Protein 6FAK (pdb70)

Foldseek 3Di:
DQLLVVCLVCVLLLQLLLCCLLQVVDDLVLSVVLSVVRNVVSVVCVVPVPPDCNPDQLVQSSLVSQLPDPCRCVVRVNVVLSVDHDPSSLLSSLLSGDQPLVVDDDQDDDDLVVLLVCCVPPVVVSLSVVSSSVSSNLSQQAQLLSVVLSVQLNVQSVVLSPDDVSVVSNVVSCVVSVVSRVVRSLVLLLLLQCCVFPHLLLSLLLQLLVQLQQFVQADLVLSVVLSVLVSQLSVCSLSSSRSSNSVSLVVSLCSCLVPVPRTADFQPVLSVDDPPRSRVSSVPTGRGDHPPPQDLDDCCLQVDPCNLVVCVVPVSVSLSVVSSNNSNNCSLAASLLSSVLSVLSVVQSVPLVPDPHSSVRSNCSVVVSVVVVVVLVVVLVVLLVVCVVQPLLRSLLLQLLLQCQQQVQDDLLLSLVLSNQLSCLNVVQRPDPSSSRSSVNSNLSSLSSVCGNSDRDPRDDQSSCLSRPDSSCSVVSSVPTGGDVVDDDDKDWPVLQADDLVLLDDDDPPNSSSLSSSLSVQCNLPVVDDSVVSVVLSVQLVVQQVVLSVPPRSRVSSVVRHDDDADPPDDTIHD

InterPro domains:
  IPR000264 ALB/AFP/VDB [PR00802] (112-126)
  IPR000264 ALB/AFP/VDB [PR00802] (148-171)
  IPR000264 ALB/AFP/VDB [PR00802] (185-202)
  IPR000264 ALB/AFP/VDB [PR00802] (254-277)
  IPR000264 ALB/AFP/VDB [PR00802] (350-363)
  IPR000264 ALB/AFP/VDB [PR00802] (370-393)
  IPR000264 ALB/AFP/VDB [PR00802] (440-462)
  IPR000264 ALB/AFP/VDB [PTHR11385] (1-597)
  IPR014760 Serum albumin, N-terminal [PF00273] (31-202)
  IPR014760 Serum albumin, N-terminal [PF00273] (222-394)
  IPR014760 Serum albumin, N-terminal [PF00273] (414-590)
  IPR014760 Serum albumin, N-terminal [PS51438] (19-210)
  IPR014760 Serum albumin, N-terminal [PS51438] (211-403)
  IPR014760 Serum albumin, N-terminal [PS51438] (404-599)
  IPR014760 Serum albumin, N-terminal [SM00103] (20-205)
  IPR014760 Serum albumin, N-terminal [SM00103] (212-397)
  IPR014760 Serum albumin, N-terminal [SM00103] (404-593)
  IPR014760 Serum albumin, N-terminal [cd00015] (36-206)
  IPR014760 Serum albumin, N-terminal [cd00015] (221-401)
  IPR014760 Serum albumin, N-terminal [cd00015] (413-597)

Nearest PDB structures (foldseek):
  6fak-assembly1_A  TM=1.002E+00  e=1.099E-76  Homo sapiens
  5okl-assembly1_A  TM=9.869E-01  e=5.743E-67  Homo sapiens
  5okl-assembly2_B  TM=9.808E-01  e=8.339E-66  Homo sapiens
  5z0b-assembly1_C  TM=9.274E-01  e=1.191E-31  Homo sapiens
  3tdl-assembly1_A  TM=8.388E-01  e=9.802E-31  Homo sapiens

Radius of gyration: 26.35 Å; Cα contacts (8 Å, |Δi|>4): 673; chains: 1; bounding box: 66×77×56 Å

CATH classification: 1.10.246.10 (+3 more: 1.10.246.10, 1.10.246.10, 1.10.246.10)

B-factor: mean 45.53, std 22.29, range [20.47, 158.15]

Secondary structure (DSSP, 8-state):
-HHHHHHHHTHHHHHHHHHHHH-TT--HHHHHHHHHHHHHHHHHHHH-TTSGGGGS-HHHHHHHHHHTSTTHHHHTT-HHHHTS-HHHHHHHHHHT--S--TTSPSP-PPPHHHHHHHHHH-HHHHHHHHHHHHHHH-TTS-HHHHHHHHHHHHHHHHHHTTSSSHHHHHHHHHHHHHHHHHHHHHHHHHHHHHHHHH-HHHHTHHHHHHHHHH-TT--HHHHHHHHHHHHHHHHHHHHT-HHHHHHHHHHHHHHHHTT-TTT-SS-TTTTTS-TTHHHHHHHHSPPPPP-TT--S--TTTTT-TTHHHHHHH-HHHHHHHHHHHHHHT-TTS-HHHHHHHHHHHHHHHHHHTTSS-HHHHHTTHHHHHHHHHHHHHHHHHHHHHHHHHHHHHHHHHHHHHHHHHH-TTS-HHHHHHHHHHHHHHHHHHTTSTTHHHHHHHHHHHHHHHHH-SSS---S-HHHHHHHHS-STTHHHHHHT----TT--PPPEEGGGG---GGG-S--SSHHHHHHHHHHHHHHHHTTTS-HHHHHHHHHHHHHHHHHHHTTSSHHHHHHHHSPP-S-TT-SSEE-

GO terms:
  GO:0005576 extracellular region (C, IDA)
  GO:0008431 vitamin E binding (F, IDA)
  GO:0050821 protein stabilization (P, IDA)
  GO:0051180 vitamin transport (P, IDA)
  GO:0071693 protein transport within extracellular region (P, IMP)
  GO:0005515 protein binding (F, IPI)
  GO:0005576 extracellular region (C, TAS)
  GO:0070062 extracellular exosome (C, HDA)
  GO:0072562 blood microparticle (C, HDA)
  GO:0005576 extracellular region (C, HDA)
  GO:0008431 vitamin E binding (F, IPI)

Sequence (575 aa):
NSTQKFIEDNIEYITIIAFAQYVQEATFEEMEKLVKDMVEYKDRCMADKTLPECSKLPNNVLQEKICAMEGLPQKHNFSHCCSKVDAQRRLCFFYNKKSSDVGFLPPFPTLDPEEEKCQAYEESSNNRESLLNHHFLYEVARRNPFVFAPTLLTVAVHFEEVAKSCCEEQNKVNCLQTTRAIPVTQYLKAFSSSSYQKHVCGALLKKFFGGTTKKVVHHFIYIAILSQKFPKIEFKELISLVEDVSSSNYDGCCEGDVVVQCIRDTSKVMNHICSKQDSISSKIKECCEKKIPERGQCIINSNKDDRPKDLSLREGKFTDSENVCQERDADPDTFFAKFTFEYSRRHPDDLSIPELLRIVQQIYKDLLRRNNCCNTENPPGCYRYAEDKFNETTEKSLKMVQQECKHFQQNLGKDGLKYHYLIRLTKIAPQLSTEELVSLGEEKMVTAFTTCCTLSEEFACVDNLADLVFGELCGVNENRTINPAVDHCCKTTNNFAFRRPCFESLKADKTYVPPPFSQDLFTFHADMCQSQNEELQRKTDRFLVNLVKLKHHEELTDEELQSLFTNFANVVDKCCKAESPEVCFNEESPKIGNKGENLLYFQ

Structure (mmCIF, N/CA/C/O backbone):
data_6FAK
#
_entry.id   6FAK
#
_cell.length_a   109.773
_cell.length_b   113.325
_cell.length_c   48.796
_cell.angle_alpha   90.00
_cell.angle_beta   90.00
_cell.angle_gamma   90.00
#
_symmetry.space_group_name_H-M   'P 21 21 2'
#
loop_
_entity.id
_entity.type
_entity.pdbx_description
1 polymer Afamin
2 branched 2-acetamido-2-deoxy-beta-D-glucopyranose-(1-4)-2-acetamido-2-deoxy-beta-D-glucopyranose
3 non-polymer 2-acetamido-2-deoxy-beta-D-glucopyranose
4 non-polymer 'CHLORIDE ION'
5 non-polymer 'SODIUM ION'
6 non-polymer 'ACETATE ION'
7 non-polymer 'HEXAETHYLENE GLYCOL'
8 non-polymer 'TETRAETHYLENE GLYCOL'
9 non-polymer 'TRIETHYLENE GLYCOL'
10 non-polymer DI(HYDROXYETHYL)ETHER
11 non-polymer 1-(2-METHOXY-ETHOXY)-2-{2-[2-(2-METHOXY-ETHOXY]-ETHOXY}-ETHANE
12 non-polymer 1,2-ETHANEDIOL
13 water water
#
loop_
_atom_site.group_PDB
_atom_site.id
_atom_site.type_symbol
_atom_site.label_atom_id
_atom_site.label_alt_id
_atom_site.label_comp_id
_atom_site.label_asym_id
_atom_site.label_entity_id
_atom_site.label_seq_id
_atom_site.pdbx_PDB_ins_code
_atom_site.Cartn_x
_atom_site.Cartn_y
_atom_site.Cartn_z
_atom_site.occupancy
_atom_site.B_iso_or_equiv
_atom_site.auth_seq_id
_atom_site.auth_comp_id
_atom_site.auth_asym_id
_atom_site.auth_atom_id
_atom_site.pdbx_PDB_model_num
ATOM 1 N N . ASN A 1 12 ? -51.560 34.433 -26.381 1.00 74.19 12 ASN A N 1
ATOM 2 C CA . ASN A 1 12 ? -50.228 34.693 -27.019 1.00 71.13 12 ASN A CA 1
ATOM 3 C C . ASN A 1 12 ? -49.479 33.396 -27.448 1.00 64.23 12 ASN A C 1
ATOM 4 O O . ASN A 1 12 ? -50.022 32.285 -27.343 1.00 55.14 12 ASN A O 1
ATOM 9 N N . SER A 1 13 ? -48.267 33.563 -27.988 1.00 62.19 13 SER A N 1
ATOM 10 C CA . SER A 1 13 ? -47.422 32.456 -28.451 1.00 60.78 13 SER A CA 1
ATOM 11 C C . SER A 1 13 ? -47.107 31.434 -27.346 1.00 54.81 13 SER A C 1
ATOM 12 O O . SER A 1 13 ? -47.109 30.221 -27.586 1.00 51.83 13 SER A O 1
ATOM 15 N N . THR A 1 14 ? -46.815 31.939 -26.152 1.00 52.70 14 THR A N 1
ATOM 16 C CA . THR A 1 14 ? -46.566 31.089 -24.978 1.00 49.07 14 THR A CA 1
ATOM 17 C C . THR A 1 14 ? -47.788 30.235 -24.623 1.00 47.09 14 THR A C 1
ATOM 18 O O . THR A 1 14 ? -47.642 29.040 -24.415 1.00 45.75 14 THR A O 1
ATOM 22 N N . GLN A 1 15 ? -48.971 30.854 -24.548 1.00 47.95 15 GLN A N 1
ATOM 23 C CA . GLN A 1 15 ? -50.233 30.138 -24.293 1.00 49.88 15 GLN A CA 1
ATOM 24 C C . GLN A 1 15 ? -50.522 29.116 -25.386 1.00 52.22 15 GLN A C 1
ATOM 25 O O . GLN A 1 15 ? -51.045 28.028 -25.114 1.00 53.87 15 GLN A O 1
ATOM 31 N N . LYS A 1 16 ? -50.150 29.450 -26.616 1.00 52.88 16 LYS A N 1
ATOM 32 C CA . LYS A 1 16 ? -50.302 28.510 -27.709 1.00 54.34 16 LYS A CA 1
ATOM 33 C C . LYS A 1 16 ? -49.347 27.365 -27.548 1.00 47.89 16 LYS A C 1
ATOM 34 O O . LYS A 1 16 ? -49.752 26.237 -27.696 1.00 46.00 16 LYS A O 1
ATOM 40 N N . PHE A 1 17 ? -48.073 27.653 -27.292 1.00 46.39 17 PHE A N 1
ATOM 41 C CA . PHE A 1 17 ? -47.098 26.590 -27.035 1.00 46.09 17 PHE A CA 1
ATOM 42 C C . PHE A 1 17 ? -47.593 25.613 -25.933 1.00 43.90 17 PHE A C 1
ATOM 43 O O . PHE A 1 17 ? -47.497 24.394 -26.095 1.00 43.87 17 PHE A O 1
ATOM 51 N N . ILE A 1 18 ? -48.112 26.152 -24.834 1.00 45.14 18 ILE A N 1
ATOM 52 C CA . ILE A 1 18 ? -48.585 25.330 -23.696 1.00 47.31 18 ILE A CA 1
ATOM 53 C C . ILE A 1 18 ? -49.796 24.478 -24.053 1.00 52.69 18 ILE A C 1
ATOM 54 O O . ILE A 1 18 ? -49.822 23.269 -23.738 1.00 53.55 18 ILE A O 1
ATOM 59 N N . GLU A 1 19 ? -50.788 25.104 -24.690 1.00 54.71 19 GLU A N 1
ATOM 60 C CA . GLU A 1 19 ? -51.989 24.391 -25.179 1.00 56.83 19 GLU A CA 1
ATOM 61 C C . GLU A 1 19 ? -51.604 23.260 -26.126 1.00 57.27 19 GLU A C 1
ATOM 62 O O . GLU A 1 19 ? -52.068 22.133 -25.976 1.00 58.46 19 GLU A O 1
ATOM 68 N N . ASP A 1 20 ? -50.756 23.584 -27.103 1.00 55.75 20 ASP A N 1
ATOM 69 C CA . ASP A 1 20 ? -50.212 22.608 -28.044 1.00 56.35 20 ASP A CA 1
ATOM 70 C C . ASP A 1 20 ? -49.468 21.452 -27.403 1.00 60.13 20 ASP A C 1
ATOM 71 O O . ASP A 1 20 ? -49.636 20.326 -27.850 1.00 59.70 20 ASP A O 1
ATOM 76 N N . ASN A 1 21 ? -48.649 21.726 -26.371 1.00 57.35 21 ASN A N 1
ATOM 77 C CA . ASN A 1 21 ? -47.793 20.698 -25.733 1.00 52.38 21 ASN A CA 1
ATOM 78 C C . ASN A 1 21 ? -48.336 20.148 -24.387 1.00 46.74 21 ASN A C 1
ATOM 79 O O . ASN A 1 21 ? -47.604 19.563 -23.616 1.00 40.96 21 ASN A O 1
ATOM 84 N N . ILE A 1 22 ? -49.632 20.325 -24.152 1.00 47.51 22 ILE A N 1
ATOM 85 C CA . ILE A 1 22 ? -50.291 19.989 -22.896 1.00 48.45 22 ILE A CA 1
ATOM 86 C C . ILE A 1 22 ? -50.104 18.527 -22.446 1.00 45.52 22 ILE A C 1
ATOM 87 O O . ILE A 1 22 ? -50.030 18.247 -21.233 1.00 44.49 22 ILE A O 1
ATOM 92 N N . GLU A 1 23 ? -50.025 17.619 -23.411 1.00 43.69 23 GLU A N 1
ATOM 93 C CA . GLU A 1 23 ? -49.799 16.214 -23.147 1.00 44.45 23 GLU A CA 1
ATOM 94 C C . GLU A 1 23 ? -48.393 16.024 -22.548 1.00 40.40 23 GLU A C 1
ATOM 95 O O . GLU A 1 23 ? -48.246 15.447 -21.470 1.00 41.17 23 GLU A O 1
ATOM 101 N N . TYR A 1 24 ? -47.391 16.571 -23.220 1.00 37.50 24 TYR A N 1
ATOM 102 C CA . TYR A 1 24 ? -46.006 16.486 -22.779 1.00 37.56 24 TYR A CA 1
ATOM 103 C C . TYR A 1 24 ? -45.751 17.146 -21.401 1.00 33.06 24 TYR A C 1
ATOM 104 O O . TYR A 1 24 ? -45.046 16.612 -20.550 1.00 30.58 24 TYR A O 1
ATOM 113 N N . ILE A 1 25 ? -46.305 18.331 -21.246 1.00 31.81 25 ILE A N 1
ATOM 114 C CA . ILE A 1 25 ? -46.272 19.119 -20.017 1.00 32.30 25 ILE A CA 1
ATOM 115 C C . ILE A 1 25 ? -46.869 18.356 -18.836 1.00 30.84 25 ILE A C 1
ATOM 116 O O . ILE A 1 25 ? -46.299 18.361 -17.721 1.00 29.81 25 ILE A O 1
ATOM 121 N N . THR A 1 26 ? -48.014 17.733 -19.058 1.00 30.11 26 THR A N 1
ATOM 122 C CA . THR A 1 26 ? -48.693 17.014 -18.002 1.00 30.43 26 THR A CA 1
ATOM 123 C C . THR A 1 26 ? -47.884 15.782 -17.499 1.00 29.18 26 THR A C 1
ATOM 124 O O . THR A 1 26 ? -47.826 15.501 -16.293 1.00 27.77 26 THR A O 1
ATOM 128 N N . ILE A 1 27 ? -47.327 15.047 -18.453 1.00 28.94 27 ILE A N 1
ATOM 129 C CA . ILE A 1 27 ? -46.462 13.887 -18.186 1.00 29.07 27 ILE A CA 1
ATOM 130 C C . ILE A 1 27 ? -45.268 14.315 -17.350 1.00 27.46 27 ILE A C 1
ATOM 131 O O . ILE A 1 27 ? -44.954 13.675 -16.327 1.00 26.55 27 ILE A O 1
ATOM 136 N N . ILE A 1 28 ? -44.617 15.416 -17.766 1.00 26.83 28 ILE A N 1
ATOM 137 C CA . ILE A 1 28 ? -43.441 15.894 -17.036 1.00 26.05 28 ILE A CA 1
ATOM 138 C C . ILE A 1 28 ? -43.853 16.199 -15.571 1.00 25.37 28 ILE A C 1
ATOM 139 O O . ILE A 1 28 ? -43.238 15.689 -14.647 1.00 24.77 28 ILE A O 1
ATOM 144 N N . ALA A 1 29 ? -44.909 16.985 -15.390 1.00 25.05 29 ALA A N 1
ATOM 145 C CA . ALA A 1 29 ? -45.335 17.369 -14.014 1.00 25.10 29 ALA A CA 1
ATOM 146 C C . ALA A 1 29 ? -45.662 16.129 -13.131 1.00 24.62 29 ALA A C 1
ATOM 147 O O . ALA A 1 29 ? -45.233 16.025 -11.995 1.00 24.18 29 ALA A O 1
ATOM 149 N N . PHE A 1 30 ? -46.487 15.248 -13.684 1.00 24.83 30 PHE A N 1
ATOM 150 C CA . PHE A 1 30 ? -46.976 14.087 -12.977 1.00 25.07 30 PHE A CA 1
ATOM 151 C C . PHE A 1 30 ? -45.831 13.153 -12.623 1.00 24.30 30 PHE A C 1
ATOM 152 O O . PHE A 1 30 ? -45.694 12.784 -11.456 1.00 24.01 30 PHE A O 1
ATOM 160 N N . ALA A 1 31 ? -44.957 12.915 -13.599 1.00 23.84 31 ALA A N 1
ATOM 161 C CA . ALA A 1 31 ? -43.801 12.015 -13.425 1.00 23.56 31 ALA A CA 1
ATOM 162 C C . ALA A 1 31 ? -42.813 12.532 -12.419 1.00 23.04 31 ALA A C 1
ATOM 163 O O . ALA A 1 31 ? -42.220 11.743 -11.669 1.00 22.92 31 ALA A O 1
ATOM 165 N N . GLN A 1 32 ? -42.619 13.859 -12.374 1.00 22.60 32 GLN A N 1
ATOM 166 C CA . GLN A 1 32 ? -41.698 14.444 -11.376 1.00 22.34 32 GLN A CA 1
ATOM 167 C C . GLN A 1 32 ? -42.283 14.430 -9.954 1.00 22.25 32 GLN A C 1
ATOM 168 O O . GLN A 1 32 ? -41.562 14.139 -9.015 1.00 22.29 32 GLN A O 1
ATOM 174 N N . TYR A 1 33 ? -43.560 14.805 -9.808 1.00 22.33 33 TYR A N 1
ATOM 175 C CA . TYR A 1 33 ? -44.210 14.795 -8.524 1.00 22.39 33 TYR A CA 1
ATOM 176 C C . TYR A 1 33 ? -44.444 13.399 -7.937 1.00 22.55 33 TYR A C 1
ATOM 177 O O . TYR A 1 33 ? -44.349 13.202 -6.720 1.00 22.60 33 TYR A O 1
ATOM 186 N N . VAL A 1 34 ? -44.776 12.440 -8.796 1.00 22.71 34 VAL A N 1
ATOM 187 C CA . VAL A 1 34 ? -45.198 11.089 -8.366 1.00 22.97 34 VAL A CA 1
ATOM 188 C C . VAL A 1 34 ? -44.379 10.120 -9.205 1.00 23.37 34 VAL A C 1
ATOM 189 O O . VAL A 1 34 ? -44.808 9.613 -10.269 1.00 23.48 34 VAL A O 1
ATOM 193 N N . GLN A 1 35 ? -43.150 9.953 -8.767 1.00 23.54 35 GLN A N 1
ATOM 194 C CA . GLN A 1 35 ? -42.153 9.261 -9.555 1.00 24.02 35 GLN A CA 1
ATOM 195 C C . GLN A 1 35 ? -42.413 7.747 -9.633 1.00 24.89 35 GLN A C 1
ATOM 196 O O . GLN A 1 35 ? -41.817 7.082 -10.461 1.00 24.93 35 GLN A O 1
ATOM 202 N N . GLU A 1 36 ? -43.263 7.239 -8.743 1.00 26.11 36 GLU A N 1
ATOM 203 C CA . GLU A 1 36 ? -43.716 5.825 -8.750 1.00 27.81 36 GLU A CA 1
ATOM 204 C C . GLU A 1 36 ? -44.882 5.577 -9.692 1.00 28.35 36 GLU A C 1
ATOM 205 O O . GLU A 1 36 ? -45.188 4.405 -9.986 1.00 29.07 36 GLU A O 1
ATOM 211 N N . ALA A 1 37 ? -45.558 6.629 -10.161 1.00 28.36 37 ALA A N 1
ATOM 212 C CA . ALA A 1 37 ? -46.702 6.451 -11.059 1.00 28.85 37 ALA A CA 1
ATOM 213 C C . ALA A 1 37 ? -46.320 5.761 -12.379 1.00 29.63 37 ALA A C 1
ATOM 214 O O . ALA A 1 37 ? -45.214 5.987 -12.933 1.00 29.27 37 ALA A O 1
ATOM 216 N N . THR A 1 38 ? -47.232 4.890 -12.845 1.00 29.86 38 THR A N 1
ATOM 217 C CA . THR A 1 38 ? -47.046 4.087 -14.029 1.00 30.58 38 THR A CA 1
ATOM 218 C C . THR A 1 38 ? -47.426 4.923 -15.240 1.00 31.45 38 THR A C 1
ATOM 219 O O . THR A 1 38 ? -48.084 5.956 -15.127 1.00 31.37 38 THR A O 1
ATOM 223 N N . PHE A 1 39 ? -47.032 4.460 -16.409 1.00 33.61 39 PHE A N 1
ATOM 224 C CA . PHE A 1 39 ? -47.393 5.132 -17.670 1.00 36.84 39 PHE A CA 1
ATOM 225 C C . PHE A 1 39 ? -48.891 5.144 -17.977 1.00 37.02 39 PHE A C 1
ATOM 226 O O . PHE A 1 39 ? -49.405 6.123 -18.520 1.00 36.66 39 PHE A O 1
ATOM 234 N N . GLU A 1 40 ? -49.587 4.080 -17.611 1.00 40.23 40 GLU A N 1
ATOM 235 C CA . GLU A 1 40 ? -51.048 4.051 -17.731 1.00 42.61 40 GLU A CA 1
ATOM 236 C C . GLU A 1 40 ? -51.697 5.152 -16.913 1.00 40.21 40 GLU A C 1
ATOM 237 O O . GLU A 1 40 ? -52.671 5.790 -17.356 1.00 38.03 40 GLU A O 1
ATOM 243 N N . GLU A 1 41 ? -51.172 5.367 -15.702 1.00 37.72 41 GLU A N 1
ATOM 244 C CA . GLU A 1 41 ? -51.662 6.446 -14.846 1.00 36.33 41 GLU A CA 1
ATOM 245 C C . GLU A 1 41 ? -51.445 7.822 -15.501 1.00 35.82 41 GLU A C 1
ATOM 246 O O . GLU A 1 41 ? -52.331 8.670 -15.451 1.00 36.48 41 GLU A O 1
ATOM 252 N N . MET A 1 42 ? -50.316 8.024 -16.174 1.00 36.17 42 MET A N 1
ATOM 253 C CA . MET A 1 42 ? -50.035 9.279 -16.871 1.00 36.90 42 MET A CA 1
ATOM 254 C C . MET A 1 42 ? -51.147 9.648 -17.873 1.00 39.21 42 MET A C 1
ATOM 255 O O . MET A 1 42 ? -51.630 10.776 -17.883 1.00 40.75 42 MET A O 1
ATOM 260 N N . GLU A 1 43 ? -51.544 8.665 -18.681 1.00 42.18 43 GLU A N 1
ATOM 261 C CA . GLU A 1 43 ? -52.565 8.796 -19.721 1.00 45.44 43 GLU A CA 1
ATOM 262 C C . GLU A 1 43 ? -53.903 9.305 -19.183 1.00 45.78 43 GLU A C 1
ATOM 263 O O . GLU A 1 43 ? -54.533 10.176 -19.793 1.00 46.11 43 GLU A O 1
ATOM 269 N N . LYS A 1 44 ? -54.306 8.816 -18.011 1.00 46.07 44 LYS A N 1
ATOM 270 C CA . LYS A 1 44 ? -55.528 9.271 -17.386 1.00 45.49 44 LYS A CA 1
ATOM 271 C C . LYS A 1 44 ? -55.465 10.737 -16.966 1.00 45.57 44 LYS A C 1
ATOM 272 O O . LYS A 1 44 ? -56.444 11.466 -17.155 1.00 46.87 44 LYS A O 1
ATOM 278 N N . LEU A 1 45 ? -54.329 11.191 -16.405 1.00 39.58 45 LEU A N 1
ATOM 279 C CA . LEU A 1 45 ? -54.170 12.637 -16.128 1.00 36.47 45 LEU A CA 1
ATOM 280 C C . LEU A 1 45 ? -54.162 13.472 -17.426 1.00 36.50 45 LEU A C 1
ATOM 281 O O . LEU A 1 45 ? -54.746 14.571 -17.469 1.00 35.46 45 LEU A O 1
ATOM 286 N N . VAL A 1 46 ? -53.482 12.980 -18.459 1.00 36.95 46 VAL A N 1
ATOM 287 C CA . VAL A 1 46 ? -53.466 13.692 -19.755 1.00 40.80 46 VAL A CA 1
ATOM 288 C C . VAL A 1 46 ? -54.907 14.039 -20.180 1.00 42.32 46 VAL A C 1
ATOM 289 O O . VAL A 1 46 ? -55.206 15.211 -20.456 1.00 43.28 46 VAL A O 1
ATOM 293 N N . LYS A 1 47 ? -55.801 13.048 -20.141 1.00 46.46 47 LYS A N 1
ATOM 294 C CA . LYS A 1 47 ? -57.210 13.249 -20.559 1.00 49.64 47 LYS A CA 1
ATOM 295 C C . LYS A 1 47 ? -57.876 14.335 -19.705 1.00 48.82 47 LYS A C 1
ATOM 296 O O . LYS A 1 47 ? -58.514 15.235 -20.247 1.00 48.07 47 LYS A O 1
ATOM 302 N N . ASP A 1 48 ? -57.666 14.291 -18.386 1.00 48.47 48 ASP A N 1
ATOM 303 C CA . ASP A 1 48 ? -58.181 15.342 -17.485 1.00 50.42 48 ASP A CA 1
ATOM 304 C C . ASP A 1 48 ? -57.705 16.758 -17.786 1.00 49.87 48 ASP A C 1
ATOM 305 O O . ASP A 1 48 ? -58.496 17.697 -17.698 1.00 51.91 48 ASP A O 1
ATOM 310 N N . MET A 1 49 ? -56.427 16.928 -18.106 1.00 45.00 49 MET A N 1
ATOM 311 C CA . MET A 1 49 ? -55.893 18.267 -18.405 1.00 43.70 49 MET A CA 1
ATOM 312 C C . MET A 1 49 ? -56.267 18.787 -19.815 1.00 46.60 49 MET A C 1
ATOM 313 O O . MET A 1 49 ? -56.504 19.991 -19.986 1.00 46.15 49 MET A O 1
ATOM 318 N N . VAL A 1 50 ? -56.308 17.905 -20.816 1.00 46.15 50 VAL A N 1
ATOM 319 C CA . VAL A 1 50 ? -56.856 18.253 -22.112 1.00 48.91 50 VAL A CA 1
ATOM 320 C C . VAL A 1 50 ? -58.289 18.784 -21.910 1.00 51.68 50 VAL A C 1
ATOM 321 O O . VAL A 1 50 ? -58.612 19.890 -22.354 1.00 52.13 50 VAL A O 1
ATOM 325 N N . GLU A 1 51 ? -59.119 18.029 -21.192 1.00 54.05 51 GLU A N 1
ATOM 326 C CA . GLU A 1 51 ? -60.501 18.460 -20.938 1.00 60.33 51 GLU A CA 1
ATOM 327 C C . GLU A 1 51 ? -60.558 19.834 -20.244 1.00 59.47 51 GLU A C 1
ATOM 328 O O . GLU A 1 51 ? -61.306 20.702 -20.684 1.00 56.88 51 GLU A O 1
ATOM 334 N N . TYR A 1 52 ? -59.721 20.054 -19.226 1.00 53.67 52 TYR A N 1
ATOM 335 C CA . TYR A 1 52 ? -59.685 21.354 -18.507 1.00 53.31 52 TYR A CA 1
ATOM 336 C C . TYR A 1 52 ? -59.305 22.504 -19.442 1.00 56.69 52 TYR A C 1
ATOM 337 O O . TYR A 1 52 ? -59.907 23.593 -19.378 1.00 54.86 52 TYR A O 1
ATOM 346 N N . LYS A 1 53 ? -58.301 22.242 -20.281 1.00 56.52 53 LYS A N 1
ATOM 347 C CA . LYS A 1 53 ? -57.869 23.153 -21.344 1.00 59.83 53 LYS A CA 1
ATOM 348 C C . LYS A 1 53 ? -59.022 23.508 -22.301 1.00 61.63 53 LYS A C 1
ATOM 349 O O . LYS A 1 53 ? -59.234 24.692 -22.568 1.00 61.00 53 LYS A O 1
ATOM 355 N N . ASP A 1 54 ? -59.775 22.500 -22.771 1.00 60.47 54 ASP A N 1
ATOM 356 C CA . ASP A 1 54 ? -60.950 22.729 -23.664 1.00 62.81 54 ASP A CA 1
ATOM 357 C C . ASP A 1 54 ? -62.043 23.548 -22.970 1.00 62.28 54 ASP A C 1
ATOM 358 O O . ASP A 1 54 ? -62.637 24.424 -23.598 1.00 59.90 54 ASP A O 1
ATOM 363 N N . ARG A 1 55 ? -62.303 23.234 -21.694 1.00 63.19 55 ARG A N 1
ATOM 364 C CA . ARG A 1 55 ? -63.333 23.910 -20.884 1.00 68.77 55 ARG A CA 1
ATOM 365 C C . ARG A 1 55 ? -63.022 25.387 -20.665 1.00 69.28 55 ARG A C 1
ATOM 366 O O . ARG A 1 55 ? -63.907 26.247 -20.798 1.00 68.12 55 ARG A O 1
ATOM 374 N N . CYS A 1 56 ? -61.775 25.679 -20.338 1.00 64.43 56 CYS A N 1
ATOM 375 C CA . CYS A 1 56 ? -61.358 27.067 -20.166 1.00 74.75 56 CYS A CA 1
ATOM 376 C C . CYS A 1 56 ? -61.405 27.876 -21.467 1.00 79.36 56 CYS A C 1
ATOM 377 O O . CYS A 1 56 ? -61.675 29.086 -21.430 1.00 73.33 56 CYS A O 1
ATOM 380 N N . MET A 1 57 ? -61.165 27.207 -22.599 1.00 80.62 57 MET A N 1
ATOM 381 C CA . MET A 1 57 ? -61.389 27.806 -23.927 1.00 83.09 57 MET A CA 1
ATOM 382 C C . MET A 1 57 ? -62.873 28.093 -24.216 1.00 78.42 57 MET A C 1
ATOM 383 O O . MET A 1 57 ? -63.196 29.122 -24.799 1.00 79.53 57 MET A O 1
ATOM 388 N N . ALA A 1 58 ? -63.763 27.195 -23.806 1.00 75.12 58 ALA A N 1
ATOM 389 C CA . ALA A 1 58 ? -65.203 27.435 -23.934 1.00 76.98 58 ALA A CA 1
ATOM 390 C C . ALA A 1 58 ? -65.699 28.551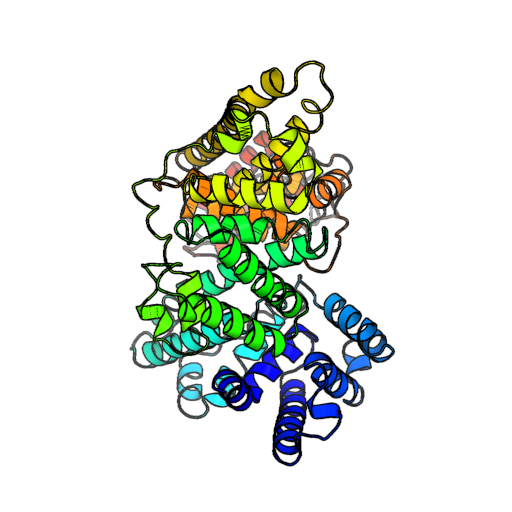 -23.002 1.00 78.49 58 ALA A C 1
ATOM 391 O O . ALA A 1 58 ? -66.672 29.230 -23.321 1.00 71.47 58 ALA A O 1
ATOM 393 N N . ASP A 1 59 ? -65.034 28.733 -21.858 1.00 84.70 59 ASP A N 1
ATOM 394 C CA . ASP A 1 59 ? -65.490 29.672 -20.821 1.00 93.19 59 ASP A CA 1
ATOM 395 C C . ASP A 1 59 ? -64.310 30.206 -19.986 1.00 95.89 59 ASP A C 1
ATOM 396 O O . ASP A 1 59 ? -63.987 29.647 -18.937 1.00 92.84 59 ASP A O 1
ATOM 401 N N . LYS A 1 60 ? -63.688 31.290 -20.465 1.00 99.07 60 LYS A N 1
ATOM 402 C CA . LYS A 1 60 ? -62.511 31.918 -19.816 1.00 95.49 60 LYS A CA 1
ATOM 403 C C . LYS A 1 60 ? -62.760 32.423 -18.389 1.00 98.64 60 LYS A C 1
ATOM 404 O O . LYS A 1 60 ? -61.855 32.393 -17.550 1.00 92.30 60 LYS A O 1
ATOM 410 N N . THR A 1 61 ? -63.984 32.887 -18.129 1.00 103.66 61 THR A N 1
ATOM 411 C CA . THR A 1 61 ? -64.334 33.530 -16.858 1.00 101.48 61 THR A CA 1
ATOM 412 C C . THR A 1 61 ? -64.728 32.546 -15.754 1.00 95.79 61 THR A C 1
ATOM 413 O O . THR A 1 61 ? -64.931 32.967 -14.619 1.00 94.06 61 THR A O 1
ATOM 417 N N . LEU A 1 62 ? -64.841 31.255 -16.085 1.00 94.64 62 LEU A N 1
ATOM 418 C CA . LEU A 1 62 ? -65.101 30.195 -15.092 1.00 97.60 62 LEU A CA 1
ATOM 419 C C . LEU A 1 62 ? -64.000 30.227 -14.005 1.00 98.98 62 LEU A C 1
ATOM 420 O O . LEU A 1 62 ? -62.855 30.589 -14.311 1.00 93.77 62 LEU A O 1
ATOM 425 N N . PRO A 1 63 ? -64.339 29.867 -12.738 1.00 108.19 63 PRO A N 1
ATOM 426 C CA . PRO A 1 63 ? -63.408 30.120 -11.614 1.00 102.30 63 PRO A CA 1
ATOM 427 C C . PRO A 1 63 ? -62.032 29.469 -11.770 1.00 89.17 63 PRO A C 1
ATOM 428 O O . PRO A 1 63 ? -60.999 30.152 -11.726 1.00 80.81 63 PRO A O 1
ATOM 432 N N . GLU A 1 64 ? -62.035 28.161 -11.999 1.00 85.43 64 GLU A N 1
ATOM 433 C CA . GLU A 1 64 ? -60.795 27.391 -12.099 1.00 85.35 64 GLU A CA 1
ATOM 434 C C . GLU A 1 64 ? -59.859 27.808 -13.244 1.00 78.31 64 GLU A C 1
ATOM 435 O O . GLU A 1 64 ? -58.687 27.412 -13.241 1.00 69.08 64 GLU A O 1
ATOM 441 N N . CYS A 1 65 ? -60.356 28.606 -14.199 1.00 71.08 65 CYS A N 1
ATOM 442 C CA . CYS A 1 65 ? -59.533 29.040 -15.336 1.00 69.36 65 CYS A CA 1
ATOM 443 C C . CYS A 1 65 ? -58.548 30.150 -15.024 1.00 67.73 65 CYS A C 1
ATOM 444 O O . CYS A 1 65 ? -57.708 30.448 -15.866 1.00 74.19 65 CYS A O 1
ATOM 447 N N . SER A 1 66 ? -58.643 30.761 -13.840 1.00 67.34 66 SER A N 1
ATOM 448 C CA . SER A 1 66 ? -57.631 31.722 -13.363 1.00 67.90 66 SER A CA 1
ATOM 449 C C . SER A 1 66 ? -56.863 31.235 -12.106 1.00 66.7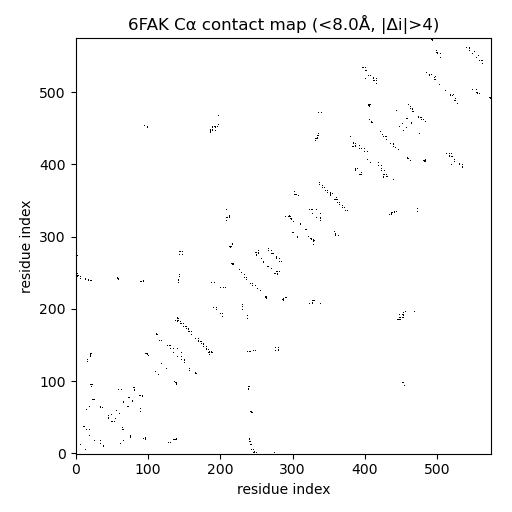4 66 SER A C 1
ATOM 450 O O . SER A 1 66 ? -56.055 31.994 -11.552 1.00 63.61 66 SER A O 1
ATOM 453 N N . LYS A 1 67 ? -57.081 29.979 -11.687 1.00 64.94 67 LYS A N 1
ATOM 454 C CA . LYS A 1 67 ? -56.324 29.357 -10.575 1.00 61.87 67 LYS A CA 1
ATOM 455 C C . LYS A 1 67 ? -54.840 29.174 -10.928 1.00 61.23 67 LYS A C 1
ATOM 456 O O . LYS A 1 67 ? -54.470 29.190 -12.098 1.00 58.18 67 LYS A O 1
ATOM 462 N N . LEU A 1 68 ? -53.999 29.011 -9.906 1.00 54.57 68 LEU A N 1
ATOM 463 C CA . LEU A 1 68 ? -52.595 28.661 -10.115 1.00 52.74 68 LEU A CA 1
ATOM 464 C C . LEU A 1 68 ? -52.547 27.301 -10.868 1.00 54.01 68 LEU A C 1
ATOM 465 O O . LEU A 1 68 ? -53.396 26.414 -10.619 1.00 49.04 68 LEU A O 1
ATOM 470 N N . PRO A 1 69 ? -51.623 27.159 -11.851 1.00 53.30 69 PRO A N 1
ATOM 471 C CA . PRO A 1 69 ? -51.643 25.929 -12.682 1.00 49.83 69 PRO A CA 1
ATOM 472 C C . PRO A 1 69 ? -51.424 24.667 -11.869 1.00 39.96 69 PRO A C 1
ATOM 473 O O . PRO A 1 69 ? -52.089 23.678 -12.060 1.00 39.70 69 PRO A O 1
ATOM 477 N N . ASN A 1 70 ? -50.494 24.748 -10.946 1.00 39.12 70 ASN A N 1
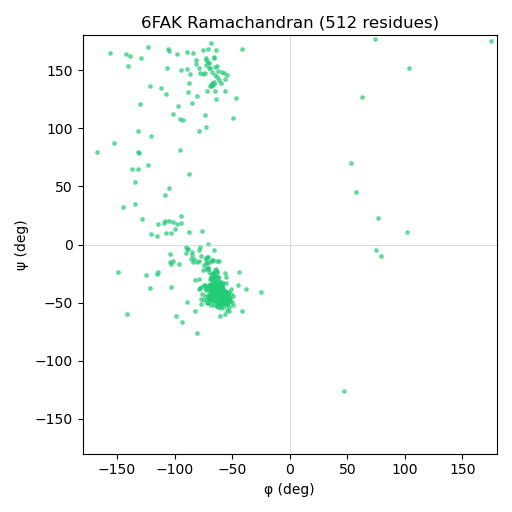ATOM 478 C CA . ASN A 1 70 ? -50.186 23.650 -10.057 1.00 38.23 70 ASN A CA 1
ATOM 479 C C . ASN A 1 70 ? -51.374 23.229 -9.202 1.00 36.91 70 ASN A C 1
ATOM 480 O O . ASN A 1 70 ? -51.579 22.041 -8.989 1.00 33.58 70 ASN A O 1
ATOM 485 N N . ASN A 1 71 ? -52.139 24.209 -8.719 1.00 35.74 71 ASN A N 1
ATOM 486 C CA . ASN A 1 71 ? -53.341 23.899 -7.941 1.00 37.75 71 ASN A CA 1
ATOM 487 C C . ASN A 1 71 ? -54.341 23.093 -8.763 1.00 36.05 71 ASN A C 1
ATOM 488 O O . ASN A 1 71 ? -54.951 22.157 -8.226 1.00 35.54 71 ASN A O 1
ATOM 493 N N . VAL A 1 72 ? -54.428 23.364 -10.060 1.00 35.26 72 VAL A N 1
ATOM 494 C CA . VAL A 1 72 ? -55.294 22.575 -10.956 1.00 36.04 72 VAL A CA 1
ATOM 495 C C . VAL A 1 72 ? -54.776 21.153 -11.142 1.00 35.20 72 VAL A C 1
ATOM 496 O O . VAL A 1 72 ? -55.508 20.204 -10.935 1.00 34.78 72 VAL A O 1
ATOM 500 N N . LEU A 1 73 ? -53.502 21.024 -11.517 1.00 33.66 73 LEU A N 1
ATOM 501 C CA . LEU A 1 73 ? -52.850 19.716 -11.730 1.00 33.54 73 LEU A CA 1
ATOM 502 C C . LEU A 1 73 ? -52.907 18.840 -10.507 1.00 31.52 73 LEU A C 1
ATOM 503 O O . LEU A 1 73 ? -53.233 17.652 -10.598 1.00 32.08 73 LEU A O 1
ATOM 508 N N . GLN A 1 74 ? -52.592 19.418 -9.349 1.00 31.01 74 GLN A N 1
ATOM 509 C CA . GLN A 1 74 ? -52.546 18.667 -8.095 1.00 29.96 74 GLN A CA 1
ATOM 510 C C . GLN A 1 74 ? -53.951 18.250 -7.652 1.00 31.35 74 GLN A C 1
ATOM 511 O O . GLN A 1 74 ? -54.138 17.155 -7.108 1.00 30.55 74 GLN A O 1
ATOM 517 N N . GLU A 1 75 ? -54.951 19.102 -7.916 1.00 32.32 75 GLU A N 1
ATOM 518 C CA . GLU A 1 75 ? -56.339 18.700 -7.689 1.00 34.46 75 GLU A CA 1
ATOM 519 C C . GLU A 1 75 ? -56.698 17.464 -8.507 1.00 34.29 75 GLU A C 1
ATOM 520 O O . GLU A 1 75 ? -57.266 16.502 -7.969 1.00 33.77 75 GLU A O 1
ATOM 526 N N . LYS A 1 76 ? -56.338 17.465 -9.803 1.00 34.42 76 LYS A N 1
ATOM 527 C CA . LYS A 1 76 ? -56.661 16.329 -10.670 1.00 34.98 76 LYS A CA 1
ATOM 528 C C . LYS A 1 76 ? -55.929 15.052 -10.298 1.00 33.36 76 LYS A C 1
ATOM 529 O O . LYS A 1 76 ? -56.463 13.967 -10.438 1.00 33.99 76 LYS A O 1
ATOM 535 N N . ILE A 1 77 ? -54.674 15.163 -9.902 1.00 31.39 77 ILE A N 1
ATOM 536 C CA . ILE A 1 77 ? -53.924 14.000 -9.413 1.00 30.96 77 ILE A CA 1
ATOM 537 C C . ILE A 1 77 ? -54.574 13.432 -8.137 1.00 31.34 77 ILE A C 1
ATOM 538 O O . ILE A 1 77 ? -54.770 12.220 -8.022 1.00 32.89 77 ILE A O 1
ATOM 543 N N . CYS A 1 78 ? -54.907 14.308 -7.205 1.00 30.70 78 CYS A N 1
ATOM 544 C CA . CYS A 1 78 ? -55.498 13.917 -5.906 1.00 32.61 78 CYS A CA 1
ATOM 545 C C . CYS A 1 78 ? -56.923 13.308 -6.063 1.00 34.50 78 CYS A C 1
ATOM 546 O O . CYS A 1 78 ? -57.348 12.522 -5.234 1.00 34.22 78 CYS A O 1
ATOM 549 N N . ALA A 1 79 ? -57.606 13.668 -7.160 1.00 34.99 79 ALA A N 1
ATOM 550 C CA . ALA A 1 79 ? -58.932 13.144 -7.496 1.00 38.18 79 ALA A CA 1
ATOM 551 C C . ALA A 1 79 ? -58.976 11.739 -8.124 1.00 38.54 79 ALA A C 1
ATOM 552 O O . ALA A 1 79 ? -60.056 11.195 -8.332 1.00 40.75 79 ALA A O 1
ATOM 554 N N . MET A 1 80 ? -57.830 11.149 -8.401 1.00 39.92 80 MET A N 1
ATOM 555 C CA . MET A 1 80 ? -57.750 9.831 -9.036 1.00 42.82 80 MET A CA 1
ATOM 556 C C . MET A 1 80 ? -57.863 8.720 -8.011 1.00 41.35 80 MET A C 1
ATOM 557 O O . MET A 1 80 ? -57.056 8.632 -7.086 1.00 37.76 80 MET A O 1
ATOM 562 N N . GLU A 1 81 ? -58.857 7.849 -8.192 1.00 43.99 81 GLU A N 1
ATOM 563 C CA . GLU A 1 81 ? -59.296 6.962 -7.109 1.00 45.75 81 GLU A CA 1
ATOM 564 C C . GLU A 1 81 ? -58.214 6.009 -6.705 1.00 42.22 81 GLU A C 1
ATOM 565 O O . GLU A 1 81 ? -57.604 5.351 -7.548 1.00 45.83 81 GLU A O 1
ATOM 571 N N . GLY A 1 82 ? -57.895 6.018 -5.412 1.00 43.54 82 GLY A N 1
ATOM 572 C CA . GLY A 1 82 ? -56.867 5.126 -4.856 1.00 41.66 82 GLY A CA 1
ATOM 573 C C . GLY A 1 82 ? -55.407 5.469 -5.130 1.00 39.81 82 GLY A C 1
ATOM 574 O O . GLY A 1 82 ? -54.509 4.828 -4.563 1.00 37.01 82 GLY A O 1
ATOM 575 N N . LEU A 1 83 ? -55.164 6.499 -5.945 1.00 38.07 83 LEU A N 1
ATOM 576 C CA . LEU A 1 83 ? -53.796 6.859 -6.363 1.00 36.99 83 LEU A CA 1
ATOM 577 C C . LEU A 1 83 ? -52.956 7.465 -5.233 1.00 34.25 83 LEU A C 1
ATOM 578 O O . LEU A 1 83 ? -51.802 7.050 -5.052 1.00 33.32 83 LEU A O 1
ATOM 583 N N . PRO A 1 84 ? -53.510 8.419 -4.445 1.00 33.13 84 PRO A N 1
ATOM 584 C CA . PRO A 1 84 ? -52.695 8.969 -3.331 1.00 33.51 84 PRO A CA 1
ATOM 585 C C . PRO A 1 84 ? -52.270 7.887 -2.339 1.00 33.87 84 PRO A C 1
ATOM 586 O O . PRO A 1 84 ? -51.114 7.834 -1.901 1.00 32.81 84 PRO A O 1
ATOM 590 N N . GLN A 1 85 ? -53.186 6.985 -2.039 1.00 34.09 85 GLN A N 1
ATOM 591 C CA . GLN A 1 85 ? -52.917 5.868 -1.133 1.00 35.06 85 GLN A CA 1
ATOM 592 C C . GLN A 1 85 ? -51.945 4.855 -1.779 1.00 34.50 85 GLN A C 1
ATOM 593 O O . GLN A 1 85 ? -51.035 4.367 -1.121 1.00 35.16 85 GLN A O 1
ATOM 599 N N . LYS A 1 86 ? -52.113 4.579 -3.067 1.00 33.35 86 LYS A N 1
ATOM 600 C CA . LYS A 1 86 ? -51.237 3.647 -3.750 1.00 36.33 86 LYS A CA 1
ATOM 601 C C . LYS A 1 86 ? -49.749 4.107 -3.737 1.00 37.49 86 LYS A C 1
ATOM 602 O O . LYS A 1 86 ? -48.844 3.286 -3.501 1.00 36.27 86 LYS A O 1
ATOM 608 N N . HIS A 1 87 ? -49.511 5.413 -3.957 1.00 34.76 87 HIS A N 1
ATOM 609 C CA . HIS A 1 87 ? -48.145 5.945 -4.055 1.00 33.35 87 HIS A CA 1
ATOM 610 C C . HIS A 1 87 ? -47.745 6.784 -2.862 1.00 34.17 87 HIS A C 1
ATOM 611 O O . HIS A 1 87 ? -46.795 7.571 -2.927 1.00 33.54 87 HIS A O 1
ATOM 618 N N . ASN A 1 88 ? -48.448 6.588 -1.750 1.00 35.92 88 ASN A N 1
ATOM 619 C CA . ASN A 1 88 ? -48.053 7.162 -0.465 1.00 38.75 88 ASN A CA 1
ATOM 620 C C . ASN A 1 88 ? -47.942 8.698 -0.532 1.00 36.41 88 ASN A C 1
ATOM 621 O O . ASN A 1 88 ? -46.961 9.298 -0.079 1.00 34.58 88 ASN A O 1
ATOM 626 N N . PHE A 1 89 ? -48.928 9.346 -1.139 1.00 33.25 89 PHE A N 1
ATOM 627 C CA . PHE A 1 89 ? -48.957 10.834 -1.059 1.00 32.23 89 PHE A CA 1
ATOM 628 C C . PHE A 1 89 ? -50.312 11.359 -0.575 1.00 32.75 89 PHE A C 1
ATOM 629 O O . PHE A 1 89 ? -50.624 12.569 -0.731 1.00 31.92 89 PHE A O 1
ATOM 637 N N . SER A 1 90 ? -51.081 10.496 0.112 1.00 33.26 90 SER A N 1
ATOM 638 C CA . SER A 1 90 ? -52.386 10.899 0.660 1.00 34.55 90 SER A CA 1
ATOM 639 C C . SER A 1 90 ? -52.278 12.069 1.620 1.00 34.41 90 SER A C 1
ATOM 640 O O . SER A 1 90 ? -53.195 12.885 1.710 1.00 33.40 90 SER A O 1
ATOM 643 N N . HIS A 1 91 ? -51.181 12.121 2.382 1.00 35.12 91 HIS A N 1
ATOM 644 C CA . HIS A 1 91 ? -50.928 13.241 3.279 1.00 37.32 91 HIS A CA 1
ATOM 645 C C . HIS A 1 91 ? -50.866 14.611 2.528 1.00 36.50 91 HIS A C 1
ATOM 646 O O . HIS A 1 91 ? -51.295 15.646 3.061 1.00 37.06 91 HIS A O 1
ATOM 653 N N . CYS A 1 92 ? -50.378 14.618 1.287 1.00 34.29 92 CYS A N 1
ATOM 654 C CA . CYS A 1 92 ? -50.452 15.847 0.447 1.00 33.73 92 CYS A CA 1
ATOM 655 C C . CYS A 1 92 ? -51.879 16.228 0.031 1.00 33.12 92 CYS A C 1
ATOM 656 O O . CYS A 1 92 ? -52.243 17.401 -0.005 1.00 32.25 92 CYS A O 1
ATOM 659 N N . CYS A 1 93 ? -52.691 15.242 -0.280 1.00 33.49 93 CYS A N 1
ATOM 660 C CA . CYS A 1 93 ? -54.039 15.497 -0.710 1.00 34.63 93 CYS A CA 1
ATOM 661 C C . CYS A 1 93 ? -54.978 15.894 0.431 1.00 35.44 93 CYS A C 1
ATOM 662 O O . CYS A 1 93 ? -56.004 16.509 0.168 1.00 34.85 93 CYS A O 1
ATOM 665 N N . SER A 1 94 ? -54.620 15.541 1.668 1.00 36.05 94 SER A N 1
ATOM 666 C CA . SER A 1 94 ? -55.326 15.978 2.885 1.00 39.76 94 SER A CA 1
ATOM 667 C C . SER A 1 94 ? -55.101 17.462 3.227 1.00 38.77 94 SER A C 1
ATOM 668 O O . SER A 1 94 ? -55.758 17.967 4.121 1.00 38.48 94 SER A O 1
ATOM 671 N N . LYS A 1 95 ? -54.152 18.121 2.541 1.00 36.41 95 LYS A N 1
ATOM 672 C CA . LYS A 1 95 ? -53.932 19.568 2.621 1.00 37.45 95 LYS A CA 1
ATOM 673 C C . LYS A 1 95 ? -54.469 20.183 1.358 1.00 34.98 95 LYS A C 1
ATOM 674 O O . LYS A 1 95 ? -54.737 19.492 0.390 1.00 33.56 95 LYS A O 1
ATOM 680 N N . VAL A 1 96 ? -54.604 21.498 1.364 1.00 34.90 96 VAL A N 1
ATOM 681 C CA . VAL A 1 96 ? -55.067 22.235 0.201 1.00 34.45 96 VAL A CA 1
ATOM 682 C C . VAL A 1 96 ? -54.120 23.400 -0.118 1.00 33.42 96 VAL A C 1
ATOM 683 O O . VAL A 1 96 ? -53.313 23.809 0.735 1.00 31.94 96 VAL A O 1
ATOM 687 N N . ASP A 1 97 ? -54.211 23.879 -1.363 1.00 34.81 97 ASP A N 1
ATOM 688 C CA . ASP A 1 97 ? -53.539 25.082 -1.849 1.00 37.31 97 ASP A CA 1
ATOM 689 C C . ASP A 1 97 ? -52.059 25.117 -1.436 1.00 36.57 97 ASP A C 1
ATOM 690 O O . ASP A 1 97 ? -51.349 24.128 -1.719 1.00 33.31 97 ASP A O 1
ATOM 695 N N . ALA A 1 98 ? -51.587 26.195 -0.786 1.00 35.25 98 ALA A N 1
ATOM 696 C CA . ALA A 1 98 ? -50.143 26.368 -0.509 1.00 35.34 98 ALA A CA 1
ATOM 697 C C . ALA A 1 98 ? -49.509 25.197 0.264 1.00 34.41 98 ALA A C 1
ATOM 698 O O . ALA A 1 98 ? -48.407 24.766 -0.059 1.00 32.35 98 ALA A O 1
ATOM 700 N N . GLN A 1 99 ? -50.199 24.701 1.289 1.00 32.95 99 GLN A N 1
ATOM 701 C CA . GLN A 1 99 ? -49.723 23.558 2.083 1.00 33.67 99 GLN A CA 1
ATOM 702 C C . GLN A 1 99 ? -49.633 22.272 1.220 1.00 31.67 99 GLN A C 1
ATOM 703 O O . GLN A 1 99 ? -48.662 21.513 1.331 1.00 30.73 99 GLN A O 1
ATOM 709 N N . ARG A 1 100 ? -50.586 22.113 0.299 1.00 30.78 100 ARG A N 1
ATOM 710 C CA . ARG A 1 100 ? -50.574 20.984 -0.613 1.00 29.76 100 ARG A CA 1
ATOM 711 C C . ARG A 1 100 ? -49.406 21.124 -1.604 1.00 28.38 100 ARG A C 1
ATOM 712 O O . ARG A 1 100 ? -48.743 20.140 -1.888 1.00 27.21 100 ARG A O 1
ATOM 720 N N . ARG A 1 101 ? -49.206 22.317 -2.144 1.00 28.25 101 ARG A N 1
ATOM 721 C CA . ARG A 1 101 ? -48.068 22.598 -3.047 1.00 28.71 101 ARG A CA 1
ATOM 722 C C . ARG A 1 101 ? -46.700 22.292 -2.420 1.00 28.10 101 ARG A C 1
ATOM 723 O O . ARG A 1 101 ? -45.814 21.713 -3.062 1.00 26.97 101 ARG A O 1
ATOM 731 N N . LEU A 1 102 ? -46.581 22.624 -1.149 1.00 27.88 102 LEU A N 1
ATOM 732 C CA . LEU A 1 102 ? -45.376 22.413 -0.405 1.00 29.47 102 LEU A CA 1
ATOM 733 C C . LEU A 1 102 ? -45.151 20.911 -0.164 1.00 28.43 102 LEU A C 1
ATOM 734 O O . LEU A 1 102 ? -44.065 20.402 -0.414 1.00 27.28 102 LEU A O 1
ATOM 739 N N . CYS A 1 103 ? -46.207 20.225 0.270 1.00 28.35 103 CYS A N 1
ATOM 740 C CA . CYS A 1 103 ? -46.154 18.795 0.457 1.00 29.22 103 CYS A CA 1
ATOM 741 C C . CYS A 1 103 ? -45.748 18.077 -0.832 1.00 28.18 103 CYS A C 1
ATOM 742 O O . CYS A 1 103 ? -44.918 17.182 -0.770 1.00 29.63 103 CYS A O 1
ATOM 745 N N . PHE A 1 104 ? -46.309 18.472 -1.967 1.00 26.79 104 PHE A N 1
ATOM 746 C CA . PHE A 1 104 ? -45.977 17.874 -3.275 1.00 26.46 104 PHE A CA 1
ATOM 747 C C . PHE A 1 104 ? -44.480 18.062 -3.648 1.00 25.20 104 PHE A C 1
ATOM 748 O O . PHE A 1 104 ? -43.816 17.133 -4.128 1.00 24.27 104 PHE A O 1
ATOM 756 N N . PHE A 1 105 ? -43.986 19.268 -3.389 1.00 24.63 105 PHE A N 1
ATOM 757 C CA . PHE A 1 105 ? -42.587 19.574 -3.525 1.00 24.64 105 PHE A CA 1
ATOM 758 C C . PHE A 1 105 ? -41.682 18.696 -2.655 1.00 25.02 105 PHE A C 1
ATOM 759 O O . PHE A 1 105 ? -40.671 18.191 -3.146 1.00 24.53 105 PHE A O 1
ATOM 767 N N . TYR A 1 106 ? -42.026 18.554 -1.365 1.00 25.78 106 TYR A N 1
ATOM 768 C CA . TYR A 1 106 ? -41.321 17.659 -0.479 1.00 27.30 106 TYR A CA 1
ATOM 769 C C . TYR A 1 106 ? -41.417 16.172 -0.846 1.00 27.52 106 TYR A C 1
ATOM 770 O O . TYR A 1 106 ? -40.562 15.414 -0.397 1.00 28.06 106 TYR A O 1
ATOM 779 N N . ASN A 1 107 ? -42.422 15.780 -1.617 1.00 26.79 107 ASN A N 1
ATOM 780 C CA . ASN A 1 107 ? -42.605 14.411 -2.071 1.00 27.41 107 ASN A CA 1
ATOM 781 C C . ASN A 1 107 ? -41.584 13.951 -3.118 1.00 26.74 107 ASN A C 1
ATOM 782 O O . ASN A 1 107 ? -41.410 12.744 -3.320 1.00 26.85 107 ASN A O 1
ATOM 787 N N . LYS A 1 108 ? -40.919 14.887 -3.817 1.00 26.07 108 LYS A N 1
ATOM 788 C CA . LYS A 1 108 ? -39.921 14.503 -4.834 1.00 25.71 108 LYS A CA 1
ATOM 789 C C . LYS A 1 108 ? -38.754 13.825 -4.169 1.00 26.12 108 LYS A C 1
ATOM 790 O O . LYS A 1 108 ? -38.328 14.257 -3.089 1.00 25.93 108 LYS A O 1
ATOM 796 N N . LYS A 1 109 ? -38.239 12.773 -4.802 1.00 26.76 109 LYS A N 1
ATOM 797 C CA . LYS A 1 109 ? -37.040 12.062 -4.319 1.00 28.28 109 LYS A CA 1
ATOM 798 C C . LYS A 1 109 ? -35.874 12.265 -5.261 1.00 28.62 109 LYS A C 1
ATOM 799 O O . LYS A 1 109 ? -35.966 11.897 -6.458 1.00 27.19 109 LYS A O 1
ATOM 805 N N A SER A 1 110 ? -34.787 12.831 -4.727 0.54 29.82 110 SER A N 1
ATOM 806 N N B SER A 1 110 ? -34.766 12.812 -4.749 0.46 29.74 110 SER A N 1
ATOM 807 C CA A SER A 1 110 ? -33.505 12.924 -5.445 0.54 31.20 110 SER A CA 1
ATOM 808 C CA B SER A 1 110 ? -33.523 12.904 -5.539 0.46 30.97 110 SER A CA 1
ATOM 809 C C A SER A 1 110 ? -32.919 11.563 -5.771 0.54 31.62 110 SER A C 1
ATOM 810 C C B SER A 1 110 ? -32.902 11.543 -5.790 0.46 31.48 110 SER A C 1
ATOM 811 O O A SER A 1 110 ? -32.402 11.374 -6.860 0.54 33.23 110 SER A O 1
ATOM 812 O O B SER A 1 110 ? -32.334 11.328 -6.851 0.46 32.92 110 SER A O 1
ATOM 817 N N . ASP A 1 111 ? -33.054 10.606 -4.851 1.00 31.06 111 ASP A N 1
ATOM 818 C CA . ASP A 1 111 ? -32.432 9.264 -5.006 1.00 32.02 111 ASP A CA 1
ATOM 819 C C . ASP A 1 111 ? -33.426 8.425 -5.817 1.00 30.47 111 ASP A C 1
ATOM 820 O O . ASP A 1 111 ? -34.440 8.005 -5.294 1.00 30.76 111 ASP A O 1
ATOM 825 N N . VAL A 1 112 ? -33.186 8.292 -7.111 1.00 30.87 112 VAL A N 1
ATOM 826 C CA . VAL A 1 112 ? -34.111 7.567 -7.991 1.00 30.85 112 VAL A CA 1
ATOM 827 C C . VAL A 1 112 ? -33.694 6.089 -8.163 1.00 31.41 112 VAL A C 1
ATOM 828 O O . VAL A 1 112 ? -34.099 5.462 -9.101 1.00 31.31 112 VAL A O 1
ATOM 832 N N . GLY A 1 113 ? -32.963 5.537 -7.190 1.00 32.28 113 GLY A N 1
ATOM 833 C CA . GLY A 1 113 ? -32.461 4.153 -7.234 1.00 32.68 113 GLY A CA 1
ATOM 834 C C . GLY A 1 113 ? -33.567 3.153 -7.013 1.00 33.12 113 GLY A C 1
ATOM 835 O O . GLY A 1 113 ? -33.371 1.968 -7.298 1.00 33.61 113 GLY A O 1
ATOM 836 N N . PHE A 1 114 ? -34.718 3.599 -6.498 1.00 31.73 114 PHE A N 1
ATOM 837 C CA . PHE A 1 114 ? -35.935 2.764 -6.469 1.00 32.23 114 PHE A CA 1
ATOM 838 C C . PHE A 1 114 ? -36.549 2.424 -7.859 1.00 32.74 114 PHE A C 1
ATOM 839 O O . PHE A 1 114 ? -37.463 1.569 -7.935 1.00 34.91 114 PHE A O 1
ATOM 847 N N . LEU A 1 115 ? -36.110 3.106 -8.919 1.00 31.37 115 LEU A N 1
ATOM 848 C CA . LEU A 1 115 ? -36.566 2.836 -10.280 1.00 31.59 115 LEU A CA 1
ATOM 849 C C . LEU A 1 115 ? -35.690 1.791 -10.956 1.00 33.82 115 LEU A C 1
ATOM 850 O O . LEU A 1 115 ? -34.490 1.728 -10.675 1.00 34.45 115 LEU A O 1
ATOM 855 N N . PRO A 1 116 ? -36.253 1.009 -11.902 1.00 35.70 116 PRO A N 1
ATOM 856 C CA . PRO A 1 116 ? -35.431 0.076 -12.660 1.00 36.44 116 PRO A CA 1
ATOM 857 C C . PRO A 1 116 ? -34.394 0.781 -13.525 1.00 38.16 116 PRO A C 1
ATOM 858 O O . PRO A 1 116 ? -34.466 2.004 -13.724 1.00 36.80 116 PRO A O 1
ATOM 862 N N . PRO A 1 117 ? -33.437 0.014 -14.051 1.00 43.15 117 PRO A N 1
ATOM 863 C CA . PRO A 1 117 ? -32.526 0.599 -15.028 1.00 44.91 117 PRO A CA 1
ATOM 864 C C . PRO A 1 117 ? -33.353 1.183 -16.195 1.00 42.71 117 PRO A C 1
ATOM 865 O O . PRO A 1 117 ? -34.386 0.642 -16.553 1.00 41.59 117 PRO A O 1
ATOM 869 N N . PHE A 1 118 ? -32.934 2.312 -16.722 1.00 42.15 118 PHE A N 1
ATOM 870 C CA . PHE A 1 118 ? -33.675 2.957 -17.818 1.00 43.60 118 PHE A CA 1
ATOM 871 C C . PHE A 1 118 ? -34.061 1.954 -18.916 1.00 44.84 118 PHE A C 1
ATOM 872 O O . PHE A 1 118 ? -33.175 1.280 -19.443 1.00 47.92 118 PHE A O 1
ATOM 880 N N . PRO A 1 119 ? -35.363 1.857 -19.288 1.00 44.99 119 PRO A N 1
ATOM 881 C CA . PRO A 1 119 ? -35.701 0.811 -20.285 1.00 49.75 119 PRO A CA 1
ATOM 882 C C . PRO A 1 119 ? -35.214 1.144 -21.712 1.00 56.49 119 PRO A C 1
ATOM 883 O O . PRO A 1 119 ? -35.837 1.947 -22.412 1.00 61.89 119 PRO A O 1
ATOM 887 N N . THR A 1 120 ? -34.100 0.546 -22.116 1.00 60.17 120 THR A N 1
ATOM 888 C CA . THR A 1 120 ? -33.573 0.740 -23.484 1.00 67.56 120 THR A CA 1
ATOM 889 C C . THR A 1 120 ? -34.310 -0.161 -24.488 1.00 59.89 120 THR A C 1
ATOM 890 O O . THR A 1 120 ? -34.402 -1.357 -24.276 1.00 66.55 120 THR A O 1
ATOM 894 N N . LEU A 1 121 ? -34.821 0.424 -25.570 1.00 56.04 121 LEU A N 1
ATOM 895 C CA . LEU A 1 121 ? -35.427 -0.338 -26.650 1.00 57.09 121 LEU A CA 1
ATOM 896 C C . LEU A 1 121 ? -34.355 -0.931 -27.540 1.00 55.55 121 LEU A C 1
ATOM 897 O O . LEU A 1 121 ? -33.260 -0.380 -27.695 1.00 51.89 121 LEU A O 1
ATOM 902 N N . ASP A 1 122 ? -34.693 -2.051 -28.155 1.00 53.42 122 ASP A N 1
ATOM 903 C CA . ASP A 1 122 ? -33.916 -2.562 -29.267 1.00 53.93 122 ASP A CA 1
ATOM 904 C C . ASP A 1 122 ? -33.838 -1.476 -30.364 1.00 49.21 122 ASP A C 1
ATOM 905 O O . ASP A 1 122 ? -34.859 -0.904 -30.754 1.00 46.79 122 ASP A O 1
ATOM 910 N N . PRO A 1 123 ? -32.635 -1.207 -30.887 1.00 51.85 123 PRO A N 1
ATOM 911 C CA . PRO A 1 123 ? -32.479 -0.148 -31.902 1.00 51.14 123 PRO A CA 1
ATOM 912 C C . PRO A 1 123 ? -33.413 -0.258 -33.089 1.00 49.60 123 PRO A C 1
ATOM 913 O O . PRO A 1 123 ? -33.936 0.759 -33.532 1.00 47.03 123 PRO A O 1
ATOM 917 N N A GLU A 1 124 ? -33.631 -1.477 -33.595 0.52 50.01 124 GLU A N 1
ATOM 918 N N B GLU A 1 124 ? -33.634 -1.472 -33.596 0.48 50.59 124 GLU A N 1
ATOM 919 C CA A GLU A 1 124 ? -34.532 -1.667 -34.733 0.52 50.46 124 GLU A CA 1
ATOM 920 C CA B GLU A 1 124 ? -34.519 -1.650 -34.740 0.48 51.47 124 GLU A CA 1
ATOM 921 C C A GLU A 1 124 ? -35.997 -1.400 -34.360 0.52 52.85 124 GLU A C 1
ATOM 922 C C B GLU A 1 124 ? -35.999 -1.423 -34.375 0.48 53.54 124 GLU A C 1
ATOM 923 O O A GLU A 1 124 ? -36.709 -0.705 -35.090 0.52 54.03 124 GLU A O 1
ATOM 924 O O B GLU A 1 124 ? -36.723 -0.768 -35.127 0.48 55.00 124 GLU A O 1
ATOM 935 N N . GLU A 1 125 ? -36.440 -1.914 -33.217 1.00 54.32 125 GLU A N 1
ATOM 936 C CA . GLU A 1 125 ? -37.809 -1.589 -32.719 1.00 57.71 125 GLU A CA 1
ATOM 937 C C . GLU A 1 125 ? -37.974 -0.104 -32.337 1.00 54.04 125 GLU A C 1
ATOM 938 O O . GLU A 1 125 ? -39.012 0.503 -32.602 1.00 55.93 125 GLU A O 1
ATOM 944 N N . LYS A 1 126 ? -36.948 0.491 -31.739 1.00 49.61 126 LYS A N 1
ATOM 945 C CA . LYS A 1 126 ? -36.963 1.929 -31.476 1.00 51.80 126 LYS A CA 1
ATOM 946 C C . LYS A 1 126 ? -37.218 2.703 -32.762 1.00 50.69 126 LYS A C 1
ATOM 947 O O . LYS A 1 126 ? -38.025 3.648 -32.793 1.00 48.40 126 LYS A O 1
ATOM 953 N N . CYS A 1 127 ? -36.534 2.291 -33.834 1.00 51.53 127 CYS A N 1
ATOM 954 C CA . CYS A 1 127 ? -36.668 2.987 -35.114 1.00 48.98 127 CYS A CA 1
ATOM 955 C C . CYS A 1 127 ? -38.029 2.738 -35.731 1.00 50.09 127 CYS A C 1
ATOM 956 O O . CYS A 1 127 ? -38.672 3.680 -36.209 1.00 49.36 127 CYS A O 1
ATOM 959 N N . GLN A 1 128 ? -38.477 1.481 -35.685 1.00 56.02 128 GLN A N 1
ATOM 960 C CA . GLN A 1 128 ? -39.834 1.114 -36.114 1.00 58.73 128 GLN A CA 1
ATOM 961 C C . GLN A 1 128 ? -40.870 1.924 -35.349 1.00 60.62 128 GLN A C 1
ATOM 962 O O . GLN A 1 128 ? -41.806 2.465 -35.952 1.00 60.11 128 GLN A O 1
ATOM 968 N N . ALA A 1 129 ? -40.698 2.009 -34.021 1.00 61.90 129 ALA A N 1
ATOM 969 C CA . ALA A 1 129 ? -41.620 2.772 -33.150 1.00 58.71 129 ALA A CA 1
ATOM 970 C C . ALA A 1 129 ? -41.623 4.231 -33.539 1.00 59.12 129 ALA A C 1
ATOM 971 O O . ALA A 1 129 ? -42.675 4.862 -33.580 1.00 62.48 129 ALA A O 1
ATOM 973 N N . TYR A 1 130 ? -40.440 4.763 -33.826 1.00 56.18 130 TYR A N 1
ATOM 974 C CA . TYR A 1 130 ? -40.327 6.137 -34.275 1.00 57.64 130 TYR A CA 1
ATOM 975 C C . TYR A 1 130 ? -41.140 6.407 -35.564 1.00 61.98 130 TYR A C 1
ATOM 976 O O . TYR A 1 130 ? -41.740 7.478 -35.701 1.00 63.02 130 TYR A O 1
ATOM 985 N N A GLU A 1 131 ? -41.164 5.425 -36.470 0.49 64.30 131 GLU A N 1
ATOM 986 N N B GLU A 1 131 ? -41.155 5.451 -36.490 0.51 65.83 131 GLU A N 1
ATOM 987 C CA A GLU A 1 131 ? -41.937 5.503 -37.714 0.49 66.89 131 GLU A CA 1
ATOM 988 C CA B GLU A 1 131 ? -41.913 5.597 -37.739 0.51 69.73 131 GLU A CA 1
ATOM 989 C C A GLU A 1 131 ? -43.455 5.412 -37.520 0.49 64.59 131 GLU A C 1
ATOM 990 C C B GLU A 1 131 ? -43.400 5.234 -37.594 0.51 70.30 131 GLU A C 1
ATOM 991 O O A GLU A 1 131 ? -44.181 6.307 -37.951 0.49 66.50 131 GLU A O 1
ATOM 992 O O B GLU A 1 131 ? -44.252 5.885 -38.205 0.51 72.77 131 GLU A O 1
ATOM 1003 N N A SER A 1 132 ? -43.944 4.341 -36.897 0.49 62.60 132 SER A N 1
ATOM 1004 N N B SER A 1 132 ? -43.713 4.208 -36.800 0.51 69.94 132 SER A N 1
ATOM 1005 C CA A SER A 1 132 ? -45.398 4.119 -36.853 0.49 62.72 132 SER A CA 1
ATOM 1006 C CA B SER A 1 132 ? -45.112 3.798 -36.597 0.51 74.26 132 SER A CA 1
ATOM 1007 C C A SER A 1 132 ? -46.060 4.385 -35.487 0.49 61.94 132 SER A C 1
ATOM 1008 C C B SER A 1 132 ? -45.862 4.721 -35.620 0.51 74.09 132 SER A C 1
ATOM 1009 O O A SER A 1 132 ? -47.135 3.856 -35.204 0.49 59.53 132 SER A O 1
ATOM 1010 O O B SER A 1 132 ? -46.850 5.347 -36.011 0.51 72.57 132 SER A O 1
ATOM 1015 N N A ASN A 1 133 ? -45.430 5.215 -34.651 0.49 63.32 133 ASN A N 1
ATOM 1016 N N B ASN A 1 133 ? -45.383 4.818 -34.373 0.51 73.70 133 ASN A N 1
ATOM 1017 C CA A ASN A 1 133 ? -46.047 5.658 -33.388 0.49 59.81 133 ASN A CA 1
ATOM 1018 C CA B ASN A 1 133 ? -46.055 5.613 -33.313 0.51 66.77 133 ASN A CA 1
ATOM 1019 C C A ASN A 1 133 ? -45.107 6.572 -32.601 0.49 60.49 133 ASN A C 1
ATOM 1020 C C B ASN A 1 133 ? -45.089 6.569 -32.580 0.51 64.09 133 ASN A C 1
ATOM 1021 O O A ASN A 1 133 ? -44.591 6.213 -31.534 0.49 56.44 133 ASN A O 1
ATOM 1022 O O B ASN A 1 133 ? -44.529 6.235 -31.527 0.51 59.38 133 ASN A O 1
ATOM 1031 N N . ARG A 1 134 ? -44.908 7.758 -33.164 1.00 59.08 134 ARG A N 1
ATOM 1032 C CA . ARG A 1 134 ? -43.943 8.733 -32.695 1.00 59.39 134 ARG A CA 1
ATOM 1033 C C . ARG A 1 134 ? -44.372 9.456 -31.405 1.00 64.67 134 ARG A C 1
ATOM 1034 O O . ARG A 1 134 ? -43.522 9.820 -30.587 1.00 58.31 134 ARG A O 1
ATOM 1042 N N . GLU A 1 135 ? -45.674 9.704 -31.268 1.00 64.17 135 GLU A N 1
ATOM 1043 C CA . GLU A 1 135 ? -46.239 10.375 -30.108 1.00 59.52 135 GLU A CA 1
ATOM 1044 C C . GLU A 1 135 ? -46.067 9.440 -28.901 1.00 57.33 135 GLU A C 1
ATOM 1045 O O . GLU A 1 135 ? -45.609 9.871 -27.835 1.00 57.75 135 GLU A O 1
ATOM 1051 N N . SER A 1 136 ? -46.393 8.163 -29.072 1.00 52.00 136 SER A N 1
ATOM 1052 C CA . SER A 1 136 ? -46.169 7.174 -28.008 1.00 52.69 136 SER A CA 1
ATOM 1053 C C . SER A 1 136 ? -44.719 7.036 -27.542 1.00 53.78 136 SER A C 1
ATOM 1054 O O . SER A 1 136 ? -44.477 6.830 -26.346 1.00 53.98 136 SER A O 1
ATOM 1057 N N . LEU A 1 137 ? -43.768 7.135 -28.472 1.00 54.11 137 LEU A N 1
ATOM 1058 C CA . LEU A 1 137 ? -42.360 6.954 -28.149 1.00 50.03 137 LEU A CA 1
ATOM 1059 C C . LEU A 1 137 ? -41.862 8.129 -27.354 1.00 47.41 137 LEU A C 1
ATOM 1060 O O . LEU A 1 137 ? -41.173 7.955 -26.369 1.00 47.57 137 LEU A O 1
ATOM 1065 N N . LEU A 1 138 ? -42.166 9.324 -27.816 1.00 45.53 138 LEU A N 1
ATOM 1066 C CA . LEU A 1 138 ? -41.750 10.525 -27.142 1.00 46.26 138 LEU A CA 1
ATOM 1067 C C . LEU A 1 138 ? -42.460 10.650 -25.784 1.00 41.66 138 LEU A C 1
ATOM 1068 O O . LEU A 1 138 ? -41.843 11.102 -24.830 1.00 37.52 138 LEU A O 1
ATOM 1073 N N . ASN A 1 139 ? -43.741 10.273 -25.707 1.00 38.60 139 ASN A N 1
ATOM 1074 C CA . ASN A 1 139 ? -44.467 10.268 -24.440 1.00 38.32 139 ASN A CA 1
ATOM 1075 C C . ASN A 1 139 ? -43.781 9.368 -23.411 1.00 36.05 139 ASN A C 1
ATOM 1076 O O . ASN A 1 139 ? -43.551 9.802 -22.299 1.00 33.57 139 ASN A O 1
ATOM 1081 N N A HIS A 1 140 ? -43.431 8.153 -23.819 0.47 35.13 140 HIS A N 1
ATOM 1082 N N B HIS A 1 140 ? -43.428 8.144 -23.801 0.53 35.37 140 HIS A N 1
ATOM 1083 C CA A HIS A 1 140 ? -42.738 7.194 -22.960 0.47 35.02 140 HIS A CA 1
ATOM 1084 C CA B HIS A 1 140 ? -42.768 7.203 -22.884 0.53 35.56 140 HIS A CA 1
ATOM 1085 C C A HIS A 1 140 ? -41.353 7.658 -22.532 0.47 35.06 140 HIS A C 1
ATOM 1086 C C B HIS A 1 140 ? -41.342 7.648 -22.520 0.53 35.40 140 HIS A C 1
ATOM 1087 O O A HIS A 1 140 ? -40.985 7.589 -21.348 0.47 33.18 140 HIS A O 1
ATOM 1088 O O B HIS A 1 140 ? -40.938 7.571 -21.346 0.53 33.20 140 HIS A O 1
ATOM 1101 N N . PHE A 1 141 ? -40.590 8.154 -23.498 1.00 34.90 141 PHE A N 1
ATOM 1102 C CA . PHE A 1 141 ? -39.249 8.762 -23.229 1.00 36.30 141 PHE A CA 1
ATOM 1103 C C . PHE A 1 141 ? -39.281 9.871 -22.147 1.00 34.78 141 PHE A C 1
ATOM 1104 O O . PHE A 1 141 ? -38.502 9.847 -21.197 1.00 34.27 141 PHE A O 1
ATOM 1112 N N . LEU A 1 142 ? -40.196 10.819 -22.330 1.00 31.83 142 LEU A N 1
ATOM 1113 C CA . LEU A 1 142 ? -40.381 11.929 -21.474 1.00 32.23 142 LEU A CA 1
ATOM 1114 C C . LEU A 1 142 ? -40.820 11.516 -20.048 1.00 29.51 142 LEU A C 1
ATOM 1115 O O . LEU A 1 142 ? -40.304 12.048 -19.071 1.00 29.01 142 LEU A O 1
ATOM 1120 N N . TYR A 1 143 ? -41.783 10.597 -19.953 1.00 27.89 143 TYR A N 1
ATOM 1121 C CA . TYR A 1 143 ? -42.089 9.912 -18.695 1.00 27.30 143 TYR A CA 1
ATOM 1122 C C . TYR A 1 143 ? -40.849 9.354 -18.000 1.00 26.87 143 TYR A C 1
ATOM 1123 O O . TYR A 1 143 ? -40.651 9.584 -16.800 1.00 25.93 143 TYR A O 1
ATOM 1132 N N . GLU A 1 144 ? -40.037 8.588 -18.732 1.00 27.18 144 GLU A N 1
ATOM 1133 C CA . GLU A 1 144 ? -38.934 7.860 -18.134 1.00 27.49 144 GLU A CA 1
ATOM 1134 C C . GLU A 1 144 ? -37.829 8.824 -17.711 1.00 26.51 144 GLU A C 1
ATOM 1135 O O . GLU A 1 144 ? -37.233 8.666 -16.606 1.00 26.30 144 GLU A O 1
ATOM 1141 N N . VAL A 1 145 ? -37.616 9.870 -18.507 1.00 25.53 145 VAL A N 1
ATOM 1142 C CA . VAL A 1 145 ? -36.633 10.900 -18.166 1.00 25.07 145 VAL A CA 1
ATOM 1143 C C . VAL A 1 145 ? -37.062 11.749 -16.963 1.00 24.25 145 VAL A C 1
ATOM 1144 O O . VAL A 1 145 ? -36.288 11.953 -16.023 1.00 24.07 145 VAL A O 1
ATOM 1148 N N . ALA A 1 146 ? -38.312 12.210 -16.951 1.00 23.90 146 ALA A N 1
ATOM 1149 C CA . ALA A 1 146 ? -38.783 13.122 -15.913 1.00 23.51 146 ALA A CA 1
ATOM 1150 C C . ALA A 1 146 ? -38.840 12.492 -14.512 1.00 23.43 146 ALA A C 1
ATOM 1151 O O . ALA A 1 146 ? -38.427 13.100 -13.544 1.00 23.17 146 ALA A O 1
ATOM 1153 N N . ARG A 1 147 ? -39.288 11.242 -14.419 1.00 23.54 147 ARG A N 1
ATOM 1154 C CA . ARG A 1 147 ? -39.322 10.557 -13.118 1.00 23.66 147 ARG A CA 1
ATOM 1155 C C . ARG A 1 147 ? -37.938 10.323 -12.556 1.00 23.69 147 ARG A C 1
ATOM 1156 O O . ARG A 1 147 ? -37.781 10.289 -11.331 1.00 23.51 147 ARG A O 1
ATOM 1164 N N . ARG A 1 148 ? -36.938 10.238 -13.438 1.00 23.93 148 ARG A N 1
ATOM 1165 C CA . ARG A 1 148 ? -35.540 10.087 -13.005 1.00 24.31 148 ARG A CA 1
ATOM 1166 C C . ARG A 1 148 ? -34.810 11.414 -12.805 1.00 23.97 148 ARG A C 1
ATOM 1167 O O . ARG A 1 148 ? -33.705 11.407 -12.292 1.00 24.11 148 ARG A O 1
ATOM 1175 N N . ASN A 1 149 ? -35.440 12.522 -13.175 1.00 23.63 149 ASN A N 1
ATOM 1176 C CA . ASN A 1 149 ? -34.845 13.871 -13.108 1.00 23.63 149 ASN A CA 1
ATOM 1177 C C . ASN A 1 149 ? -35.919 14.820 -12.552 1.00 23.43 149 ASN A C 1
ATOM 1178 O O . ASN A 1 149 ? -36.400 15.714 -13.260 1.00 23.35 149 ASN A O 1
ATOM 1183 N N . PRO A 1 150 ? -36.320 14.617 -11.292 1.00 23.11 150 PRO A N 1
ATOM 1184 C CA . PRO A 1 150 ? -37.529 15.273 -10.807 1.00 22.97 150 PRO A CA 1
ATOM 1185 C C . PRO A 1 150 ? -37.422 16.775 -10.623 1.00 23.01 150 PRO A C 1
ATOM 1186 O O . PRO A 1 150 ? -38.461 17.395 -10.458 1.00 22.60 150 PRO A O 1
ATOM 1190 N N . PHE A 1 151 ? -36.188 17.317 -10.607 1.00 23.31 151 PHE A N 1
ATOM 1191 C CA . PHE A 1 151 ? -35.997 18.748 -10.380 1.00 23.84 151 PHE A CA 1
ATOM 1192 C C . PHE A 1 151 ? -35.664 19.512 -11.643 1.00 24.15 151 PHE A C 1
ATOM 1193 O O . PHE A 1 151 ? -35.602 20.729 -11.578 1.00 24.54 151 PHE A O 1
ATOM 1201 N N . VAL A 1 152 ? -35.419 18.832 -12.765 1.00 23.97 152 VAL A N 1
ATOM 1202 C CA . VAL A 1 152 ? -35.024 19.525 -14.001 1.00 24.04 152 VAL A CA 1
ATOM 1203 C C . VAL A 1 152 ? -36.203 20.332 -14.519 1.00 23.62 152 VAL A C 1
ATOM 1204 O O . VAL A 1 152 ? -37.339 19.863 -14.529 1.00 23.29 152 VAL A O 1
ATOM 1208 N N . PHE A 1 153 ? -35.912 21.542 -14.959 1.00 23.59 153 PHE A N 1
ATOM 1209 C CA . PHE A 1 153 ? -36.993 22.478 -15.328 1.00 23.77 153 PHE A CA 1
ATOM 1210 C C . PHE A 1 153 ? -37.590 22.066 -16.686 1.00 24.07 153 PHE A C 1
ATOM 1211 O O . PHE A 1 153 ? -36.855 21.554 -17.556 1.00 23.97 153 PHE A O 1
ATOM 1219 N N . ALA A 1 154 ? -38.901 22.303 -16.852 1.00 24.49 154 ALA A N 1
ATOM 1220 C CA . ALA A 1 154 ? -39.630 21.874 -18.067 1.00 25.12 154 ALA A CA 1
ATOM 1221 C C . ALA A 1 154 ? -39.047 22.330 -19.400 1.00 25.58 154 ALA A C 1
ATOM 1222 O O . ALA A 1 154 ? -38.965 21.506 -20.323 1.00 25.41 154 ALA A O 1
ATOM 1224 N N . PRO A 1 155 ? -38.660 23.611 -19.520 1.00 26.42 155 PRO A N 1
ATOM 1225 C CA . PRO A 1 155 ? -38.080 24.049 -20.785 1.00 27.03 155 PRO A CA 1
ATOM 1226 C C . PRO A 1 155 ? -36.820 23.246 -21.141 1.00 27.53 155 PRO A C 1
ATOM 1227 O O . PRO A 1 155 ? -36.591 22.915 -22.310 1.00 27.95 155 PRO A O 1
ATOM 1231 N N . THR A 1 156 ? -36.032 22.868 -20.134 1.00 27.51 156 THR A N 1
ATOM 1232 C CA . THR A 1 156 ? -34.855 22.039 -20.333 1.00 27.84 156 THR A CA 1
ATOM 1233 C C . THR A 1 156 ? -35.205 20.617 -20.845 1.00 28.42 156 THR A C 1
ATOM 1234 O O . THR A 1 156 ? -34.632 20.129 -21.847 1.00 28.32 156 THR A O 1
ATOM 1238 N N . LEU A 1 157 ? -36.157 19.988 -20.173 1.00 28.70 157 LEU A N 1
ATOM 1239 C CA . LEU A 1 157 ? -36.597 18.646 -20.501 1.00 29.77 157 LEU A CA 1
ATOM 1240 C C . LEU A 1 157 ? -37.213 18.576 -21.891 1.00 29.36 157 LEU A C 1
ATOM 1241 O O . LEU A 1 157 ? -36.966 17.595 -22.646 1.00 28.31 157 LEU A O 1
ATOM 1246 N N . LEU A 1 158 ? -38.032 19.562 -22.218 1.00 28.95 158 LEU A N 1
ATOM 1247 C CA . LEU A 1 158 ? -38.613 19.659 -23.588 1.00 28.99 158 LEU A CA 1
ATOM 1248 C C . LEU A 1 158 ? -37.535 19.852 -24.684 1.00 29.56 158 LEU A C 1
ATOM 1249 O O . LEU A 1 158 ? -37.622 19.276 -25.768 1.00 30.58 158 LEU A O 1
ATOM 1254 N N . THR A 1 159 ? -36.531 20.669 -24.421 1.00 29.15 159 THR A N 1
ATOM 1255 C CA . THR A 1 159 ? -35.396 20.784 -25.305 1.00 29.94 159 THR A CA 1
ATOM 1256 C C . THR A 1 159 ? -34.635 19.461 -25.449 1.00 30.26 159 THR A C 1
ATOM 1257 O O . THR A 1 159 ? -34.209 19.065 -26.577 1.00 30.10 159 THR A O 1
ATOM 1261 N N . VAL A 1 160 ? -34.422 18.801 -24.321 1.00 29.65 160 VAL A N 1
ATOM 1262 C CA . VAL A 1 160 ? -33.793 17.494 -24.323 1.00 30.95 160 VAL A CA 1
ATOM 1263 C C . VAL A 1 160 ? -34.618 16.503 -25.184 1.00 31.95 160 VAL A C 1
ATOM 1264 O O . VAL A 1 160 ? -34.040 15.801 -25.995 1.00 31.08 160 VAL A O 1
ATOM 1268 N N . ALA A 1 161 ? -35.948 16.482 -25.051 1.00 32.07 161 ALA A N 1
ATOM 1269 C CA . ALA A 1 161 ? -36.808 15.578 -25.841 1.00 34.92 161 ALA A CA 1
ATOM 1270 C C . ALA A 1 161 ? -36.690 15.870 -27.317 1.00 35.72 161 ALA A C 1
ATOM 1271 O O . ALA A 1 161 ? -36.611 14.921 -28.111 1.00 38.76 161 ALA A O 1
ATOM 1273 N N . VAL A 1 162 ? -36.638 17.150 -27.665 1.00 34.57 162 VAL A N 1
ATOM 1274 C CA . VAL A 1 162 ? -36.467 17.581 -29.070 1.00 37.81 162 VAL A CA 1
ATOM 1275 C C . VAL A 1 162 ? -35.142 17.048 -29.663 1.00 36.89 162 VAL A C 1
ATOM 1276 O O . VAL A 1 162 ? -35.130 16.480 -30.747 1.00 36.67 162 VAL A O 1
ATOM 1280 N N . HIS A 1 163 ? -34.043 17.266 -28.954 1.00 35.79 163 HIS A N 1
ATOM 1281 C CA . HIS A 1 163 ? -32.744 16.791 -29.388 1.00 36.77 163 HIS A CA 1
ATOM 1282 C C . HIS A 1 163 ? -32.648 15.267 -29.435 1.00 35.75 163 HIS A C 1
ATOM 1283 O O . HIS A 1 163 ? -32.054 14.711 -30.385 1.00 33.32 163 HIS A O 1
ATOM 1290 N N . PHE A 1 164 ? -33.301 14.603 -28.481 1.00 34.00 164 PHE A N 1
ATOM 1291 C CA . PHE A 1 164 ? -33.338 13.167 -28.489 1.00 38.31 164 PHE A CA 1
ATOM 1292 C C . PHE A 1 164 ? -34.086 12.665 -29.728 1.00 37.54 164 PHE A C 1
ATOM 1293 O O . PHE A 1 164 ? -33.630 11.736 -30.377 1.00 36.87 164 PHE A O 1
ATOM 1301 N N . GLU A 1 165 ? -35.179 13.320 -30.087 1.00 36.87 165 GLU A N 1
ATOM 1302 C CA . GLU A 1 165 ? -35.879 13.021 -31.315 1.00 41.13 165 GLU A CA 1
ATOM 1303 C C . GLU A 1 165 ? -35.037 13.209 -32.613 1.00 38.42 165 GLU A C 1
ATOM 1304 O O . GLU A 1 165 ? -35.120 12.387 -33.548 1.00 39.40 165 GLU A O 1
ATOM 1310 N N . GLU A 1 166 ? -34.274 14.285 -32.690 1.00 36.05 166 GLU A N 1
ATOM 1311 C CA . GLU A 1 166 ? -33.343 14.488 -33.797 1.00 38.74 166 GLU A CA 1
ATOM 1312 C C . GLU A 1 166 ? -32.260 13.367 -33.852 1.00 36.43 166 GLU A C 1
ATOM 1313 O O . GLU A 1 166 ? -31.804 13.004 -34.938 1.00 39.54 166 GLU A O 1
ATOM 1319 N N . VAL A 1 167 ? -31.844 12.844 -32.708 1.00 32.40 167 VAL A N 1
ATOM 1320 C CA . VAL A 1 167 ? -30.903 11.734 -32.653 1.00 32.33 167 VAL A CA 1
ATOM 1321 C C . VAL A 1 167 ? -31.547 10.487 -33.245 1.00 33.84 167 VAL A C 1
ATOM 1322 O O . VAL A 1 167 ? -30.926 9.826 -34.041 1.00 32.52 167 VAL A O 1
ATOM 1326 N N . ALA A 1 168 ? -32.787 10.192 -32.851 1.00 34.26 168 ALA A N 1
ATOM 1327 C CA . ALA A 1 168 ? -33.502 9.010 -33.291 1.00 35.56 168 ALA A CA 1
ATOM 1328 C C . ALA A 1 168 ? -33.762 9.099 -34.793 1.00 39.07 168 ALA A C 1
ATOM 1329 O O . ALA A 1 168 ? -33.516 8.152 -35.527 1.00 39.05 168 ALA A O 1
ATOM 1331 N N . LYS A 1 169 ? -34.225 10.250 -35.252 1.00 40.68 169 LYS A N 1
ATOM 1332 C CA . LYS A 1 169 ? -34.478 10.445 -36.663 1.00 42.27 169 LYS A CA 1
ATOM 1333 C C . LYS A 1 169 ? -33.224 10.256 -37.517 1.00 42.15 169 LYS A C 1
ATOM 1334 O O . LYS A 1 169 ? -33.272 9.557 -38.554 1.00 43.49 169 LYS A O 1
ATOM 1340 N N . SER A 1 170 ? -32.122 10.882 -37.121 1.00 36.89 170 SER A N 1
ATOM 1341 C CA . SER A 1 170 ? -30.879 10.802 -37.894 1.00 36.10 170 SER A CA 1
ATOM 1342 C C . SER A 1 170 ? -30.237 9.383 -37.884 1.00 35.81 170 SER A C 1
ATOM 1343 O O . SER A 1 170 ? -29.838 8.859 -38.928 1.00 37.03 170 SER A O 1
ATOM 1346 N N . CYS A 1 171 ? -30.149 8.799 -36.695 1.00 33.94 171 CYS A N 1
ATOM 1347 C CA . CYS A 1 171 ? -29.558 7.467 -36.513 1.00 34.39 171 CYS A CA 1
ATOM 1348 C C . CYS A 1 171 ? -30.379 6.307 -37.113 1.00 34.65 171 CYS A C 1
ATOM 1349 O O . CYS A 1 171 ? -29.802 5.284 -37.504 1.00 33.49 171 CYS A O 1
ATOM 1352 N N . CYS A 1 172 ? -31.696 6.458 -37.179 1.00 35.20 172 CYS A N 1
ATOM 1353 C CA . CYS A 1 172 ? -32.571 5.464 -37.853 1.00 37.98 172 CYS A CA 1
ATOM 1354 C C . CYS A 1 172 ? -32.391 5.383 -39.374 1.00 38.78 172 CYS A C 1
ATOM 1355 O O . CYS A 1 172 ? -32.849 4.429 -39.994 1.00 38.83 172 CYS A O 1
ATOM 1358 N N . GLU A 1 173 ? -31.706 6.364 -39.959 1.00 38.75 173 GLU A N 1
ATOM 1359 C CA . GLU A 1 173 ? -31.308 6.340 -41.375 1.00 39.01 173 GLU A CA 1
ATOM 1360 C C . GLU A 1 173 ? -29.904 5.696 -41.635 1.00 36.92 173 GLU A C 1
ATOM 1361 O O . GLU A 1 173 ? -29.460 5.625 -42.792 1.00 37.52 173 GLU A O 1
ATOM 1367 N N . GLU A 1 174 ? -29.192 5.288 -40.586 1.00 34.90 174 GLU A N 1
ATOM 1368 C CA . GLU A 1 174 ? -27.830 4.774 -40.742 1.00 35.09 174 GLU A CA 1
ATOM 1369 C C . GLU A 1 174 ? -27.838 3.254 -40.770 1.00 35.93 174 GLU A C 1
ATOM 1370 O O . GLU A 1 174 ? -28.797 2.647 -40.304 1.00 34.71 174 GLU A O 1
ATOM 1376 N N . GLN A 1 175 ? -26.724 2.688 -41.228 1.00 36.69 175 GLN A N 1
ATOM 1377 C CA . GLN A 1 175 ? -26.516 1.228 -41.257 1.00 42.26 175 GLN A CA 1
ATOM 1378 C C . GLN A 1 175 ? -26.183 0.671 -39.876 1.00 43.24 175 GLN A C 1
ATOM 1379 O O . GLN A 1 175 ? -26.790 -0.285 -39.419 1.00 49.07 175 GLN A O 1
ATOM 1385 N N . ASN A 1 176 ? -25.211 1.258 -39.192 1.00 40.88 176 ASN A N 1
ATOM 1386 C CA . ASN A 1 176 ? -24.873 0.767 -37.860 1.00 37.58 176 ASN A CA 1
ATOM 1387 C C . ASN A 1 176 ? -25.656 1.639 -36.842 1.00 37.17 176 ASN A C 1
ATOM 1388 O O . ASN A 1 176 ? -25.092 2.574 -36.225 1.00 37.09 176 ASN A O 1
ATOM 1393 N N . LYS A 1 177 ? -26.941 1.299 -36.652 1.00 34.70 177 LYS A N 1
ATOM 1394 C CA . LYS A 1 177 ? -27.840 2.106 -35.810 1.00 35.92 177 LYS A CA 1
ATOM 1395 C C . LYS A 1 177 ? -27.391 2.234 -34.348 1.00 34.83 177 LYS A C 1
ATOM 1396 O O . LYS A 1 177 ? -27.505 3.328 -33.761 1.00 33.35 177 LYS A O 1
ATOM 1402 N N . VAL A 1 178 ? -26.898 1.134 -33.773 1.00 33.35 178 VAL A N 1
ATOM 1403 C CA . VAL A 1 178 ? -26.517 1.095 -32.361 1.00 34.52 178 VAL A CA 1
ATOM 1404 C C . VAL A 1 178 ? -25.387 2.050 -32.098 1.00 34.19 178 VAL A C 1
ATOM 1405 O O . VAL A 1 178 ? -25.440 2.763 -31.098 1.00 34.26 178 VAL A O 1
ATOM 1409 N N . ASN A 1 179 ? -24.377 2.095 -32.975 1.00 32.95 179 ASN A N 1
ATOM 1410 C CA . ASN A 1 179 ? -23.204 2.916 -32.710 1.00 32.66 179 ASN A CA 1
ATOM 1411 C C . ASN A 1 179 ? -23.588 4.377 -32.792 1.00 32.84 179 ASN A C 1
ATOM 1412 O O . ASN A 1 179 ? -23.184 5.183 -31.937 1.00 31.73 179 ASN A O 1
ATOM 1417 N N . CYS A 1 180 ? -24.338 4.712 -33.845 1.00 33.31 180 CYS A N 1
ATOM 1418 C CA . CYS A 1 180 ? -24.870 6.097 -34.015 1.00 33.89 180 CYS A CA 1
ATOM 1419 C C . CYS A 1 180 ? -25.671 6.573 -32.767 1.00 32.23 180 CYS A C 1
ATOM 1420 O O . CYS A 1 180 ? -25.402 7.617 -32.215 1.00 30.91 180 CYS A O 1
ATOM 1423 N N . LEU A 1 181 ? -26.693 5.804 -32.382 1.00 32.05 181 LEU A N 1
ATOM 1424 C CA . LEU A 1 181 ? -27.520 6.140 -31.217 1.00 31.52 181 LEU A CA 1
ATOM 1425 C C . LEU A 1 181 ? -26.674 6.391 -29.973 1.00 31.97 181 LEU A C 1
ATOM 1426 O O . LEU A 1 181 ? -26.876 7.406 -29.290 1.00 31.58 181 LEU A O 1
ATOM 1431 N N . GLN A 1 182 ? -25.705 5.527 -29.700 1.00 32.45 182 GLN A N 1
ATOM 1432 C CA . GLN A 1 182 ? -24.913 5.647 -28.490 1.00 34.15 182 GLN A CA 1
ATOM 1433 C C . GLN A 1 182 ? -24.020 6.888 -28.508 1.00 31.90 182 GLN A C 1
ATOM 1434 O O . GLN A 1 182 ? -23.904 7.580 -27.532 1.00 32.14 182 GLN A O 1
ATOM 1440 N N A THR A 1 183 ? -23.404 7.148 -29.657 0.52 31.48 183 THR A N 1
ATOM 1441 N N B THR A 1 183 ? -23.399 7.188 -29.632 0.48 31.71 183 THR A N 1
ATOM 1442 C CA A THR A 1 183 ? -22.508 8.293 -29.878 0.52 30.80 183 THR A CA 1
ATOM 1443 C CA B THR A 1 183 ? -22.487 8.322 -29.697 0.48 31.09 183 THR A CA 1
ATOM 1444 C C A THR A 1 183 ? -23.249 9.628 -29.793 0.52 30.15 183 THR A C 1
ATOM 1445 C C B THR A 1 183 ? -23.221 9.672 -29.806 0.48 30.32 183 THR A C 1
ATOM 1446 O O A THR A 1 183 ? -22.839 10.533 -29.073 0.52 29.70 183 THR A O 1
ATOM 1447 O O B THR A 1 183 ? -22.772 10.648 -29.215 0.48 29.83 183 THR A O 1
ATOM 1454 N N . ARG A 1 184 ? -24.323 9.733 -30.560 1.00 30.08 184 ARG A N 1
ATOM 1455 C CA . ARG A 1 184 ? -25.040 11.020 -30.767 1.00 29.89 184 ARG A CA 1
ATOM 1456 C C . ARG A 1 184 ? -25.854 11.428 -29.533 1.00 29.60 184 ARG A C 1
ATOM 1457 O O . ARG A 1 184 ? -26.112 12.603 -29.342 1.00 30.06 184 ARG A O 1
ATOM 1465 N N . ALA A 1 185 ? -26.251 10.453 -28.738 1.00 29.15 185 ALA A N 1
ATOM 1466 C CA . ALA A 1 185 ? -26.917 10.685 -27.430 1.00 30.26 185 ALA A CA 1
ATOM 1467 C C . ALA A 1 185 ? -25.991 11.348 -26.385 1.00 31.70 185 ALA A C 1
ATOM 1468 O O . ALA A 1 185 ? -26.480 12.083 -25.505 1.00 31.27 185 ALA A O 1
ATOM 1470 N N . ILE A 1 186 ? -24.670 11.140 -26.487 1.00 32.77 186 ILE A N 1
ATOM 1471 C CA . ILE A 1 186 ? -23.751 11.651 -25.469 1.00 32.95 186 ILE A CA 1
ATOM 1472 C C . ILE A 1 186 ? -23.899 13.153 -25.180 1.00 32.11 186 ILE A C 1
ATOM 1473 O O . ILE A 1 186 ? -24.047 13.531 -23.998 1.00 30.42 186 ILE A O 1
ATOM 1478 N N . PRO A 1 187 ? -23.837 14.015 -26.222 1.00 31.17 187 PRO A N 1
ATOM 1479 C CA . PRO A 1 187 ? -23.949 15.427 -25.867 1.00 31.04 187 PRO A CA 1
ATOM 1480 C C . PRO A 1 187 ? -25.329 15.845 -25.414 1.00 30.63 187 PRO A C 1
ATOM 1481 O O . PRO A 1 187 ? -25.424 16.865 -24.779 1.00 30.09 187 PRO A O 1
ATOM 1485 N N . VAL A 1 188 ? -26.367 15.092 -25.762 1.00 30.43 188 VAL A N 1
ATOM 1486 C CA . VAL A 1 188 ? -27.710 15.404 -25.282 1.00 30.73 188 VAL A CA 1
ATOM 1487 C C . VAL A 1 188 ? -27.742 15.107 -23.770 1.00 30.37 188 VAL A C 1
ATOM 1488 O O . VAL A 1 188 ? -28.268 15.907 -22.987 1.00 29.19 188 VAL A O 1
ATOM 1492 N N . THR A 1 189 ? -27.205 13.961 -23.387 1.00 30.06 189 THR A N 1
ATOM 1493 C CA . THR A 1 189 ? -27.073 13.568 -21.969 1.00 31.05 189 THR A CA 1
ATOM 1494 C C . THR A 1 189 ? -26.236 14.534 -21.140 1.00 30.76 189 THR A C 1
ATOM 1495 O O . THR A 1 189 ? -26.617 14.864 -19.982 1.00 28.66 189 THR A O 1
ATOM 1499 N N . GLN A 1 190 ? -25.129 15.003 -21.711 1.00 30.20 190 GLN A N 1
ATOM 1500 C CA . GLN A 1 190 ? -24.297 15.979 -21.030 1.00 31.84 190 GLN A CA 1
ATOM 1501 C C . GLN A 1 190 ? -25.031 17.302 -20.779 1.00 30.35 190 GLN A C 1
ATOM 1502 O O . GLN A 1 190 ? -24.835 17.945 -19.745 1.00 29.81 190 GLN A O 1
ATOM 1508 N N . TYR A 1 191 ? -25.820 17.731 -21.753 1.00 30.09 191 TYR A N 1
ATOM 1509 C CA . TYR A 1 191 ? -26.612 18.938 -21.635 1.00 30.53 191 TYR A CA 1
ATOM 1510 C C . TYR A 1 191 ? -27.600 18.801 -20.452 1.00 28.80 191 TYR A C 1
ATOM 1511 O O . TYR A 1 191 ? -27.673 19.640 -19.530 1.00 27.18 191 TYR A O 1
ATOM 1520 N N . LEU A 1 192 ? -28.319 17.687 -20.477 1.00 27.96 192 LEU A N 1
ATOM 1521 C CA . LEU A 1 192 ? -29.296 17.389 -19.455 1.00 27.93 192 LEU A CA 1
ATOM 1522 C C . LEU A 1 192 ? -28.598 17.388 -18.064 1.00 28.08 192 LEU A C 1
ATOM 1523 O O . LEU A 1 192 ? -29.058 18.058 -17.153 1.00 27.03 192 LEU A O 1
ATOM 1528 N N . LYS A 1 193 ? -27.494 16.673 -17.930 1.00 28.71 193 LYS A N 1
ATOM 1529 C CA . LYS A 1 193 ? -26.815 16.568 -16.643 1.00 30.85 193 LYS A CA 1
ATOM 1530 C C . LYS A 1 193 ? -26.201 17.883 -16.186 1.00 29.97 193 LYS A C 1
ATOM 1531 O O . LYS A 1 193 ? -26.307 18.199 -14.989 1.00 28.28 193 LYS A O 1
ATOM 1537 N N . ALA A 1 194 ? -25.651 18.671 -17.105 1.00 28.44 194 ALA A N 1
ATOM 1538 C CA . ALA A 1 194 ? -25.159 20.007 -16.755 1.00 29.08 194 ALA A CA 1
ATOM 1539 C C . ALA A 1 194 ? -26.261 20.961 -16.236 1.00 29.42 194 ALA A C 1
ATOM 1540 O O . ALA A 1 194 ? -26.100 21.576 -15.183 1.00 29.36 194 ALA A O 1
ATOM 1542 N N . PHE A 1 195 ? -27.344 21.124 -16.997 1.00 29.11 195 PHE A N 1
ATOM 1543 C CA . PHE A 1 195 ? -28.476 21.929 -16.544 1.00 29.96 195 PHE A CA 1
ATOM 1544 C C . PHE A 1 195 ? -29.163 21.456 -15.261 1.00 30.25 195 PHE A C 1
ATOM 1545 O O . PHE A 1 195 ? -29.483 22.266 -14.378 1.00 28.72 195 PHE A O 1
ATOM 1553 N N . SER A 1 196 ? -29.338 20.150 -15.147 1.00 29.78 196 SER A N 1
ATOM 1554 C CA . SER A 1 196 ? -29.805 19.513 -13.930 1.00 29.41 196 SER A CA 1
ATOM 1555 C C . SER A 1 196 ? -28.995 19.911 -12.676 1.00 28.31 196 SER A C 1
ATOM 1556 O O . SER A 1 196 ? -29.585 20.309 -11.647 1.00 27.91 196 SER A O 1
ATOM 1559 N N A SER A 1 197 ? -27.669 19.797 -12.741 0.32 27.74 197 SER A N 1
ATOM 1560 N N B SER A 1 197 ? -27.672 19.785 -12.765 0.42 27.70 197 SER A N 1
ATOM 1561 N N C SER A 1 197 ? -27.678 19.793 -12.767 0.26 27.75 197 SER A N 1
ATOM 1562 C CA A SER A 1 197 ? -26.824 20.165 -11.603 0.32 27.98 197 SER A CA 1
ATOM 1563 C CA B SER A 1 197 ? -26.785 20.140 -11.666 0.42 28.14 197 SER A CA 1
ATOM 1564 C CA C SER A 1 197 ? -26.811 20.134 -11.659 0.26 27.84 197 SER A CA 1
ATOM 1565 C C A SER A 1 197 ? -26.970 21.640 -11.236 0.32 27.50 197 SER A C 1
ATOM 1566 C C B SER A 1 197 ? -26.941 21.621 -11.255 0.42 27.51 197 SER A C 1
ATOM 1567 C C C SER A 1 197 ? -26.936 21.617 -11.257 0.26 27.49 197 SER A C 1
ATOM 1568 O O A SER A 1 197 ? -27.031 21.987 -10.049 0.32 27.35 197 SER A O 1
ATOM 1569 O O B SER A 1 197 ? -27.002 21.944 -10.059 0.42 27.25 197 SER A O 1
ATOM 1570 O O C SER A 1 197 ? -26.964 21.942 -10.063 0.26 27.44 197 SER A O 1
ATOM 1577 N N . TYR A 1 198 ? -27.044 22.489 -12.258 1.00 27.23 198 TYR A N 1
ATOM 1578 C CA . TYR A 1 198 ? -27.121 23.896 -12.050 1.00 28.03 198 TYR A CA 1
ATOM 1579 C C . TYR A 1 198 ? -28.450 24.296 -11.381 1.00 26.38 198 TYR A C 1
ATOM 1580 O O . TYR A 1 198 ? -28.425 25.060 -10.427 1.00 25.76 198 TYR A O 1
ATOM 1589 N N . GLN A 1 199 ? -29.548 23.766 -11.901 1.00 25.21 199 GLN A N 1
ATOM 1590 C CA . GLN A 1 199 ? -30.904 23.975 -11.370 1.00 24.98 199 GLN A CA 1
ATOM 1591 C C . GLN A 1 199 ? -31.080 23.437 -9.916 1.00 24.85 199 GLN A C 1
ATOM 1592 O O . GLN A 1 199 ? -31.625 24.139 -9.071 1.00 24.72 199 GLN A O 1
ATOM 1598 N N . LYS A 1 200 ? -30.527 22.270 -9.619 1.00 25.00 200 LYS A N 1
ATOM 1599 C CA . LYS A 1 200 ? -30.523 21.733 -8.265 1.00 26.17 200 LYS A CA 1
ATOM 1600 C C . LYS A 1 200 ? -29.717 22.619 -7.311 1.00 25.44 200 LYS A C 1
ATOM 1601 O O . LYS A 1 200 ? -30.092 22.773 -6.184 1.00 24.66 200 LYS A O 1
ATOM 1607 N N . HIS A 1 201 ? -28.598 23.155 -7.792 1.00 25.37 201 HIS A N 1
ATOM 1608 C CA . HIS A 1 201 ? -27.778 24.047 -7.017 1.00 26.41 201 HIS A CA 1
ATOM 1609 C C . HIS A 1 201 ? -28.564 25.343 -6.634 1.00 25.27 201 HIS A C 1
ATOM 1610 O O . HIS A 1 201 ? -28.599 25.720 -5.493 1.00 24.86 201 HIS A O 1
ATOM 1617 N N . VAL A 1 202 ? -29.162 26.000 -7.608 1.00 24.56 202 VAL A N 1
ATOM 1618 C CA . VAL A 1 202 ? -29.901 27.212 -7.328 1.00 24.71 202 VAL A CA 1
ATOM 1619 C C . VAL A 1 202 ? -31.154 26.920 -6.459 1.00 24.57 202 VAL A C 1
ATOM 1620 O O . VAL A 1 202 ? -31.439 27.648 -5.478 1.00 24.57 202 VAL A O 1
ATOM 1624 N N . CYS A 1 203 ? -31.908 25.882 -6.792 1.00 24.30 203 CYS A N 1
ATOM 1625 C CA . CYS A 1 203 ? -33.104 25.546 -5.998 1.00 24.76 203 CYS A CA 1
ATOM 1626 C C . CYS A 1 203 ? -32.772 25.178 -4.544 1.00 25.14 203 CYS A C 1
ATOM 1627 O O . CYS A 1 203 ? -33.475 25.596 -3.644 1.00 25.22 203 CYS A O 1
ATOM 1630 N N . GLY A 1 204 ? -31.708 24.397 -4.360 1.00 25.22 204 GLY A N 1
ATOM 1631 C CA . GLY A 1 204 ? -31.227 24.029 -3.031 1.00 25.75 204 GLY A CA 1
ATOM 1632 C C . GLY A 1 204 ? -30.884 25.254 -2.235 1.00 25.70 204 GLY A C 1
ATOM 1633 O O . GLY A 1 204 ? -31.239 25.368 -1.083 1.00 26.88 204 GLY A O 1
ATOM 1634 N N . ALA A 1 205 ? -30.204 26.186 -2.856 1.00 25.83 205 ALA A N 1
ATOM 1635 C CA . ALA A 1 205 ? -29.821 27.445 -2.195 1.00 26.14 205 ALA A CA 1
ATOM 1636 C C . ALA A 1 205 ? -31.006 28.312 -1.822 1.00 26.73 205 ALA A C 1
ATOM 1637 O O . ALA A 1 205 ? -31.054 28.931 -0.725 1.00 26.22 205 ALA A O 1
ATOM 1639 N N . LEU A 1 206 ? -31.992 28.329 -2.706 1.00 27.11 206 LEU A N 1
ATOM 1640 C CA . LEU A 1 206 ? -33.202 29.050 -2.453 1.00 29.21 206 LEU A CA 1
ATOM 1641 C C . LEU A 1 206 ? -33.915 28.536 -1.202 1.00 29.36 206 LEU A C 1
ATOM 1642 O O . LEU A 1 206 ? -34.318 29.311 -0.399 1.00 28.16 206 LEU A O 1
ATOM 1647 N N . LEU A 1 207 ? -34.035 27.223 -1.069 1.00 29.49 207 LEU A N 1
ATOM 1648 C CA . LEU A 1 207 ? -34.703 26.604 0.063 1.00 31.33 207 LEU A CA 1
ATOM 1649 C C . LEU A 1 207 ? -33.949 26.801 1.401 1.00 29.73 207 LEU A C 1
ATOM 1650 O O . LEU A 1 207 ? -34.580 27.005 2.392 1.00 31.32 207 LEU A O 1
ATOM 1655 N N A LYS A 1 208 ? -32.631 26.730 1.391 0.58 28.97 208 LYS A N 1
ATOM 1656 N N B LYS A 1 208 ? -32.612 26.819 1.345 0.42 28.61 208 LYS A N 1
ATOM 1657 C CA A LYS A 1 208 ? -31.854 26.870 2.598 0.58 29.54 208 LYS A CA 1
ATOM 1658 C CA B LYS A 1 208 ? -31.704 26.883 2.496 0.42 28.49 208 LYS A CA 1
ATOM 1659 C C A LYS A 1 208 ? -31.773 28.305 3.104 0.58 29.63 208 LYS A C 1
ATOM 1660 C C B LYS A 1 208 ? -31.144 28.257 2.891 0.42 28.32 208 LYS A C 1
ATOM 1661 O O A LYS A 1 208 ? -31.805 28.535 4.324 0.58 28.92 208 LYS A O 1
ATOM 1662 O O B LYS A 1 208 ? -30.803 28.477 4.067 0.42 27.76 208 LYS A O 1
ATOM 1673 N N A PHE A 1 209 ? -31.674 29.254 2.165 0.58 28.97 209 PHE A N 1
ATOM 1674 N N B PHE A 1 209 ? -30.978 29.149 1.919 0.42 27.77 209 PHE A N 1
ATOM 1675 C CA A PHE A 1 209 ? -31.333 30.639 2.470 0.58 29.13 209 PHE A CA 1
ATOM 1676 C CA B PHE A 1 209 ? -30.347 30.425 2.191 0.42 27.72 209 PHE A CA 1
ATOM 1677 C C A PHE A 1 209 ? -32.341 31.705 2.013 0.58 28.90 209 PHE A C 1
ATOM 1678 C C B PHE A 1 209 ? -31.284 31.596 1.920 0.42 27.71 209 PHE A C 1
ATOM 1679 O O A PHE A 1 209 ? -32.232 32.827 2.445 0.58 28.27 209 PHE A O 1
ATOM 1680 O O B PHE A 1 209 ? -31.063 32.663 2.441 0.42 27.64 209 PHE A O 1
ATOM 1695 N N A GLY A 1 210 ? -33.328 31.359 1.189 0.58 28.51 210 GLY A N 1
ATOM 1696 N N B GLY A 1 210 ? -32.331 31.402 1.118 0.42 27.52 210 GLY A N 1
ATOM 1697 C CA A GLY A 1 210 ? -34.352 32.307 0.775 0.58 28.78 210 GLY A CA 1
ATOM 1698 C CA B GLY A 1 210 ? -33.374 32.425 0.983 0.42 27.82 210 GLY A CA 1
ATOM 1699 C C A GLY A 1 210 ? -33.930 33.153 -0.424 0.58 28.81 210 GLY A C 1
ATOM 1700 C C B GLY A 1 210 ? -33.289 33.236 -0.308 0.42 27.99 210 GLY A C 1
ATOM 1701 O O A GLY A 1 210 ? -32.743 33.235 -0.756 0.58 27.69 210 GLY A O 1
ATOM 1702 O O B GLY A 1 210 ? -32.230 33.324 -0.926 0.42 27.55 210 GLY A O 1
ATOM 1703 N N A THR A 1 211 ? -34.914 33.759 -1.083 0.58 30.45 211 THR A N 1
ATOM 1704 N N B THR A 1 211 ? -34.414 33.809 -0.722 0.42 29.17 211 THR A N 1
ATOM 1705 C CA A THR A 1 211 ? -34.664 34.558 -2.305 0.58 33.50 211 THR A CA 1
ATOM 1706 C CA B THR A 1 211 ? -34.487 34.591 -1.969 0.42 31.19 211 THR A CA 1
ATOM 1707 C C A THR A 1 211 ? -33.706 35.755 -2.076 0.58 34.45 211 THR A C 1
ATOM 1708 C C B THR A 1 211 ? -33.533 35.777 -2.024 0.42 32.71 211 THR A C 1
ATOM 1709 O O A THR A 1 211 ? -33.026 36.184 -3.000 0.58 35.05 211 THR A O 1
ATOM 1710 O O B THR A 1 211 ? -32.944 36.048 -3.066 0.42 32.90 211 THR A O 1
ATOM 1717 N N A LYS A 1 212 ? -33.650 36.275 -0.856 0.58 37.91 212 LYS A N 1
ATOM 1718 N N B LYS A 1 212 ? -33.430 36.537 -0.945 0.42 36.33 212 LYS A N 1
ATOM 1719 C CA A LYS A 1 212 ? -32.875 37.490 -0.552 0.58 44.74 212 LYS A CA 1
ATOM 1720 C CA B LYS A 1 212 ? -32.529 37.682 -0.985 0.42 41.99 212 LYS A CA 1
ATOM 1721 C C A LYS A 1 212 ? -31.348 37.384 -0.648 0.58 43.39 212 LYS A C 1
ATOM 1722 C C B LYS A 1 212 ? -31.238 37.075 -1.300 0.42 44.57 212 LYS A C 1
ATOM 1723 O O A LYS A 1 212 ? -30.680 38.391 -0.814 0.58 40.45 212 LYS A O 1
ATOM 1724 O O B LYS A 1 212 ? -30.641 37.302 -2.385 0.42 41.55 212 LYS A O 1
ATOM 1735 N N . VAL A 1 213 ? -30.825 36.183 -0.396 1.00 47.39 213 VAL A N 1
ATOM 1736 C CA . VAL A 1 213 ? -29.444 35.824 -0.429 1.00 42.54 213 VAL A CA 1
ATOM 1737 C C . VAL A 1 213 ? -29.214 35.329 -1.834 1.00 38.25 213 VAL A C 1
ATOM 1738 O O . VAL A 1 213 ? -28.201 35.630 -2.473 1.00 42.39 213 VAL A O 1
ATOM 1742 N N . VAL A 1 214 ? -30.168 34.561 -2.330 1.00 34.60 214 VAL A N 1
ATOM 1743 C CA . VAL A 1 214 ? -29.975 33.893 -3.581 1.00 33.69 214 VAL A CA 1
ATOM 1744 C C . VAL A 1 214 ? -30.027 34.761 -4.796 1.00 32.55 214 VAL A C 1
ATOM 1745 O O . VAL A 1 214 ? -29.279 34.467 -5.692 1.00 38.84 214 VAL A O 1
ATOM 1749 N N A HIS A 1 215 ? -30.802 35.860 -4.837 0.58 31.47 215 HIS A N 1
ATOM 1750 N N B HIS A 1 215 ? -30.876 35.831 -4.793 0.42 31.16 215 HIS A N 1
ATOM 1751 C CA A HIS A 1 215 ? -30.854 36.707 -6.054 0.58 28.92 215 HIS A CA 1
ATOM 1752 C CA B HIS A 1 215 ? -30.962 36.972 -5.792 0.42 28.87 215 HIS A CA 1
ATOM 1753 C C A HIS A 1 215 ? -29.556 37.526 -6.326 0.58 27.59 215 HIS A C 1
ATOM 1754 C C B HIS A 1 215 ? -29.604 37.527 -6.279 0.42 27.65 215 HIS A C 1
ATOM 1755 O O A HIS A 1 215 ? -29.374 38.114 -7.417 0.58 26.97 215 HIS A O 1
ATOM 1756 O O B HIS A 1 215 ? -29.448 37.983 -7.429 0.42 27.25 215 HIS A O 1
ATOM 1769 N N . PHE A 1 216 ? -28.637 37.522 -5.370 1.00 26.73 216 PHE A N 1
ATOM 1770 C CA . PHE A 1 216 ? -27.260 37.932 -5.657 1.00 26.66 216 PHE A CA 1
ATOM 1771 C C . PHE A 1 216 ? -26.551 37.067 -6.716 1.00 26.07 216 PHE A C 1
ATOM 1772 O O . PHE A 1 216 ? -25.761 37.580 -7.534 1.00 24.83 216 PHE A O 1
ATOM 1780 N N . ILE A 1 217 ? -26.922 35.791 -6.748 1.00 25.62 217 ILE A N 1
ATOM 1781 C CA . ILE A 1 217 ? -26.464 34.895 -7.790 1.00 26.43 217 ILE A CA 1
ATOM 1782 C C . ILE A 1 217 ? -26.860 35.415 -9.169 1.00 26.28 217 ILE A C 1
ATOM 1783 O O . ILE A 1 217 ? -26.050 35.389 -10.057 1.00 25.85 217 ILE A O 1
ATOM 1788 N N . TYR A 1 218 ? -28.108 35.859 -9.337 1.00 26.81 218 TYR A N 1
ATOM 1789 C CA . TYR A 1 218 ? -28.606 36.285 -10.633 1.00 27.94 218 TYR A CA 1
ATOM 1790 C C . TYR A 1 218 ? -28.004 37.635 -11.008 1.00 27.03 218 TYR A C 1
ATOM 1791 O O . TYR A 1 218 ? -27.752 37.926 -12.191 1.00 26.83 218 TYR A O 1
ATOM 1800 N N . ILE A 1 219 ? -27.790 38.500 -10.022 1.00 25.83 219 ILE A N 1
ATOM 1801 C CA . ILE A 1 219 ? -27.130 39.781 -10.313 1.00 25.74 219 ILE A CA 1
ATOM 1802 C C . ILE A 1 219 ? -25.750 39.485 -10.842 1.00 25.65 219 ILE A C 1
ATOM 1803 O O . ILE A 1 219 ? -25.316 40.066 -11.864 1.00 25.76 219 ILE A O 1
ATOM 1808 N N . ALA A 1 220 ? -25.039 38.581 -10.164 1.00 25.23 220 ALA A N 1
ATOM 1809 C CA . ALA A 1 220 ? -23.659 38.305 -10.580 1.00 25.46 220 ALA A CA 1
ATOM 1810 C C . ALA A 1 220 ? -23.602 37.699 -11.980 1.00 25.99 220 ALA A C 1
ATOM 1811 O O . ALA A 1 220 ? -22.834 38.161 -12.765 1.00 26.42 220 ALA A O 1
ATOM 1813 N N . ILE A 1 221 ? -24.447 36.695 -12.286 1.00 26.60 221 ILE A N 1
ATOM 1814 C CA . ILE A 1 221 ? -24.435 36.010 -13.587 1.00 27.25 221 ILE A CA 1
ATOM 1815 C C . ILE A 1 221 ? -24.876 36.940 -14.719 1.00 28.34 221 ILE A C 1
ATOM 1816 O O . ILE A 1 221 ? -24.242 36.982 -15.797 1.00 27.48 221 ILE A O 1
ATOM 1821 N N . LEU A 1 222 ? -26.003 37.631 -14.515 1.00 29.17 222 LEU A N 1
ATOM 1822 C CA . LEU A 1 222 ? -26.506 38.557 -15.560 1.00 29.83 222 LEU A CA 1
ATOM 1823 C C . LEU A 1 222 ? -25.559 39.753 -15.860 1.00 29.28 222 LEU A C 1
ATOM 1824 O O . LEU A 1 222 ? -25.444 40.239 -17.016 1.00 28.48 222 LEU A O 1
ATOM 1829 N N . SER A 1 223 ? -24.916 40.263 -14.812 1.00 28.92 223 SER A N 1
ATOM 1830 C CA . SER A 1 223 ? -23.962 41.372 -14.970 1.00 28.85 223 SER A CA 1
ATOM 1831 C C . SER A 1 223 ? -22.698 40.931 -15.722 1.00 29.75 223 SER A C 1
ATOM 1832 O O . SER A 1 223 ? -22.158 41.678 -16.527 1.00 29.74 223 SER A O 1
ATOM 1835 N N . GLN A 1 224 ? -22.235 39.706 -15.480 1.00 31.65 224 GLN A N 1
ATOM 1836 C CA . GLN A 1 224 ? -21.134 39.126 -16.277 1.00 33.14 224 GLN A CA 1
ATOM 1837 C C . GLN A 1 224 ? -21.508 38.897 -17.723 1.00 36.12 224 GLN A C 1
ATOM 1838 O O . GLN A 1 224 ? -20.714 39.171 -18.618 1.00 40.15 224 GLN A O 1
ATOM 1844 N N . LYS A 1 225 ? -22.698 38.356 -17.938 1.00 37.38 225 LYS A N 1
ATOM 1845 C CA . LYS A 1 225 ? -23.164 38.019 -19.272 1.00 39.48 225 LYS A CA 1
ATOM 1846 C C . LYS A 1 225 ? -23.530 39.239 -20.114 1.00 39.78 225 LYS A C 1
ATOM 1847 O O . LYS A 1 225 ? -23.278 39.250 -21.326 1.00 42.30 225 LYS A O 1
ATOM 1853 N N . PHE A 1 226 ? -24.130 40.251 -19.486 1.00 37.38 226 PHE A N 1
ATOM 1854 C CA . PHE A 1 226 ? -24.597 41.458 -20.187 1.00 36.26 226 PHE A CA 1
ATOM 1855 C C . PHE A 1 226 ? -23.946 42.675 -19.558 1.00 34.34 226 PHE A C 1
ATOM 1856 O O . PHE A 1 226 ? -24.615 43.496 -18.947 1.00 34.20 226 PHE A O 1
ATOM 1864 N N . PRO A 1 227 ? -22.635 42.823 -19.727 1.00 34.15 227 PRO A N 1
ATOM 1865 C CA . PRO A 1 227 ? -21.950 43.869 -18.989 1.00 34.91 227 PRO A CA 1
ATOM 1866 C C . PRO A 1 227 ? -22.266 45.289 -19.463 1.00 36.92 227 PRO A C 1
ATOM 1867 O O . PRO A 1 227 ? -21.921 46.224 -18.759 1.00 36.85 227 PRO A O 1
ATOM 1871 N N . LYS A 1 228 ? -22.935 45.452 -20.599 1.00 37.36 228 LYS A N 1
ATOM 1872 C CA . LYS A 1 228 ? -23.356 46.795 -21.025 1.00 41.27 228 LYS A CA 1
ATOM 1873 C C . LYS A 1 228 ? -24.748 47.210 -20.501 1.00 40.21 228 LYS A C 1
ATOM 1874 O O . LYS A 1 228 ? -25.161 48.331 -20.723 1.00 39.47 228 LYS A O 1
ATOM 1880 N N . ILE A 1 229 ? -25.465 46.330 -19.796 1.00 37.87 229 ILE A N 1
ATOM 1881 C CA . ILE A 1 229 ? -26.805 46.639 -19.280 1.00 37.41 229 ILE A CA 1
ATOM 1882 C C . ILE A 1 229 ? -26.787 47.753 -18.236 1.00 37.00 229 ILE A C 1
ATOM 1883 O O . ILE A 1 229 ? -25.833 47.843 -17.469 1.00 40.88 229 ILE A O 1
ATOM 1888 N N . GLU A 1 230 ? -27.829 48.592 -18.181 1.00 35.49 230 GLU A N 1
ATOM 1889 C CA . GLU A 1 230 ? -28.002 49.601 -17.080 1.00 35.64 230 GLU A CA 1
ATOM 1890 C C . GLU A 1 230 ? -28.514 48.971 -15.814 1.00 33.02 230 GLU A C 1
ATOM 1891 O O . GLU A 1 230 ? -29.339 48.042 -15.869 1.00 32.24 230 GLU A O 1
ATOM 1897 N N . PHE A 1 231 ? -28.103 49.528 -14.671 1.00 31.03 231 PHE A N 1
ATOM 1898 C CA . PHE A 1 231 ? -28.449 48.962 -13.369 1.00 29.53 231 PHE A CA 1
ATOM 1899 C C . PHE A 1 231 ? -29.967 48.756 -13.194 1.00 29.01 231 PHE A C 1
ATOM 1900 O O . PHE A 1 231 ? -30.412 47.685 -12.814 1.00 27.66 231 PHE A O 1
ATOM 1908 N N . LYS A 1 232 ? -30.757 49.779 -13.477 1.00 29.43 232 LYS A N 1
ATOM 1909 C CA . LYS A 1 232 ? -32.191 49.680 -13.313 1.00 29.89 232 LYS A CA 1
ATOM 1910 C C . LYS A 1 232 ? -32.807 48.557 -14.150 1.00 30.31 232 LYS A C 1
ATOM 1911 O O . LYS A 1 232 ? -33.684 47.836 -13.670 1.00 29.73 232 LYS A O 1
ATOM 1917 N N . GLU A 1 233 ? -32.371 48.418 -15.407 1.00 30.89 233 GLU A N 1
ATOM 1918 C CA . GLU A 1 233 ? -32.845 47.360 -16.293 1.00 32.26 233 GLU A CA 1
ATOM 1919 C C . GLU A 1 233 ? -32.404 45.958 -15.770 1.00 30.16 233 GLU A C 1
ATOM 1920 O O . GLU A 1 233 ? -33.194 45.047 -15.803 1.00 29.33 233 GLU A O 1
ATOM 1926 N N . LEU A 1 234 ? -31.165 45.840 -15.309 1.00 29.25 234 LEU A N 1
ATOM 1927 C CA . LEU A 1 234 ? -30.666 44.624 -14.641 1.00 29.53 234 LEU A CA 1
ATOM 1928 C C . LEU A 1 234 ? -31.526 44.226 -13.424 1.00 28.54 234 LEU A C 1
ATOM 1929 O O . LEU A 1 234 ? -31.942 43.051 -13.271 1.00 27.21 234 LEU A O 1
ATOM 1934 N N . ILE A 1 235 ? -31.825 45.187 -12.560 1.00 28.45 235 ILE A N 1
ATOM 1935 C CA . ILE A 1 235 ? -32.671 44.893 -11.397 1.00 29.22 235 ILE A CA 1
ATOM 1936 C C . ILE A 1 235 ? -34.040 44.421 -11.842 1.00 30.27 235 ILE A C 1
ATOM 1937 O O . ILE A 1 235 ? -34.542 43.438 -11.331 1.00 30.30 235 ILE A O 1
ATOM 1942 N N . SER A 1 236 ? -34.589 45.041 -12.861 1.00 30.34 236 SER A N 1
ATOM 1943 C CA . SER A 1 236 ? -35.860 44.618 -13.405 1.00 30.97 236 SER A CA 1
ATOM 1944 C C . SER A 1 236 ? -35.833 43.167 -13.946 1.00 30.89 236 SER A C 1
ATOM 1945 O O . SER A 1 236 ? -36.759 42.366 -13.684 1.00 30.56 236 SER A O 1
ATOM 1948 N N . LEU A 1 237 ? -34.744 42.829 -14.629 1.00 30.00 237 LEU A N 1
ATOM 1949 C CA . LEU A 1 237 ? -34.547 41.496 -15.186 1.00 30.57 237 LEU A CA 1
ATOM 1950 C C . LEU A 1 237 ? -34.363 40.467 -14.064 1.00 29.55 237 LEU A C 1
ATOM 1951 O O . LEU A 1 237 ? -34.911 39.371 -14.134 1.00 28.81 237 LEU A O 1
ATOM 1956 N N . VAL A 1 238 ? -33.592 40.836 -13.050 1.00 28.96 238 VAL A N 1
ATOM 1957 C CA . VAL A 1 238 ? -33.374 40.006 -11.890 1.00 29.13 238 VAL A CA 1
ATOM 1958 C C . VAL A 1 238 ? -34.690 39.650 -11.197 1.00 29.56 238 VAL A C 1
ATOM 1959 O O . VAL A 1 238 ? -34.840 38.496 -10.760 1.00 28.63 238 VAL A O 1
ATOM 1963 N N . GLU A 1 239 ? -35.621 40.602 -11.098 1.00 30.29 239 GLU A N 1
ATOM 1964 C CA . GLU A 1 239 ? -36.969 40.318 -10.575 1.00 31.95 239 GLU A CA 1
ATOM 1965 C C . GLU A 1 239 ? -37.720 39.244 -11.366 1.00 31.23 239 GLU A C 1
ATOM 1966 O O . GLU A 1 239 ? -38.304 38.330 -10.753 1.00 30.01 239 GLU A O 1
ATOM 1972 N N . ASP A 1 240 ? -37.656 39.323 -12.696 1.00 30.56 240 ASP A N 1
ATOM 1973 C CA . ASP A 1 240 ? -38.236 38.310 -13.559 1.00 30.78 240 ASP A CA 1
ATOM 1974 C C . ASP A 1 240 ? -37.552 36.938 -13.395 1.00 29.12 240 ASP A C 1
ATOM 1975 O O . ASP A 1 240 ? -38.248 35.898 -13.297 1.00 28.56 240 ASP A O 1
ATOM 1980 N N . VAL A 1 241 ? -36.217 36.930 -13.338 1.00 27.45 241 VAL A N 1
ATOM 1981 C CA . VAL A 1 241 ? -35.489 35.707 -13.133 1.00 27.04 241 VAL A CA 1
ATOM 1982 C C . VAL A 1 241 ? -35.808 35.055 -11.780 1.00 27.18 241 VAL A C 1
ATOM 1983 O O . VAL A 1 241 ? -36.003 33.825 -11.739 1.00 26.78 241 VAL A O 1
ATOM 1987 N N A SER A 1 242 ? -35.848 35.846 -10.704 0.66 26.68 242 SER A N 1
ATOM 1988 N N B SER A 1 242 ? -35.854 35.849 -10.698 0.34 27.27 242 SER A N 1
ATOM 1989 C CA A SER A 1 242 ? -36.142 35.314 -9.386 0.66 26.91 242 SER A CA 1
ATOM 1990 C CA B SER A 1 242 ? -36.175 35.339 -9.356 0.34 27.73 242 SER A CA 1
ATOM 1991 C C A SER A 1 242 ? -37.547 34.658 -9.325 0.66 27.49 242 SER A C 1
ATOM 1992 C C B SER A 1 242 ? -37.549 34.658 -9.321 0.34 28.02 242 SER A C 1
ATOM 1993 O O A SER A 1 242 ? -37.687 33.545 -8.814 0.66 26.76 242 SER A O 1
ATOM 1994 O O B SER A 1 242 ? -37.679 33.547 -8.803 0.34 27.53 242 SER A O 1
ATOM 1999 N N . SER A 1 243 ? -38.560 35.331 -9.870 1.00 28.48 243 SER A N 1
ATOM 2000 C CA . SER A 1 243 ? -39.901 34.731 -10.036 1.00 30.14 243 SER A CA 1
ATOM 2001 C C . SER A 1 243 ? -39.862 33.446 -10.842 1.00 29.97 243 SER A C 1
ATOM 2002 O O . SER A 1 243 ? -40.495 32.472 -10.465 1.00 30.86 243 SER A O 1
ATOM 2005 N N . ASN A 1 244 ? -39.095 33.435 -11.928 1.00 30.34 244 ASN A N 1
ATOM 2006 C CA . ASN A 1 244 ? -38.896 32.272 -12.752 1.00 30.89 244 ASN A CA 1
ATOM 2007 C C . ASN A 1 244 ? -38.340 31.091 -11.946 1.00 31.02 244 ASN A C 1
ATOM 2008 O O . ASN A 1 244 ? -38.887 29.976 -12.023 1.00 31.03 244 ASN A O 1
ATOM 2013 N N . TYR A 1 245 ? -37.273 31.307 -11.178 1.00 30.00 245 TYR A N 1
ATOM 2014 C CA . TYR A 1 245 ? -36.790 30.262 -10.254 1.00 30.12 245 TYR A CA 1
ATOM 2015 C C . TYR A 1 245 ? -37.809 29.863 -9.172 1.00 29.43 245 TYR A C 1
ATOM 2016 O O . TYR A 1 245 ? -37.902 28.705 -8.878 1.00 28.43 245 TYR A O 1
ATOM 2025 N N . ASP A 1 246 ? -38.574 30.801 -8.616 1.00 29.63 246 ASP A N 1
ATOM 2026 C CA . ASP A 1 246 ? -39.567 30.445 -7.616 1.00 31.35 246 ASP A CA 1
ATOM 2027 C C . ASP A 1 246 ? -40.524 29.328 -8.148 1.00 30.40 246 ASP A C 1
ATOM 2028 O O . ASP A 1 246 ? -40.777 28.335 -7.439 1.00 30.84 246 ASP A O 1
ATOM 2033 N N . GLY A 1 247 ? -41.048 29.498 -9.358 1.00 29.20 247 GLY A N 1
ATOM 2034 C CA . GLY A 1 247 ? -42.022 28.543 -9.920 1.00 28.84 247 GLY A CA 1
ATOM 2035 C C . GLY A 1 247 ? -41.328 27.269 -10.387 1.00 27.99 247 GLY A C 1
ATOM 2036 O O . GLY A 1 247 ? -41.843 26.164 -10.216 1.00 27.77 247 GLY A O 1
ATOM 2037 N N . CYS A 1 248 ? -40.179 27.434 -11.035 1.00 26.86 248 CYS A N 1
ATOM 2038 C CA . CYS A 1 248 ? -39.481 26.315 -11.604 1.00 26.34 248 CYS A CA 1
ATOM 2039 C C . CYS A 1 248 ? -38.984 25.409 -10.460 1.00 25.34 248 CYS A C 1
ATOM 2040 O O . CYS A 1 248 ? -39.090 24.182 -10.576 1.00 24.75 248 CYS A O 1
ATOM 2043 N N . CYS A 1 249 ? -38.473 26.006 -9.373 1.00 24.86 249 CYS A N 1
ATOM 2044 C CA . CYS A 1 249 ? -37.993 25.232 -8.212 1.00 24.77 249 CYS A CA 1
ATOM 2045 C C . CYS A 1 249 ? -39.123 24.475 -7.505 1.00 24.94 249 CYS A C 1
ATOM 2046 O O . CYS A 1 249 ? -38.910 23.352 -7.007 1.00 24.46 249 CYS A O 1
ATOM 2049 N N . GLU A 1 250 ? -40.309 25.086 -7.466 1.00 25.22 250 GLU A N 1
ATOM 2050 C CA . GLU A 1 250 ? -41.487 24.429 -6.970 1.00 25.85 250 GLU A CA 1
ATOM 2051 C C . GLU A 1 250 ? -41.853 23.167 -7.738 1.00 25.25 250 GLU A C 1
ATOM 2052 O O . GLU A 1 250 ? -42.330 22.197 -7.156 1.00 24.97 250 GLU A O 1
ATOM 2058 N N . GLY A 1 251 ? -41.648 23.192 -9.047 1.00 25.07 251 GLY A N 1
ATOM 2059 C CA . GLY A 1 251 ? -42.091 22.155 -9.919 1.00 25.18 251 GLY A CA 1
ATOM 2060 C C . GLY A 1 251 ? -43.359 22.485 -10.700 1.00 25.65 251 GLY A C 1
ATOM 2061 O O . GLY A 1 251 ? -43.909 21.616 -11.313 1.00 25.55 251 GLY A O 1
ATOM 2062 N N . ASP A 1 252 ? -43.793 23.743 -10.680 1.00 26.19 252 ASP A N 1
ATOM 2063 C CA . ASP A 1 252 ? -44.981 24.158 -11.368 1.00 27.19 252 ASP A CA 1
ATOM 2064 C C . ASP A 1 252 ? -44.605 24.322 -12.869 1.00 27.16 252 ASP A C 1
ATOM 2065 O O . ASP A 1 252 ? -44.120 25.384 -13.293 1.00 27.18 252 ASP A O 1
ATOM 2070 N N A VAL A 1 253 ? -44.842 23.282 -13.649 0.51 27.07 253 VAL A N 1
ATOM 2071 N N B VAL A 1 253 ? -44.848 23.284 -13.652 0.49 27.01 253 VAL A N 1
ATOM 2072 C CA A VAL A 1 253 ? -44.337 23.225 -15.047 0.51 27.45 253 VAL A CA 1
ATOM 2073 C CA B VAL A 1 253 ? -44.351 23.213 -15.043 0.49 27.35 253 VAL A CA 1
ATOM 2074 C C A VAL A 1 253 ? -44.901 24.328 -15.951 0.51 27.91 253 VAL A C 1
ATOM 2075 C C B VAL A 1 253 ? -44.905 24.307 -15.959 0.49 27.85 253 VAL A C 1
ATOM 2076 O O A VAL A 1 253 ? -44.152 24.963 -16.688 0.51 27.76 253 VAL A O 1
ATOM 2077 O O B VAL A 1 253 ? -44.153 24.913 -16.716 0.49 27.72 253 VAL A O 1
ATOM 2084 N N . VAL A 1 254 ? -46.207 24.577 -15.849 1.00 28.56 254 VAL A N 1
ATOM 2085 C CA . VAL A 1 254 ? -46.863 25.668 -16.597 1.00 29.66 254 VAL A CA 1
ATOM 2086 C C . VAL A 1 254 ? -46.318 27.064 -16.243 1.00 29.88 254 VAL A C 1
ATOM 2087 O O . VAL A 1 254 ? -45.935 27.830 -17.125 1.00 30.14 254 VAL A O 1
ATOM 2091 N N . GLN A 1 255 ? -46.268 27.377 -14.956 1.00 29.30 255 GLN A N 1
ATOM 2092 C CA . GLN A 1 255 ? -45.728 28.655 -14.517 1.00 30.22 255 GLN A CA 1
ATOM 2093 C C . GLN A 1 255 ? -44.252 28.823 -14.906 1.00 29.01 255 GLN A C 1
ATOM 2094 O O . GLN A 1 255 ? -43.792 29.928 -15.227 1.00 28.37 255 GLN A O 1
ATOM 2100 N N . CYS A 1 256 ? -43.507 27.735 -14.820 1.00 28.03 256 CYS A N 1
ATOM 2101 C CA . CYS A 1 256 ? -42.112 27.725 -15.217 1.00 28.30 256 CYS A CA 1
ATOM 2102 C C . CYS A 1 256 ? -41.947 28.139 -16.677 1.00 28.36 256 CYS A C 1
ATOM 2103 O O . CYS A 1 256 ? -41.122 29.016 -16.987 1.00 27.66 256 CYS A O 1
ATOM 2106 N N . ILE A 1 257 ? -42.712 27.488 -17.559 1.00 28.89 257 ILE A N 1
ATOM 2107 C CA . ILE A 1 257 ? -42.681 27.797 -18.999 1.00 30.35 257 ILE A CA 1
ATOM 2108 C C . ILE A 1 257 ? -43.053 29.263 -19.241 1.00 30.19 257 ILE A C 1
ATOM 2109 O O . ILE A 1 257 ? -42.307 29.958 -19.916 1.00 29.63 257 ILE A O 1
ATOM 2114 N N . ARG A 1 258 ? -44.158 29.708 -18.645 1.00 31.26 258 ARG A N 1
ATOM 2115 C CA . ARG A 1 258 ? -44.607 31.115 -18.721 1.00 33.51 258 ARG A CA 1
ATOM 2116 C C . ARG A 1 258 ? -43.579 32.107 -18.229 1.00 33.66 258 ARG A C 1
ATOM 2117 O O . ARG A 1 258 ? -43.348 33.107 -18.877 1.00 33.09 258 ARG A O 1
ATOM 2125 N N . ASP A 1 259 ? -43.012 31.875 -17.055 1.00 32.52 259 ASP A N 1
ATOM 2126 C CA . ASP A 1 259 ? -41.991 32.787 -16.517 1.00 33.15 259 ASP A CA 1
ATOM 2127 C C . ASP A 1 259 ? -40.695 32.744 -17.310 1.00 31.61 259 ASP A C 1
ATOM 2128 O O . ASP A 1 259 ? -40.042 33.774 -17.423 1.00 30.68 259 ASP A O 1
ATOM 2133 N N . THR A 1 260 ? -40.285 31.574 -17.817 1.00 31.20 260 THR A N 1
ATOM 2134 C CA . THR A 1 260 ? -39.108 31.492 -18.668 1.00 31.48 260 THR A CA 1
ATOM 2135 C C . THR A 1 260 ? -39.335 32.336 -19.956 1.00 33.22 260 THR A C 1
ATOM 2136 O O . THR A 1 260 ? -38.498 33.147 -20.320 1.00 32.32 260 THR A O 1
ATOM 2140 N N . SER A 1 261 ? -40.498 32.181 -20.577 1.00 35.30 261 SER A N 1
ATOM 2141 C CA . SER A 1 261 ? -40.837 32.966 -21.754 1.00 39.57 261 SER A CA 1
ATOM 2142 C C . SER A 1 261 ? -40.835 34.487 -21.457 1.00 38.74 261 SER A C 1
ATOM 2143 O O . SER A 1 261 ? -40.306 35.289 -22.231 1.00 39.47 261 SER A O 1
ATOM 2146 N N . LYS A 1 262 ? -41.365 34.879 -20.316 1.00 39.64 262 LYS A N 1
ATOM 2147 C CA . LYS A 1 262 ? -41.279 36.284 -19.888 1.00 40.29 262 LYS A CA 1
ATOM 2148 C C . LYS A 1 262 ? -39.822 36.800 -19.801 1.00 38.58 262 LYS A C 1
ATOM 2149 O O . LYS A 1 262 ? -39.525 37.894 -20.270 1.00 38.78 262 LYS A O 1
ATOM 2155 N N . VAL A 1 263 ? -38.926 36.039 -19.173 1.00 34.50 263 VAL A N 1
ATOM 2156 C CA . VAL A 1 263 ? -37.536 36.429 -19.055 1.00 34.85 263 VAL A CA 1
ATOM 2157 C C . VAL A 1 263 ? -36.902 36.629 -20.478 1.00 38.05 263 VAL A C 1
ATOM 2158 O O . VAL A 1 263 ? -36.270 37.678 -20.754 1.00 35.11 263 VAL A O 1
ATOM 2162 N N . MET A 1 264 ? -37.147 35.684 -21.383 1.00 37.85 264 MET A N 1
ATOM 2163 C CA . MET A 1 264 ? -36.546 35.729 -22.721 1.00 39.75 264 MET A CA 1
ATOM 2164 C C . MET A 1 264 ? -37.093 36.900 -23.531 1.00 40.02 264 MET A C 1
ATOM 2165 O O . MET A 1 264 ? -36.320 37.638 -24.179 1.00 39.86 264 MET A O 1
ATOM 2170 N N . ASN A 1 265 ? -38.396 37.112 -23.421 1.00 39.50 265 ASN A N 1
ATOM 2171 C CA . ASN A 1 265 ? -39.038 38.287 -23.991 1.00 43.39 265 ASN A CA 1
ATOM 2172 C C . ASN A 1 265 ? -38.514 39.601 -23.408 1.00 46.90 265 ASN A C 1
ATOM 2173 O O . ASN A 1 265 ? -38.265 40.536 -24.173 1.00 48.07 265 ASN A O 1
ATOM 2178 N N . HIS A 1 266 ? -38.362 39.688 -22.087 1.00 43.47 266 HIS A N 1
ATOM 2179 C CA . HIS A 1 266 ? -37.697 40.856 -21.440 1.00 43.21 266 HIS A CA 1
ATOM 2180 C C . HIS A 1 266 ? -36.280 41.113 -22.028 1.00 44.03 266 HIS A C 1
ATOM 2181 O O . HIS A 1 266 ? -35.966 42.214 -22.464 1.00 49.10 266 HIS A O 1
ATOM 2188 N N . ILE A 1 267 ? -35.455 40.092 -22.067 1.00 41.17 267 ILE A N 1
ATOM 2189 C CA . ILE A 1 267 ? -34.130 40.169 -22.662 1.00 42.86 267 ILE A CA 1
ATOM 2190 C C . ILE A 1 267 ? -34.224 40.633 -24.138 1.00 52.95 267 ILE A C 1
ATOM 2191 O O . ILE A 1 267 ? -33.696 41.690 -24.488 1.00 54.34 267 ILE A O 1
ATOM 2196 N N . CYS A 1 268 ? -34.931 39.867 -24.963 1.00 54.49 268 CYS A N 1
ATOM 2197 C CA . CYS A 1 268 ? -35.095 40.172 -26.403 1.00 62.29 268 CYS A CA 1
ATOM 2198 C C . CYS A 1 268 ? -35.728 41.510 -26.735 1.00 64.40 268 CYS A C 1
ATOM 2199 O O . CYS A 1 268 ? -35.231 42.203 -27.617 1.00 80.42 268 CYS A O 1
ATOM 2202 N N . SER A 1 269 ? -36.777 41.902 -26.018 1.00 61.82 269 SER A N 1
ATOM 2203 C CA . SER A 1 269 ? -37.435 43.178 -26.293 1.00 64.88 269 SER A CA 1
ATOM 2204 C C . SER A 1 269 ? -36.604 44.412 -25.899 1.00 71.98 269 SER A C 1
ATOM 2205 O O . SER A 1 269 ? -37.076 45.552 -26.062 1.00 73.83 269 SER A O 1
ATOM 2208 N N . LYS A 1 270 ? -35.395 44.191 -25.369 1.00 68.56 270 LYS A N 1
ATOM 2209 C CA . LYS A 1 270 ? -34.401 45.253 -25.175 1.00 63.23 270 LYS A CA 1
ATOM 2210 C C . LYS A 1 270 ? -33.018 44.816 -25.640 1.00 64.90 270 LYS A C 1
ATOM 2211 O O . LYS A 1 270 ? -32.012 45.227 -25.065 1.00 62.09 270 LYS A O 1
ATOM 2217 N N . GLN A 1 271 ? -32.988 44.004 -26.704 1.00 74.23 271 GLN A N 1
ATOM 2218 C CA . GLN A 1 271 ? -31.749 43.492 -27.320 1.00 86.78 271 GLN A CA 1
ATOM 2219 C C . GLN A 1 271 ? -30.676 44.577 -27.411 1.00 95.55 271 GLN A C 1
ATOM 2220 O O . GLN A 1 271 ? -29.583 44.409 -26.856 1.00 93.39 271 GLN A O 1
ATOM 2226 N N . ASP A 1 272 ? -31.002 45.689 -28.078 1.00 97.24 272 ASP A N 1
ATOM 2227 C CA . ASP A 1 272 ? -30.181 46.907 -27.992 1.00 98.96 272 ASP A CA 1
ATOM 2228 C C . ASP A 1 272 ? -30.369 47.519 -26.594 1.00 102.39 272 ASP A C 1
ATOM 2229 O O . ASP A 1 272 ? -31.502 47.689 -26.130 1.00 99.42 272 ASP A O 1
ATOM 2234 N N . SER A 1 273 ? -29.250 47.864 -25.955 1.00 98.81 273 SER A N 1
ATOM 2235 C CA . SER A 1 273 ? -29.191 48.262 -24.538 1.00 93.38 273 SER A CA 1
ATOM 2236 C C . SER A 1 273 ? -29.281 47.081 -23.545 1.00 81.93 273 SER A C 1
ATOM 2237 O O . SER A 1 273 ? -29.676 47.263 -22.395 1.00 72.17 273 SER A O 1
ATOM 2240 N N . ILE A 1 274 ? -28.932 45.879 -24.005 1.00 80.03 274 ILE A N 1
ATOM 2241 C CA . ILE A 1 274 ? -28.652 44.726 -23.124 1.00 83.16 274 ILE A CA 1
ATOM 2242 C C . ILE A 1 274 ? -27.473 43.923 -23.683 1.00 90.13 274 ILE A C 1
ATOM 2243 O O . ILE A 1 274 ? -26.467 43.750 -22.997 1.00 101.94 274 ILE A O 1
ATOM 2248 N N . SER A 1 275 ? -27.615 43.409 -24.905 1.00 87.66 275 SER A N 1
ATOM 2249 C CA . SER A 1 275 ? -26.632 42.495 -25.474 1.00 87.89 275 SER A CA 1
ATOM 2250 C C . SER A 1 275 ? -26.411 42.719 -26.963 1.00 97.04 275 SER A C 1
ATOM 2251 O O . SER A 1 275 ? -27.187 43.392 -27.638 1.00 88.59 275 SER A O 1
ATOM 2254 N N . SER A 1 276 ? -25.304 42.158 -27.436 1.00 101.18 276 SER A N 1
ATOM 2255 C CA . SER A 1 276 ? -24.921 42.150 -28.834 1.00 97.17 276 SER A CA 1
ATOM 2256 C C . SER A 1 276 ? -24.909 40.733 -29.429 1.00 99.03 276 SER A C 1
ATOM 2257 O O . SER A 1 276 ? -25.056 40.592 -30.643 1.00 94.30 276 SER A O 1
ATOM 2260 N N . LYS A 1 277 ? -24.752 39.701 -28.583 1.00 101.15 277 LYS A N 1
ATOM 2261 C CA . LYS A 1 277 ? -24.464 38.326 -29.020 1.00 108.62 277 LYS A CA 1
ATOM 2262 C C . LYS A 1 277 ? -25.645 37.346 -28.856 1.00 117.39 277 LYS A C 1
ATOM 2263 O O . LYS A 1 277 ? -25.442 36.202 -28.427 1.00 127.80 277 LYS A O 1
ATOM 2269 N N . ILE A 1 278 ? -26.863 37.776 -29.198 1.00 111.57 278 ILE A N 1
ATOM 2270 C CA . ILE A 1 278 ? -28.071 36.941 -29.006 1.00 105.74 278 ILE A CA 1
ATOM 2271 C C . ILE A 1 278 ? -29.139 37.119 -30.109 1.00 103.00 278 ILE A C 1
ATOM 2272 O O . ILE A 1 278 ? -30.339 36.976 -29.851 1.00 103.91 278 ILE A O 1
ATOM 2277 N N . LYS A 1 279 ? -28.710 37.398 -31.340 1.00 108.43 279 LYS A N 1
ATOM 2278 C CA . LYS A 1 279 ? -29.651 37.698 -32.434 1.00 103.43 279 LYS A CA 1
ATOM 2279 C C . LYS A 1 279 ? -30.318 36.452 -32.999 1.00 94.94 279 LYS A C 1
ATOM 2280 O O . LYS A 1 279 ? -31.532 36.436 -33.209 1.00 90.26 279 LYS A O 1
ATOM 2286 N N . GLU A 1 280 ? -29.513 35.421 -33.258 1.00 99.54 280 GLU A N 1
ATOM 2287 C CA . GLU A 1 280 ? -30.020 34.133 -33.749 1.00 104.91 280 GLU A CA 1
ATOM 2288 C C . GLU A 1 280 ? -30.866 33.437 -32.680 1.00 105.01 280 GLU A C 1
ATOM 2289 O O . GLU A 1 280 ? -31.710 32.599 -33.017 1.00 109.52 280 GLU A O 1
ATOM 2295 N N . CYS A 1 281 ? -30.630 33.771 -31.405 1.00 102.04 281 CYS A N 1
ATOM 2296 C CA . CYS A 1 281 ? -31.482 33.305 -30.317 1.00 95.29 281 CYS A CA 1
ATOM 2297 C C . CYS A 1 281 ? -32.850 34.002 -30.355 1.00 82.16 281 CYS A C 1
ATOM 2298 O O . CYS A 1 281 ? -33.865 33.315 -30.342 1.00 79.56 281 CYS A O 1
ATOM 2301 N N . CYS A 1 282 ? -32.884 35.340 -30.443 1.00 75.57 282 CYS A N 1
ATOM 2302 C CA . CYS A 1 282 ? -34.163 36.093 -30.494 1.00 79.55 282 CYS A CA 1
ATOM 2303 C C . CYS A 1 282 ? -34.999 35.833 -31.777 1.00 97.24 282 CYS A C 1
ATOM 2304 O O . CYS A 1 282 ? -36.102 36.363 -31.904 1.00 104.61 282 CYS A O 1
ATOM 2307 N N . GLU A 1 283 ? -34.458 35.059 -32.727 1.00 109.31 283 GLU A N 1
ATOM 2308 C CA . GLU A 1 283 ? -35.221 34.476 -33.854 1.00 103.66 283 GLU A CA 1
ATOM 2309 C C . GLU A 1 283 ? -35.964 33.188 -33.456 1.00 85.27 283 GLU A C 1
ATOM 2310 O O . GLU A 1 283 ? -37.182 33.106 -33.607 1.00 89.23 283 GLU A O 1
ATOM 2316 N N . LYS A 1 284 ? -35.207 32.204 -32.962 1.00 80.40 284 LYS A N 1
ATOM 2317 C CA . LYS A 1 284 ? -35.683 30.817 -32.621 1.00 84.96 284 LYS A CA 1
ATOM 2318 C C . LYS A 1 284 ? -37.063 30.588 -31.912 1.00 77.03 284 LYS A C 1
ATOM 2319 O O . LYS A 1 284 ? -37.710 31.519 -31.416 1.00 86.50 284 LYS A O 1
ATOM 2325 N N . LYS A 1 285 ? -37.488 29.323 -31.882 1.00 68.42 285 LYS A N 1
ATOM 2326 C CA . LYS A 1 285 ? -38.768 28.924 -31.270 1.00 74.05 285 LYS A CA 1
ATOM 2327 C C . LYS A 1 285 ? -38.686 28.776 -29.740 1.00 68.58 285 LYS A C 1
ATOM 2328 O O . LYS A 1 285 ? -37.612 28.542 -29.181 1.00 58.30 285 LYS A O 1
ATOM 2334 N N . ILE A 1 286 ? -39.841 28.858 -29.086 1.00 67.06 286 ILE A N 1
ATOM 2335 C CA . ILE A 1 286 ? -39.968 28.425 -27.699 1.00 71.91 286 ILE A CA 1
ATOM 2336 C C . ILE A 1 286 ? -39.832 26.891 -27.745 1.00 66.10 286 ILE A C 1
ATOM 2337 O O . ILE A 1 286 ? -40.398 26.296 -28.644 1.00 71.97 286 ILE A O 1
ATOM 2342 N N . PRO A 1 287 ? -39.085 26.230 -26.852 1.00 73.86 287 PRO A N 1
ATOM 2343 C CA . PRO A 1 287 ? -38.252 26.822 -25.807 1.00 87.77 287 PRO A CA 1
ATOM 2344 C C . PRO A 1 287 ? -36.758 26.931 -26.193 1.00 87.83 287 PRO A C 1
ATOM 2345 O O . PRO A 1 287 ? -35.916 27.112 -25.310 1.00 86.96 287 PRO A O 1
ATOM 2349 N N . GLU A 1 288 ? -36.440 26.838 -27.487 1.00 95.39 288 GLU A N 1
ATOM 2350 C CA . GLU A 1 288 ? -35.052 26.807 -27.959 1.00 94.59 288 GLU A CA 1
ATOM 2351 C C . GLU A 1 288 ? -34.411 28.194 -27.867 1.00 86.99 288 GLU A C 1
ATOM 2352 O O . GLU A 1 288 ? -33.313 28.317 -27.331 1.00 76.82 288 GLU A O 1
ATOM 2358 N N . ARG A 1 289 ? -35.121 29.218 -28.364 1.00 86.03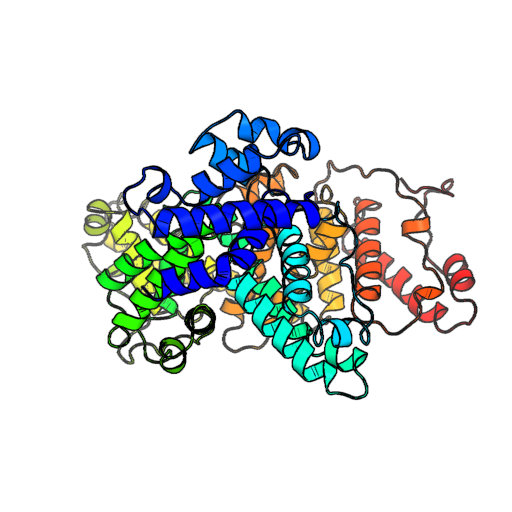 289 ARG A N 1
ATOM 2359 C CA . ARG A 1 289 ? -34.716 30.649 -28.274 1.00 86.29 289 ARG A CA 1
ATOM 2360 C C . ARG A 1 289 ? -34.171 31.089 -26.882 1.00 79.37 289 ARG A C 1
ATOM 2361 O O . ARG A 1 289 ? -33.379 32.035 -26.820 1.00 77.97 289 ARG A O 1
ATOM 2369 N N . GLY A 1 290 ? -34.550 30.369 -25.813 1.00 64.76 290 GLY A N 1
ATOM 2370 C CA . GLY A 1 290 ? -34.113 30.632 -24.447 1.00 67.43 290 GLY A CA 1
ATOM 2371 C C . GLY A 1 290 ? -33.042 29.701 -23.891 1.00 69.66 290 GLY A C 1
ATOM 2372 O O . GLY A 1 290 ? -32.184 30.131 -23.103 1.00 55.36 290 GLY A O 1
ATOM 2373 N N . GLN A 1 291 ? -33.106 28.413 -24.246 1.00 75.42 291 GLN A N 1
ATOM 2374 C CA . GLN A 1 291 ? -31.969 27.504 -23.994 1.00 81.35 291 GLN A CA 1
ATOM 2375 C C . GLN A 1 291 ? -30.734 27.978 -24.831 1.00 84.08 291 GLN A C 1
ATOM 2376 O O . GLN A 1 291 ? -29.585 27.765 -24.428 1.00 87.39 291 GLN A O 1
ATOM 2382 N N . CYS A 1 292 ? -31.003 28.619 -25.976 1.00 77.09 292 CYS A N 1
ATOM 2383 C CA . CYS A 1 292 ? -30.014 29.375 -26.757 1.00 81.53 292 CYS A CA 1
ATOM 2384 C C . CYS A 1 292 ? -29.415 30.544 -25.961 1.00 83.83 292 CYS A C 1
ATOM 2385 O O . CYS A 1 292 ? -28.198 30.569 -25.730 1.00 78.43 292 CYS A O 1
ATOM 2388 N N . ILE A 1 293 ? -30.266 31.495 -25.546 1.00 75.85 293 ILE A N 1
ATOM 2389 C CA . ILE A 1 293 ? -29.828 32.688 -24.798 1.00 61.03 293 ILE A CA 1
ATOM 2390 C C . ILE A 1 293 ? -28.974 32.263 -23.628 1.00 57.63 293 ILE A C 1
ATOM 2391 O O . ILE A 1 293 ? -27.928 32.869 -23.401 1.00 55.83 293 ILE A O 1
ATOM 2396 N N . ILE A 1 294 ? -29.382 31.200 -22.925 1.00 55.34 294 ILE A N 1
ATOM 2397 C CA . ILE A 1 294 ? -28.605 30.680 -21.790 1.00 64.76 294 ILE A CA 1
ATOM 2398 C C . ILE A 1 294 ? -27.211 30.171 -22.219 1.00 68.87 294 ILE A C 1
ATOM 2399 O O . ILE A 1 294 ? -26.239 30.335 -21.482 1.00 66.09 294 ILE A O 1
ATOM 2404 N N . ASN A 1 295 ? -27.125 29.573 -23.407 1.00 72.21 295 ASN A N 1
ATOM 2405 C CA . ASN A 1 295 ? -25.858 29.087 -23.960 1.00 73.73 295 ASN A CA 1
ATOM 2406 C C . ASN A 1 295 ? -25.034 30.124 -24.732 1.00 71.70 295 ASN A C 1
ATOM 2407 O O . ASN A 1 295 ? -23.874 29.853 -25.029 1.00 73.78 295 ASN A O 1
ATOM 2412 N N . SER A 1 296 ? -25.594 31.290 -25.065 1.00 66.04 296 SER A N 1
ATOM 2413 C CA . SER A 1 296 ? -24.815 32.296 -25.783 1.00 65.18 296 SER A CA 1
ATOM 2414 C C . SER A 1 296 ? -23.643 32.724 -24.897 1.00 70.10 296 SER A C 1
ATOM 2415 O O . SER A 1 296 ? -23.719 32.653 -23.661 1.00 59.73 296 SER A O 1
ATOM 2418 N N . ASN A 1 297 ? -22.536 33.106 -25.523 1.00 77.76 297 ASN A N 1
ATOM 2419 C CA . ASN A 1 297 ? -21.345 33.514 -24.766 1.00 79.07 297 ASN A CA 1
ATOM 2420 C C . ASN A 1 297 ? -21.524 34.917 -24.166 1.00 76.66 297 ASN A C 1
ATOM 2421 O O . ASN A 1 297 ? -22.480 35.645 -24.503 1.00 70.41 297 ASN A O 1
ATOM 2426 N N . LYS A 1 298 ? -20.611 35.267 -23.257 1.00 77.41 298 LYS A N 1
ATOM 2427 C CA . LYS A 1 298 ? -20.607 36.577 -22.595 1.00 74.17 298 LYS A CA 1
ATOM 2428 C C . LYS A 1 298 ? -20.346 37.669 -23.636 1.00 76.46 298 LYS A C 1
ATOM 2429 O O . LYS A 1 298 ? -19.443 37.542 -24.472 1.00 86.58 298 LYS A O 1
ATOM 2435 N N . ASP A 1 299 ? -21.166 38.716 -23.602 1.00 67.70 299 ASP A N 1
ATOM 2436 C CA . ASP A 1 299 ? -20.976 39.896 -24.448 1.00 70.29 299 ASP A CA 1
ATOM 2437 C C . ASP A 1 299 ? -19.644 40.569 -24.073 1.00 73.13 299 ASP A C 1
ATOM 2438 O O . ASP A 1 299 ? -19.150 40.402 -22.948 1.00 76.76 299 ASP A O 1
ATOM 2443 N N . ASP A 1 300 ? -19.050 41.288 -25.025 1.00 74.67 300 ASP A N 1
ATOM 2444 C CA . ASP A 1 300 ? -17.816 42.045 -24.778 1.00 79.60 300 ASP A CA 1
ATOM 2445 C C . ASP A 1 300 ? -18.149 43.181 -23.822 1.00 80.76 300 ASP A C 1
ATOM 2446 O O . ASP A 1 300 ? -19.203 43.815 -23.959 1.00 78.85 300 ASP A O 1
ATOM 2451 N N . ARG A 1 301 ? -17.257 43.440 -22.864 1.00 86.59 301 ARG A N 1
ATOM 2452 C CA . ARG A 1 301 ? -17.398 44.596 -21.974 1.00 82.39 301 ARG A CA 1
ATOM 2453 C C . ARG A 1 301 ? -17.321 45.880 -22.779 1.00 83.60 301 ARG A C 1
ATOM 2454 O O . ARG A 1 301 ? -16.573 45.940 -23.757 1.00 84.30 301 ARG A O 1
ATOM 2462 N N . PRO A 1 302 ? -18.100 46.905 -22.383 1.00 85.47 302 PRO A N 1
ATOM 2463 C CA . PRO A 1 302 ? -17.845 48.236 -22.927 1.00 87.31 302 PRO A CA 1
ATOM 2464 C C . PRO A 1 302 ? -16.359 48.592 -22.806 1.00 85.52 302 PRO A C 1
ATOM 2465 O O . PRO A 1 302 ? -15.852 48.741 -21.703 1.00 78.91 302 PRO A O 1
ATOM 2469 N N . LYS A 1 303 ? -15.669 48.619 -23.948 1.00 90.95 303 LYS A N 1
ATOM 2470 C CA . LYS A 1 303 ? -14.292 49.152 -24.096 1.00 83.61 303 LYS A CA 1
ATOM 2471 C C . LYS A 1 303 ? -13.848 50.227 -23.058 1.00 74.61 303 LYS A C 1
ATOM 2472 O O . LYS A 1 303 ? -12.715 50.174 -22.549 1.00 67.55 303 LYS A O 1
ATOM 2478 N N . ASP A 1 304 ? -14.748 51.157 -22.721 1.00 65.54 304 ASP A N 1
ATOM 2479 C CA . ASP A 1 304 ? -14.503 52.153 -21.665 1.00 79.32 304 ASP A CA 1
ATOM 2480 C C . ASP A 1 304 ? -14.604 51.672 -20.180 1.00 80.81 304 ASP A C 1
ATOM 2481 O O . ASP A 1 304 ? -14.614 52.518 -19.273 1.00 85.14 304 ASP A O 1
ATOM 2486 N N . LEU A 1 305 ? -14.668 50.358 -19.927 1.00 75.20 305 LEU A N 1
ATOM 2487 C CA . LEU A 1 305 ? -14.777 49.827 -18.550 1.00 70.47 305 LEU A CA 1
ATOM 2488 C C . LEU A 1 305 ? -13.401 49.494 -17.930 1.00 70.64 305 LEU A C 1
ATOM 2489 O O . LEU A 1 305 ? -12.766 48.501 -18.300 1.00 78.11 305 LEU A O 1
ATOM 2494 N N . SER A 1 306 ? -12.960 50.322 -16.982 1.00 67.38 306 SER A N 1
ATOM 2495 C CA . SER A 1 306 ? -11.763 50.050 -16.172 1.00 72.62 306 SER A CA 1
ATOM 2496 C C . SER A 1 306 ? -11.997 48.926 -15.178 1.00 72.18 306 SER A C 1
ATOM 2497 O O . SER A 1 306 ? -13.134 48.525 -14.936 1.00 69.73 306 SER A O 1
ATOM 2500 N N . LEU A 1 307 ? -10.911 48.454 -14.571 1.00 77.47 307 LEU A N 1
ATOM 2501 C CA . LEU A 1 307 ? -10.945 47.281 -13.682 1.00 77.61 307 LEU A CA 1
ATOM 2502 C C . LEU A 1 307 ? -11.634 47.515 -12.336 1.00 80.92 307 LEU A C 1
ATOM 2503 O O . LEU A 1 307 ? -12.074 46.555 -11.689 1.00 97.13 307 LEU A O 1
ATOM 2508 N N . ARG A 1 308 ? -11.751 48.778 -11.926 1.00 73.62 308 ARG A N 1
ATOM 2509 C CA . ARG A 1 308 ? -12.260 49.116 -10.597 1.00 70.40 308 ARG A CA 1
ATOM 2510 C C . ARG A 1 308 ? -13.470 50.045 -10.626 1.00 67.92 308 ARG A C 1
ATOM 2511 O O . ARG A 1 308 ? -13.865 50.533 -11.670 1.00 69.74 308 ARG A O 1
ATOM 2519 N N . GLU A 1 309 ? -14.092 50.212 -9.464 1.00 74.54 309 GLU A N 1
ATOM 2520 C CA . GLU A 1 309 ? -15.079 51.257 -9.245 1.00 76.45 309 GLU A CA 1
ATOM 2521 C C . GLU A 1 309 ? -14.694 51.923 -7.936 1.00 68.07 309 GLU A C 1
ATOM 2522 O O . GLU A 1 309 ? -15.001 51.419 -6.839 1.00 63.91 309 GLU A O 1
ATOM 2528 N N . GLY A 1 310 ? -13.995 53.052 -8.062 1.00 55.22 310 GLY A N 1
ATOM 2529 C CA . GLY A 1 310 ? -13.586 53.831 -6.907 1.00 50.73 310 GLY A CA 1
ATOM 2530 C C . GLY A 1 310 ? -14.743 54.390 -6.109 1.00 47.86 310 GLY A C 1
ATOM 2531 O O . GLY A 1 310 ? -14.543 54.836 -5.003 1.00 54.55 310 GLY A O 1
ATOM 2532 N N . LYS A 1 311 ? -15.953 54.390 -6.657 1.00 46.26 311 LYS A N 1
ATOM 2533 C CA . LYS A 1 311 ? -17.143 54.751 -5.897 1.00 54.05 311 LYS A CA 1
ATOM 2534 C C . LYS A 1 311 ? -17.345 53.881 -4.620 1.00 55.18 311 LYS A C 1
ATOM 2535 O O . LYS A 1 311 ? -18.007 54.353 -3.665 1.00 55.68 311 LYS A O 1
ATOM 2541 N N . PHE A 1 312 ? -16.788 52.649 -4.610 1.00 42.16 312 PHE A N 1
ATOM 2542 C CA . PHE A 1 312 ? -16.886 51.731 -3.448 1.00 38.16 312 PHE A CA 1
ATOM 2543 C C . PHE A 1 312 ? -15.722 51.739 -2.484 1.00 37.12 312 PHE A C 1
ATOM 2544 O O . PHE A 1 312 ? -15.858 51.246 -1.333 1.00 35.43 312 PHE A O 1
ATOM 2552 N N . THR A 1 313 ? -14.591 52.287 -2.920 1.00 37.08 313 THR A N 1
ATOM 2553 C CA . THR A 1 313 ? -13.415 52.447 -2.064 1.00 39.46 313 THR A CA 1
ATOM 2554 C C . THR A 1 313 ? -12.848 53.860 -1.949 1.00 40.62 313 THR A C 1
ATOM 2555 O O . THR A 1 313 ? -12.191 54.151 -0.962 1.00 38.03 313 THR A O 1
ATOM 2559 N N . ASP A 1 314 ? -13.051 54.709 -2.962 1.00 41.00 314 ASP A N 1
ATOM 2560 C CA . ASP A 1 314 ? -12.451 56.064 -2.999 1.00 46.10 314 ASP A CA 1
ATOM 2561 C C . ASP A 1 314 ? -13.400 57.185 -2.632 1.00 43.42 314 ASP A C 1
ATOM 2562 O O . ASP A 1 314 ? -12.958 58.285 -2.414 1.00 50.17 314 ASP A O 1
ATOM 2567 N N . SER A 1 315 ? -14.698 56.920 -2.591 1.00 38.45 315 SER A N 1
ATOM 2568 C CA . SER A 1 315 ? -15.684 57.945 -2.338 1.00 37.96 315 SER A CA 1
ATOM 2569 C C . SER A 1 315 ? -15.831 58.070 -0.841 1.00 40.05 315 SER A C 1
ATOM 2570 O O . SER A 1 315 ? -15.715 57.069 -0.125 1.00 39.81 315 SER A O 1
ATOM 2573 N N . GLU A 1 316 ? -16.107 59.281 -0.370 1.00 37.76 316 GLU A N 1
ATOM 2574 C CA . GLU A 1 316 ? -16.479 59.488 1.015 1.00 38.77 316 GLU A CA 1
ATOM 2575 C C . GLU A 1 316 ? -17.982 59.330 1.251 1.00 35.72 316 GLU A C 1
ATOM 2576 O O . GLU A 1 316 ? -18.478 59.710 2.295 1.00 39.60 316 GLU A O 1
ATOM 2582 N N . ASN A 1 317 ? -18.733 58.823 0.296 1.00 33.56 317 ASN A N 1
ATOM 2583 C CA . ASN A 1 317 ? -20.159 58.610 0.517 1.00 33.22 317 ASN A CA 1
ATOM 2584 C C . ASN A 1 317 ? -20.526 57.152 0.775 1.00 29.51 317 ASN A C 1
ATOM 2585 O O . ASN A 1 317 ? -21.703 56.827 0.821 1.00 29.02 317 ASN A O 1
ATOM 2590 N N . VAL A 1 318 ? -19.548 56.279 0.969 1.00 28.42 318 VAL A N 1
ATOM 2591 C CA . VAL A 1 318 ? -19.822 54.830 1.014 1.00 27.78 318 VAL A CA 1
ATOM 2592 C C . VAL A 1 318 ? -20.735 54.451 2.176 1.00 27.42 318 VAL A C 1
ATOM 2593 O O . VAL A 1 318 ? -21.766 53.792 1.973 1.00 26.93 318 VAL A O 1
ATOM 2597 N N . CYS A 1 319 ? -20.373 54.865 3.396 1.00 27.34 319 CYS A N 1
ATOM 2598 C CA . CYS A 1 319 ? -21.146 54.438 4.560 1.00 27.85 319 CYS A CA 1
ATOM 2599 C C . CYS A 1 319 ? -22.567 55.021 4.498 1.00 28.33 319 CYS A C 1
ATOM 2600 O O . CYS A 1 319 ? -23.512 54.336 4.871 1.00 28.46 319 CYS A O 1
ATOM 2603 N N . GLN A 1 320 ? -22.698 56.246 3.985 1.00 28.47 320 GLN A N 1
ATOM 2604 C CA . GLN A 1 320 ? -24.035 56.878 3.823 1.00 29.49 320 GLN A CA 1
ATOM 2605 C C . GLN A 1 320 ? -24.874 56.144 2.801 1.00 28.94 320 GLN A C 1
ATOM 2606 O O . GLN A 1 320 ? -26.039 55.926 3.047 1.00 28.51 320 GLN A O 1
ATOM 2612 N N . GLU A 1 321 ? -24.287 55.796 1.658 1.00 29.52 321 GLU A N 1
ATOM 2613 C CA . GLU A 1 321 ? -25.031 55.077 0.614 1.00 31.66 321 GLU A CA 1
ATOM 2614 C C . GLU A 1 321 ? -25.439 53.699 1.101 1.00 29.95 321 GLU A C 1
ATOM 2615 O O . GLU A 1 321 ? -26.599 53.256 0.957 1.00 29.61 321 GLU A O 1
ATOM 2621 N N . ARG A 1 322 ? -24.526 53.042 1.783 1.00 28.96 322 ARG A N 1
ATOM 2622 C CA . ARG A 1 322 ? -24.858 51.736 2.375 1.00 29.30 322 ARG A CA 1
ATOM 2623 C C . ARG A 1 322 ? -26.031 51.888 3.361 1.00 29.99 322 ARG A C 1
ATOM 2624 O O . ARG A 1 322 ? -27.003 51.119 3.321 1.00 30.22 322 ARG A O 1
ATOM 2632 N N . ASP A 1 323 ? -25.934 52.857 4.242 1.00 29.89 323 ASP A N 1
ATOM 2633 C CA . ASP A 1 323 ? -26.954 52.974 5.322 1.00 31.56 323 ASP A CA 1
ATOM 2634 C C . ASP A 1 323 ? -28.356 53.338 4.754 1.00 29.86 323 ASP A C 1
ATOM 2635 O O . ASP A 1 323 ? -29.330 52.888 5.278 1.00 31.81 323 ASP A O 1
ATOM 2640 N N . ALA A 1 324 ? -28.431 54.128 3.688 1.00 27.90 324 ALA A N 1
ATOM 2641 C CA . ALA A 1 324 ? -29.688 54.559 3.097 1.00 27.48 324 ALA A CA 1
ATOM 2642 C C . ALA A 1 324 ? -30.472 53.381 2.546 1.00 27.09 324 ALA A C 1
ATOM 2643 O O . ALA A 1 324 ? -31.689 53.404 2.538 1.00 27.23 324 ALA A O 1
ATOM 2645 N N . ASP A 1 325 ? -29.766 52.370 2.051 1.00 26.33 325 ASP A N 1
ATOM 2646 C CA . ASP A 1 325 ? -30.407 51.203 1.414 1.00 26.08 325 ASP A CA 1
ATOM 2647 C C . ASP A 1 325 ? -29.378 50.084 1.223 1.00 25.71 325 ASP A C 1
ATOM 2648 O O . ASP A 1 325 ? -28.822 49.928 0.132 1.00 25.16 325 ASP A O 1
ATOM 2653 N N . PRO A 1 326 ? -29.104 49.341 2.291 1.00 26.07 326 PRO A N 1
ATOM 2654 C CA . PRO A 1 326 ? -28.015 48.334 2.204 1.00 26.36 326 PRO A CA 1
ATOM 2655 C C . PRO A 1 326 ? -28.207 47.296 1.092 1.00 26.86 326 PRO A C 1
ATOM 2656 O O . PRO A 1 326 ? -27.254 46.991 0.377 1.00 26.81 326 PRO A O 1
ATOM 2660 N N . ASP A 1 327 ? -29.435 46.792 0.889 1.00 27.78 327 ASP A N 1
ATOM 2661 C CA . ASP A 1 327 ? -29.674 45.775 -0.145 1.00 28.19 327 ASP A CA 1
ATOM 2662 C C . ASP A 1 327 ? -29.342 46.315 -1.505 1.00 26.27 327 ASP A C 1
ATOM 2663 O O . ASP A 1 327 ? -28.631 45.677 -2.260 1.00 25.54 327 ASP A O 1
ATOM 2668 N N . THR A 1 328 ? -29.849 47.499 -1.834 1.00 25.40 328 THR A N 1
ATOM 2669 C CA . THR A 1 328 ? -29.601 48.056 -3.141 1.00 25.09 328 THR A CA 1
ATOM 2670 C C . THR A 1 328 ? -28.132 48.468 -3.321 1.00 24.80 328 THR A C 1
ATOM 2671 O O . THR A 1 328 ? -27.572 48.324 -4.403 1.00 24.57 328 THR A O 1
ATOM 2675 N N . PHE A 1 329 ? -27.529 48.992 -2.270 1.00 24.73 329 PHE A N 1
ATOM 2676 C CA . PHE A 1 329 ? -26.128 49.380 -2.307 1.00 24.87 329 PHE A CA 1
ATOM 2677 C C . PHE A 1 329 ? -25.235 48.140 -2.661 1.00 24.38 329 PHE A C 1
ATOM 2678 O O . PHE A 1 329 ? -24.350 48.212 -3.497 1.00 24.02 329 PHE A O 1
ATOM 2686 N N . PHE A 1 330 ? -25.443 47.031 -1.941 1.00 24.21 330 PHE A N 1
ATOM 2687 C CA . PHE A 1 330 ? -24.713 45.771 -2.269 1.00 24.14 330 PHE A CA 1
ATOM 2688 C C . PHE A 1 330 ? -25.069 45.138 -3.635 1.00 24.23 330 PHE A C 1
ATOM 2689 O O . PHE A 1 330 ? -24.204 44.521 -4.284 1.00 24.02 330 PHE A O 1
ATOM 2697 N N . ALA A 1 331 ? -26.316 45.256 -4.050 1.00 24.40 331 ALA A N 1
ATOM 2698 C CA . ALA A 1 331 ? -26.681 44.882 -5.433 1.00 24.84 331 ALA A CA 1
ATOM 2699 C C . ALA A 1 331 ? -25.899 45.670 -6.485 1.00 25.36 331 ALA A C 1
ATOM 2700 O O . ALA A 1 331 ? -25.404 45.096 -7.460 1.00 24.93 331 ALA A O 1
ATOM 2702 N N . LYS A 1 332 ? -25.789 46.995 -6.283 1.00 26.24 332 LYS A N 1
ATOM 2703 C CA . LYS A 1 332 ? -25.007 47.825 -7.171 1.00 27.29 332 LYS A CA 1
ATOM 2704 C C . LYS A 1 332 ? -23.506 47.463 -7.150 1.00 26.22 332 LYS A C 1
ATOM 2705 O O . LYS A 1 332 ? -22.847 47.442 -8.197 1.00 26.06 332 LYS A O 1
ATOM 2711 N N . PHE A 1 333 ? -22.961 47.211 -5.972 1.00 25.28 333 PHE A N 1
ATOM 2712 C CA . PHE A 1 333 ? -21.581 46.712 -5.871 1.00 24.97 333 PHE A CA 1
ATOM 2713 C C . PHE A 1 333 ? -21.407 45.394 -6.655 1.00 24.93 333 PHE A C 1
ATOM 2714 O O . PHE A 1 333 ? -20.485 45.256 -7.449 1.00 24.90 333 PHE A O 1
ATOM 2722 N N . THR A 1 334 ? -22.354 44.485 -6.489 1.00 24.69 334 THR A N 1
ATOM 2723 C CA . THR A 1 334 ? -22.276 43.190 -7.115 1.00 24.82 334 THR A CA 1
ATOM 2724 C C . THR A 1 334 ? -22.307 43.370 -8.675 1.00 25.20 334 THR A C 1
ATOM 2725 O O . THR A 1 334 ? -21.486 42.816 -9.392 1.00 24.84 334 THR A O 1
ATOM 2729 N N . PHE A 1 335 ? -23.239 44.212 -9.138 1.00 25.88 335 PHE A N 1
ATOM 2730 C CA . PHE A 1 335 ? -23.351 44.616 -10.553 1.00 26.73 335 PHE A CA 1
ATOM 2731 C C . PHE A 1 335 ? -22.025 45.160 -11.100 1.00 27.49 335 PHE A C 1
ATOM 2732 O O . PHE A 1 335 ? -21.483 44.657 -12.104 1.00 27.15 335 PHE A O 1
ATOM 2740 N N . GLU A 1 336 ? -21.519 46.190 -10.445 1.00 28.70 336 GLU A N 1
ATOM 2741 C CA . GLU A 1 336 ? -20.309 46.875 -10.932 1.00 30.65 336 GLU A CA 1
ATOM 2742 C C . GLU A 1 336 ? -19.075 45.951 -10.880 1.00 30.64 336 GLU A C 1
ATOM 2743 O O . GLU A 1 336 ? -18.285 45.913 -11.863 1.00 31.47 336 GLU A O 1
ATOM 2749 N N . TYR A 1 337 ? -18.918 45.207 -9.773 1.00 29.25 337 TYR A N 1
ATOM 2750 C CA . TYR A 1 337 ? -17.759 44.322 -9.607 1.00 29.24 337 TYR A CA 1
ATOM 2751 C C . TYR A 1 337 ? -17.840 43.116 -10.564 1.00 29.30 337 TYR A C 1
ATOM 2752 O O . TYR A 1 337 ? -16.833 42.761 -11.227 1.00 30.87 337 TYR A O 1
ATOM 2761 N N . SER A 1 338 ? -19.015 42.495 -10.671 1.00 28.17 338 SER A N 1
ATOM 2762 C CA . SER A 1 338 ? -19.202 41.337 -11.575 1.00 27.89 338 SER A CA 1
ATOM 2763 C C . SER A 1 338 ? -18.989 41.659 -13.058 1.00 28.63 338 SER A C 1
ATOM 2764 O O . SER A 1 338 ? -18.308 40.915 -13.761 1.00 28.39 338 SER A O 1
ATOM 2767 N N . ARG A 1 339 ? -19.525 42.791 -13.521 1.00 29.57 339 ARG A N 1
ATOM 2768 C CA . ARG A 1 339 ? -19.405 43.140 -14.918 1.00 30.77 339 ARG A CA 1
ATOM 2769 C C . ARG A 1 339 ? -17.990 43.486 -15.340 1.00 31.55 339 ARG A C 1
ATOM 2770 O O . ARG A 1 339 ? -17.663 43.302 -16.514 1.00 31.30 339 ARG A O 1
ATOM 2778 N N . ARG A 1 340 ? -17.172 43.959 -14.403 1.00 31.21 340 ARG A N 1
ATOM 2779 C CA . ARG A 1 340 ? -15.759 44.213 -14.633 1.00 33.75 340 ARG A CA 1
ATOM 2780 C C . ARG A 1 340 ? -14.814 43.051 -14.385 1.00 33.38 340 ARG A C 1
ATOM 2781 O O . ARG A 1 340 ? -13.642 43.202 -14.616 1.00 34.56 340 ARG A O 1
ATOM 2789 N N . HIS A 1 341 ? -15.303 41.913 -13.914 1.00 31.79 341 HIS A N 1
ATOM 2790 C CA . HIS A 1 341 ? -14.464 40.753 -13.629 1.00 32.16 341 HIS A CA 1
ATOM 2791 C C . HIS A 1 341 ? -15.105 39.511 -14.242 1.00 32.94 341 HIS A C 1
ATOM 2792 O O . HIS A 1 341 ? -15.504 38.585 -13.537 1.00 32.45 341 HIS A O 1
ATOM 2799 N N . PRO A 1 342 ? -15.191 39.465 -15.585 1.00 35.89 342 PRO A N 1
ATOM 2800 C CA . PRO A 1 342 ? -15.644 38.276 -16.296 1.00 36.83 342 PRO A CA 1
ATOM 2801 C C . PRO A 1 342 ? -14.820 37.011 -16.067 1.00 35.75 342 PRO A C 1
ATOM 2802 O O . PRO A 1 342 ? -15.331 35.929 -16.337 1.00 38.44 342 PRO A O 1
ATOM 2806 N N A ASP A 1 343 ? -13.590 37.161 -15.574 0.60 35.12 343 ASP A N 1
ATOM 2807 N N B ASP A 1 343 ? -13.581 37.118 -15.582 0.40 34.76 343 ASP A N 1
ATOM 2808 C CA A ASP A 1 343 ? -12.692 36.027 -15.265 0.60 35.74 343 ASP A CA 1
ATOM 2809 C CA B ASP A 1 343 ? -12.744 35.931 -15.321 0.40 34.53 343 ASP A CA 1
ATOM 2810 C C A ASP A 1 343 ? -12.930 35.321 -13.913 0.60 32.93 343 ASP A C 1
ATOM 2811 C C B ASP A 1 343 ? -12.906 35.332 -13.901 0.40 32.39 343 ASP A C 1
ATOM 2812 O O A ASP A 1 343 ? -12.256 34.313 -13.624 0.60 32.55 343 ASP A O 1
ATOM 2813 O O B ASP A 1 343 ? -12.154 34.409 -13.547 0.40 32.16 343 ASP A O 1
ATOM 2822 N N . LEU A 1 344 ? -13.841 35.856 -13.090 1.00 30.44 344 LEU A N 1
ATOM 2823 C CA . LEU A 1 344 ? -14.131 35.288 -11.758 1.00 29.14 344 LEU A CA 1
ATOM 2824 C C . LEU A 1 344 ? -15.329 34.366 -11.793 1.00 28.05 344 LEU A C 1
ATOM 2825 O O . LEU A 1 344 ? -16.276 34.560 -12.596 1.00 28.15 344 LEU A O 1
ATOM 2830 N N . SER A 1 345 ? -15.290 33.356 -10.935 1.00 26.82 345 SER A N 1
ATOM 2831 C CA . SER A 1 345 ? -16.426 32.470 -10.740 1.00 25.94 345 SER A CA 1
ATOM 2832 C C . SER A 1 345 ? -17.555 33.169 -9.977 1.00 25.31 345 SER A C 1
ATOM 2833 O O . SER A 1 345 ? -17.344 34.136 -9.302 1.00 24.99 345 SER A O 1
ATOM 2836 N N . ILE A 1 346 ? -18.750 32.625 -10.096 1.00 25.26 346 ILE A N 1
ATOM 2837 C CA . ILE A 1 346 ? -19.881 33.132 -9.355 1.00 25.32 346 ILE A CA 1
ATOM 2838 C C . ILE A 1 346 ? -19.663 33.013 -7.842 1.00 25.03 346 ILE A C 1
ATOM 2839 O O . ILE A 1 346 ? -19.880 33.997 -7.155 1.00 24.65 346 ILE A O 1
ATOM 2844 N N . PRO A 1 347 ? -19.195 31.848 -7.320 1.00 25.00 347 PRO A N 1
ATOM 2845 C CA . PRO A 1 347 ? -18.896 31.755 -5.875 1.00 24.96 347 PRO A CA 1
ATOM 2846 C C . PRO A 1 347 ? -17.811 32.758 -5.383 1.00 24.83 347 PRO A C 1
ATOM 2847 O O . PRO A 1 347 ? -17.957 33.345 -4.315 1.00 24.35 347 PRO A O 1
ATOM 2851 N N . GLU A 1 348 ? -16.785 33.007 -6.232 1.00 25.18 348 GLU A N 1
ATOM 2852 C CA . GLU A 1 348 ? -15.757 33.976 -5.920 1.00 25.55 348 GLU A CA 1
ATOM 2853 C C . GLU A 1 348 ? -16.376 35.386 -5.827 1.00 24.89 348 GLU A C 1
ATOM 2854 O O . GLU A 1 348 ? -16.084 36.099 -4.922 1.00 24.70 348 GLU A O 1
ATOM 2860 N N . LEU A 1 349 ? -17.240 35.747 -6.760 1.00 24.57 349 LEU A N 1
ATOM 2861 C CA . LEU A 1 349 ? -17.898 37.064 -6.691 1.00 24.48 349 LEU A CA 1
ATOM 2862 C C . LEU A 1 349 ? -18.737 37.208 -5.419 1.00 24.39 349 LEU A C 1
ATOM 2863 O O . LEU A 1 349 ? -18.718 38.229 -4.814 1.00 24.04 349 LEU A O 1
ATOM 2868 N N . LEU A 1 350 ? -19.464 36.155 -5.039 1.00 24.58 350 LEU A N 1
ATOM 2869 C CA . LEU A 1 350 ? -20.267 36.217 -3.826 1.00 25.06 350 LEU A CA 1
ATOM 2870 C C . LEU A 1 350 ? -19.428 36.251 -2.564 1.00 24.59 350 LEU A C 1
ATOM 2871 O O . LEU A 1 350 ? -19.839 36.883 -1.614 1.00 24.57 350 LEU A O 1
ATOM 2876 N N . ARG A 1 351 ? -18.261 35.566 -2.535 1.00 24.26 351 ARG A N 1
ATOM 2877 C CA . ARG A 1 351 ? -17.342 35.717 -1.438 1.00 24.16 351 ARG A CA 1
ATOM 2878 C C . ARG A 1 351 ? -16.858 37.198 -1.290 1.00 24.07 351 ARG A C 1
ATOM 2879 O O . ARG A 1 351 ? -16.813 37.732 -0.177 1.00 23.84 351 ARG A O 1
ATOM 2887 N N . ILE A 1 352 ? -16.537 37.810 -2.420 1.00 24.00 352 ILE A N 1
ATOM 2888 C CA . ILE A 1 352 ? -16.127 39.202 -2.470 1.00 24.17 352 ILE A CA 1
ATOM 2889 C C . ILE A 1 352 ? -17.226 40.138 -1.940 1.00 24.08 352 ILE A C 1
ATOM 2890 O O . ILE A 1 352 ? -16.942 41.062 -1.154 1.00 24.07 352 ILE A O 1
ATOM 2895 N N . VAL A 1 353 ? -18.470 39.870 -2.310 1.00 24.04 353 VAL A N 1
ATOM 2896 C CA . VAL A 1 353 ? -19.576 40.682 -1.816 1.00 24.24 353 VAL A CA 1
ATOM 2897 C C . VAL A 1 353 ? -19.660 40.572 -0.287 1.00 24.62 353 VAL A C 1
ATOM 2898 O O . VAL A 1 353 ? -19.806 41.605 0.405 1.00 24.38 353 VAL A O 1
ATOM 2902 N N A GLN A 1 354 ? -19.538 39.356 0.247 0.59 24.82 354 GLN A N 1
ATOM 2903 N N B GLN A 1 354 ? -19.550 39.348 0.238 0.41 24.91 354 GLN A N 1
ATOM 2904 C CA A GLN A 1 354 ? -19.597 39.166 1.691 0.59 25.40 354 GLN A CA 1
ATOM 2905 C CA B GLN A 1 354 ? -19.624 39.102 1.680 0.41 25.51 354 GLN A CA 1
ATOM 2906 C C A GLN A 1 354 ? -18.460 39.838 2.435 0.59 25.54 354 GLN A C 1
ATOM 2907 C C B GLN A 1 354 ? -18.468 39.764 2.454 0.41 25.62 354 GLN A C 1
ATOM 2908 O O A GLN A 1 354 ? -18.653 40.423 3.525 0.59 25.70 354 GLN A O 1
ATOM 2909 O O B GLN A 1 354 ? -18.672 40.318 3.551 0.41 25.76 354 GLN A O 1
ATOM 2920 N N . ILE A 1 355 ? -17.260 39.680 1.902 1.00 25.71 355 ILE A N 1
ATOM 2921 C CA . ILE A 1 355 ? -16.082 40.355 2.461 1.00 26.36 355 ILE A CA 1
ATOM 2922 C C . ILE A 1 355 ? -16.264 41.871 2.479 1.00 25.78 355 ILE A C 1
ATOM 2923 O O . ILE A 1 355 ? -15.907 42.506 3.455 1.00 25.47 355 ILE A O 1
ATOM 2928 N N . TYR A 1 356 ? -16.791 42.419 1.389 1.00 25.46 356 TYR A N 1
ATOM 2929 C CA . TYR A 1 356 ? -17.064 43.869 1.317 1.00 25.41 356 TYR A CA 1
ATOM 2930 C C . TYR A 1 356 ? -18.080 44.260 2.400 1.00 25.86 356 TYR A C 1
ATOM 2931 O O . TYR A 1 356 ? -17.898 45.263 3.107 1.00 26.04 356 TYR A O 1
ATOM 2940 N N . LYS A 1 357 ? -19.163 43.505 2.512 1.00 26.14 357 LYS A N 1
ATOM 2941 C CA . LYS A 1 357 ? -20.154 43.736 3.549 1.00 27.61 357 LYS A CA 1
ATOM 2942 C C . LYS A 1 357 ? -19.599 43.677 4.997 1.00 27.22 357 LYS A C 1
ATOM 2943 O O . LYS A 1 357 ? -19.848 44.595 5.794 1.00 26.72 357 LYS A O 1
ATOM 2949 N N . ASP A 1 358 ? -18.809 42.653 5.298 1.00 27.44 358 ASP A N 1
ATOM 2950 C CA . ASP A 1 358 ? -18.103 42.543 6.600 1.00 28.93 358 ASP A CA 1
ATOM 2951 C C . ASP A 1 358 ? -17.097 43.680 6.827 1.00 28.48 358 ASP A C 1
ATOM 2952 O O . ASP A 1 358 ? -17.019 44.232 7.933 1.00 28.54 358 ASP A O 1
ATOM 2957 N N . LEU A 1 359 ? -16.331 44.025 5.800 1.00 28.24 359 LEU A N 1
ATOM 2958 C CA . LEU A 1 359 ? -15.386 45.133 5.881 1.00 28.99 359 LEU A CA 1
ATOM 2959 C C . LEU A 1 359 ? -16.081 46.442 6.322 1.00 27.96 359 LEU A C 1
ATOM 2960 O O . LEU A 1 359 ? -15.577 47.182 7.214 1.00 27.62 359 LEU A O 1
ATOM 2965 N N . LEU A 1 360 ? -17.178 46.763 5.641 1.00 27.45 360 LEU A N 1
ATOM 2966 C CA . LEU A 1 360 ? -17.946 47.976 5.941 1.00 27.52 360 LEU A CA 1
ATOM 2967 C C . LEU A 1 360 ? -18.590 47.954 7.323 1.00 29.41 360 LEU A C 1
ATOM 2968 O O . LEU A 1 360 ? -18.736 49.037 7.939 1.00 28.43 360 LEU A O 1
ATOM 2973 N N A ARG A 1 361 ? -18.948 46.779 7.839 0.55 30.34 361 ARG A N 1
ATOM 2974 N N B ARG A 1 361 ? -18.965 46.757 7.823 0.45 29.87 361 ARG A N 1
ATOM 2975 C CA A ARG A 1 361 ? -19.456 46.717 9.214 0.55 32.07 361 ARG A CA 1
ATOM 2976 C CA B ARG A 1 361 ? -19.515 46.609 9.194 0.45 31.08 361 ARG A CA 1
ATOM 2977 C C A ARG A 1 361 ? -18.449 47.198 10.217 0.55 31.70 361 ARG A C 1
ATOM 2978 C C B ARG A 1 361 ? -18.502 47.117 10.192 0.45 30.74 361 ARG A C 1
ATOM 2979 O O A ARG A 1 361 ? -18.802 47.906 11.166 0.55 33.33 361 ARG A O 1
ATOM 2980 O O B ARG A 1 361 ? -18.857 47.787 11.158 0.45 31.83 361 ARG A O 1
ATOM 2995 N N A ASN A 1 362 ? -17.202 46.809 10.016 0.55 31.49 362 ASN A N 1
ATOM 2996 N N B ASN A 1 362 ? -17.241 46.786 9.958 0.45 30.56 362 ASN A N 1
ATOM 2997 C CA A ASN A 1 362 ? -16.127 47.303 10.839 0.55 32.94 362 ASN A CA 1
ATOM 2998 C CA B ASN A 1 362 ? -16.166 47.300 10.775 0.45 31.50 362 ASN A CA 1
ATOM 2999 C C A ASN A 1 362 ? -15.805 48.780 10.558 0.55 31.65 362 ASN A C 1
ATOM 3000 C C B ASN A 1 362 ? -15.904 48.778 10.525 0.45 30.86 362 ASN A C 1
ATOM 3001 O O A ASN A 1 362 ? -15.904 49.616 11.462 0.55 32.10 362 ASN A O 1
ATOM 3002 O O B ASN A 1 362 ? -16.156 49.608 11.403 0.45 31.16 362 ASN A O 1
ATOM 3011 N N . CYS A 1 363 ? -15.426 49.083 9.324 1.00 30.22 363 CYS A N 1
ATOM 3012 C CA . CYS A 1 363 ? -14.958 50.429 8.926 1.00 29.43 363 CYS A CA 1
ATOM 3013 C C . CYS A 1 363 ? -15.901 51.572 9.199 1.00 28.52 363 CYS A C 1
ATOM 3014 O O . CYS A 1 363 ? -15.439 52.633 9.649 1.00 28.01 363 CYS A O 1
ATOM 3017 N N . CYS A 1 364 ? -17.206 51.357 8.982 1.00 28.05 364 CYS A N 1
ATOM 3018 C CA . CYS A 1 364 ? -18.214 52.427 9.132 1.00 27.98 364 CYS A CA 1
ATOM 3019 C C . CYS A 1 364 ? -18.456 52.761 10.626 1.00 28.57 364 CYS A C 1
ATOM 3020 O O . CYS A 1 364 ? -19.070 53.782 10.951 1.00 27.69 364 CYS A O 1
ATOM 3023 N N . ASN A 1 365 ? -17.944 51.930 11.517 1.00 30.22 365 ASN A N 1
ATOM 3024 C CA . ASN A 1 365 ? -17.950 52.250 12.968 1.00 33.74 365 ASN A CA 1
ATOM 3025 C C . ASN A 1 365 ? -16.579 52.621 13.571 1.00 33.98 365 ASN A C 1
ATOM 3026 O O . ASN A 1 365 ? -16.489 52.733 14.794 1.00 37.97 365 ASN A O 1
ATOM 3031 N N . THR A 1 366 ? -15.534 52.822 12.747 1.00 32.29 366 THR A N 1
ATOM 3032 C CA . THR A 1 366 ? -14.251 53.349 13.177 1.00 31.30 366 THR A CA 1
ATOM 3033 C C . THR A 1 366 ? -14.201 54.865 13.107 1.00 31.33 366 THR A C 1
ATOM 3034 O O . THR A 1 366 ? -15.047 55.516 12.480 1.00 30.02 366 THR A O 1
ATOM 3038 N N . GLU A 1 367 ? -13.174 55.418 13.759 1.00 31.21 367 GLU A N 1
ATOM 3039 C CA . GLU A 1 367 ? -12.954 56.846 13.838 1.00 32.15 367 GLU A CA 1
ATOM 3040 C C . GLU A 1 367 ? -12.875 57.530 12.471 1.00 30.26 367 GLU A C 1
ATOM 3041 O O . GLU A 1 367 ? -13.410 58.658 12.296 1.00 29.20 367 GLU A O 1
ATOM 3047 N N . ASN A 1 368 ? -12.218 56.852 11.523 1.00 29.37 368 ASN A N 1
ATOM 3048 C CA . ASN A 1 368 ? -12.000 57.358 10.144 1.00 29.26 368 ASN A CA 1
ATOM 3049 C C . ASN A 1 368 ? -12.379 56.310 9.101 1.00 27.92 368 ASN A C 1
ATOM 3050 O O . ASN A 1 368 ? -11.492 55.620 8.516 1.00 27.45 368 ASN A O 1
ATOM 3055 N N . PRO A 1 369 ? -13.701 56.168 8.851 1.00 27.06 369 PRO A N 1
ATOM 3056 C CA . PRO A 1 369 ? -14.126 55.120 7.888 1.00 26.74 369 PRO A CA 1
ATOM 3057 C C . PRO A 1 369 ? -13.474 55.142 6.486 1.00 26.94 369 PRO A C 1
ATOM 3058 O O . PRO A 1 369 ? -13.014 54.093 6.019 1.00 26.48 369 PRO A O 1
ATOM 3062 N N . PRO A 1 370 ? -13.358 56.318 5.843 1.00 27.66 370 PRO A N 1
ATOM 3063 C CA . PRO A 1 370 ? -12.706 56.368 4.509 1.00 28.42 370 PRO A CA 1
ATOM 3064 C C . PRO A 1 370 ? -11.253 55.846 4.476 1.00 29.45 370 PRO A C 1
ATOM 3065 O O . PRO A 1 370 ? -10.816 55.282 3.465 1.00 30.58 370 PRO A O 1
ATOM 3069 N N . GLY A 1 371 ? -10.515 56.053 5.563 1.00 29.80 371 GLY A N 1
ATOM 3070 C CA . GLY A 1 371 ? -9.165 55.546 5.682 1.00 30.77 371 GLY A CA 1
ATOM 3071 C C . GLY A 1 371 ? -9.105 54.033 5.821 1.00 32.33 371 GLY A C 1
ATOM 3072 O O . GLY A 1 371 ? -8.073 53.428 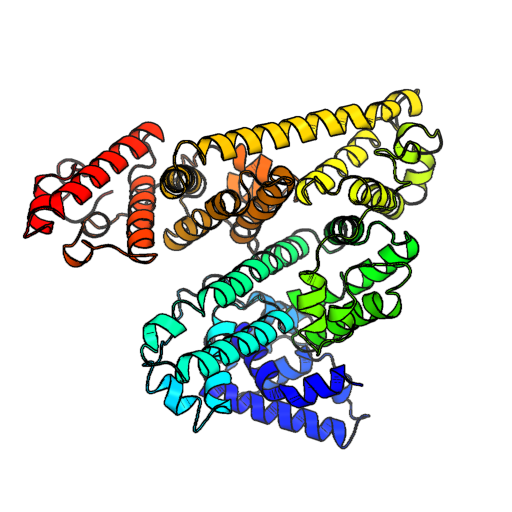5.502 1.00 34.85 371 GLY A O 1
ATOM 3073 N N . CYS A 1 372 ? -10.200 53.425 6.296 1.00 31.66 372 CYS A N 1
ATOM 3074 C CA . CYS A 1 372 ? -10.306 51.999 6.534 1.00 31.67 372 CYS A CA 1
ATOM 3075 C C . CYS A 1 372 ? -10.799 51.277 5.266 1.00 31.69 372 CYS A C 1
ATOM 3076 O O . CYS A 1 372 ? -10.227 50.254 4.866 1.00 33.04 372 CYS A O 1
ATOM 3079 N N . TYR A 1 373 ? -11.882 51.753 4.650 1.00 29.57 373 TYR A N 1
ATOM 3080 C CA . TYR A 1 373 ? -12.428 51.050 3.460 1.00 29.41 373 TYR A CA 1
ATOM 3081 C C . TYR A 1 373 ? -11.710 51.299 2.135 1.00 31.20 373 TYR A C 1
ATOM 3082 O O . TYR A 1 373 ? -11.898 50.578 1.161 1.00 31.15 373 TYR A O 1
ATOM 3091 N N . ARG A 1 374 ? -10.866 52.322 2.122 1.00 32.64 374 ARG A N 1
ATOM 3092 C CA . ARG A 1 374 ? -9.931 52.603 1.053 1.00 35.13 374 ARG A CA 1
ATOM 3093 C C . ARG A 1 374 ? -9.167 51.367 0.561 1.00 33.33 374 ARG A C 1
ATOM 3094 O O . ARG A 1 374 ? -8.900 51.257 -0.625 1.00 32.60 374 ARG A O 1
ATOM 3102 N N . TYR A 1 375 ? -8.860 50.454 1.476 1.00 33.05 375 TYR A N 1
ATOM 3103 C CA . TYR A 1 375 ? -8.104 49.228 1.209 1.00 34.23 375 TYR A CA 1
ATOM 3104 C C . TYR A 1 375 ? -8.935 47.978 0.923 1.00 32.37 375 TYR A C 1
ATOM 3105 O O . TYR A 1 375 ? -8.428 46.851 1.005 1.00 32.04 375 TYR A O 1
ATOM 3114 N N . ALA A 1 376 ? -10.200 48.140 0.562 1.00 30.72 376 ALA A N 1
ATOM 3115 C CA . ALA A 1 376 ? -11.032 46.991 0.251 1.00 30.48 376 ALA A CA 1
ATOM 3116 C C . ALA A 1 376 ? -10.456 46.083 -0.825 1.00 30.28 376 ALA A C 1
ATOM 3117 O O . ALA A 1 376 ? -10.505 44.855 -0.704 1.00 29.46 376 ALA A O 1
ATOM 3119 N N . GLU A 1 377 ? -9.878 46.655 -1.859 1.00 31.77 377 GLU A N 1
ATOM 3120 C CA . GLU A 1 377 ? -9.371 45.830 -2.985 1.00 34.78 377 GLU A CA 1
ATOM 3121 C C . GLU A 1 377 ? -8.220 44.910 -2.555 1.00 34.74 377 GLU A C 1
ATOM 3122 O O . GLU A 1 377 ? -8.060 43.832 -3.120 1.00 33.22 377 GLU A O 1
ATOM 3128 N N . ASP A 1 378 ? -7.469 45.304 -1.514 1.00 34.53 378 ASP A N 1
ATOM 3129 C CA . ASP A 1 378 ? -6.439 44.426 -0.933 1.00 35.04 378 ASP A CA 1
ATOM 3130 C C . ASP A 1 378 ? -7.054 43.225 -0.250 1.00 34.45 378 ASP A C 1
ATOM 3131 O O . ASP A 1 378 ? -6.469 42.126 -0.289 1.00 33.40 378 ASP A O 1
ATOM 3136 N N . LYS A 1 379 ? -8.205 43.404 0.432 1.00 32.35 379 LYS A N 1
ATOM 3137 C CA . LYS A 1 379 ? -8.898 42.235 0.946 1.00 33.67 379 LYS A CA 1
ATOM 3138 C C . LYS A 1 379 ? -9.382 41.322 -0.180 1.00 31.14 379 LYS A C 1
ATOM 3139 O O . LYS A 1 379 ? -9.233 40.114 -0.081 1.00 30.56 379 LYS A O 1
ATOM 3145 N N . PHE A 1 380 ? -9.950 41.900 -1.240 1.00 29.52 380 PHE A N 1
ATOM 3146 C CA . PHE A 1 380 ? -10.460 41.075 -2.388 1.00 29.88 380 PHE A CA 1
ATOM 3147 C C . PHE A 1 380 ? -9.325 40.313 -3.050 1.00 31.34 380 PHE A C 1
ATOM 3148 O O . PHE A 1 380 ? -9.455 39.111 -3.365 1.00 32.24 380 PHE A O 1
ATOM 3156 N N . ASN A 1 381 ? -8.212 41.017 -3.241 1.00 33.37 381 ASN A N 1
ATOM 3157 C CA . ASN A 1 381 ? -6.998 40.455 -3.851 1.00 36.12 381 ASN A CA 1
ATOM 3158 C C . ASN A 1 381 ? -6.462 39.246 -3.098 1.00 34.45 381 ASN A C 1
ATOM 3159 O O . ASN A 1 381 ? -6.184 38.221 -3.715 1.00 33.06 381 ASN A O 1
ATOM 3164 N N . GLU A 1 382 ? -6.368 39.345 -1.768 1.00 35.16 382 GLU A N 1
ATOM 3165 C CA . GLU A 1 382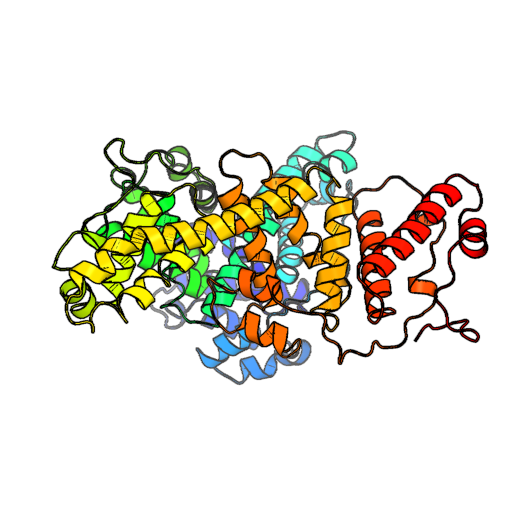 ? -5.905 38.190 -0.961 1.00 37.04 382 GLU A CA 1
ATOM 3166 C C . GLU A 1 382 ? -6.850 36.976 -1.051 1.00 36.63 382 GLU A C 1
ATOM 3167 O O . GLU A 1 382 ? -6.407 35.807 -1.270 1.00 36.73 382 GLU A O 1
ATOM 3173 N N . THR A 1 383 ? -8.155 37.219 -0.940 1.00 35.71 383 THR A N 1
ATOM 3174 C CA . THR A 1 383 ? -9.071 36.088 -0.977 1.00 35.67 383 THR A CA 1
ATOM 3175 C C . THR A 1 383 ? -9.053 35.422 -2.357 1.00 33.02 383 THR A C 1
ATOM 3176 O O . THR A 1 383 ? -9.020 34.212 -2.458 1.00 32.05 383 THR A O 1
ATOM 3180 N N . THR A 1 384 ? -8.995 36.220 -3.416 1.00 31.80 384 THR A N 1
ATOM 3181 C CA . THR A 1 384 ? -8.989 35.678 -4.767 1.00 31.07 384 THR A CA 1
ATOM 3182 C C . THR A 1 384 ? -7.680 34.920 -5.099 1.00 32.32 384 THR A C 1
ATOM 3183 O O . THR A 1 384 ? -7.708 33.865 -5.756 1.00 31.14 384 THR A O 1
ATOM 3187 N N . GLU A 1 385 ? -6.544 35.462 -4.656 1.00 32.95 385 GLU A N 1
ATOM 3188 C CA . GLU A 1 385 ? -5.275 34.751 -4.787 1.00 34.50 385 GLU A CA 1
ATOM 3189 C C . GLU A 1 385 ? -5.296 33.404 -4.141 1.00 33.89 385 GLU A C 1
ATOM 3190 O O . GLU A 1 385 ? -4.753 32.483 -4.696 1.00 34.62 385 GLU A O 1
ATOM 3196 N N . LYS A 1 386 ? -5.858 33.290 -2.937 1.00 35.15 386 LYS A N 1
ATOM 3197 C CA . LYS A 1 386 ? -5.999 32.005 -2.276 1.00 38.13 386 LYS A CA 1
ATOM 3198 C C . LYS A 1 386 ? -6.830 31.041 -3.114 1.00 36.39 386 LYS A C 1
ATOM 3199 O O . LYS A 1 386 ? -6.457 29.892 -3.269 1.00 34.50 386 LYS A O 1
ATOM 3205 N N . SER A 1 387 ? -7.956 31.509 -3.664 1.00 35.46 387 SER A N 1
ATOM 3206 C CA . SER A 1 387 ? -8.832 30.620 -4.445 1.00 34.91 387 SER A CA 1
ATOM 3207 C C . SER A 1 387 ? -8.101 30.181 -5.697 1.00 33.16 387 SER A C 1
ATOM 3208 O O . SER A 1 387 ? -8.105 29.007 -6.053 1.00 32.31 387 SER A O 1
ATOM 3211 N N . LEU A 1 388 ? -7.459 31.136 -6.342 1.00 33.07 388 LEU A N 1
ATOM 3212 C CA . LEU A 1 388 ? -6.749 30.887 -7.581 1.00 35.80 388 LEU A CA 1
ATOM 3213 C C . LEU A 1 388 ? -5.591 29.891 -7.390 1.00 36.53 388 LEU A C 1
ATOM 3214 O O . LEU A 1 388 ? -5.456 28.953 -8.166 1.00 35.51 388 LEU A O 1
ATOM 3219 N N . LYS A 1 389 ? -4.798 30.064 -6.336 1.00 37.32 389 LYS A N 1
ATOM 3220 C CA . LYS A 1 389 ? -3.731 29.100 -6.027 1.00 41.58 389 LYS A CA 1
ATOM 3221 C C . LYS A 1 389 ? -4.257 27.677 -5.823 1.00 39.08 389 LYS A C 1
ATOM 3222 O O . LYS A 1 389 ? -3.600 26.723 -6.221 1.00 38.69 389 LYS A O 1
ATOM 3228 N N . MET A 1 390 ? -5.425 27.538 -5.195 1.00 38.64 390 MET A N 1
ATOM 3229 C CA . MET A 1 390 ? -6.036 26.215 -4.955 1.00 39.66 390 MET A CA 1
ATOM 3230 C C . MET A 1 390 ? -6.411 25.541 -6.263 1.00 37.05 390 MET A C 1
ATOM 3231 O O . MET A 1 390 ? -6.102 24.362 -6.489 1.00 37.83 390 MET A O 1
ATOM 3236 N N . VAL A 1 391 ? -7.055 26.290 -7.141 1.00 35.03 391 VAL A N 1
ATOM 3237 C CA . VAL A 1 391 ? -7.392 25.781 -8.458 1.00 33.96 391 VAL A CA 1
ATOM 3238 C C . VAL A 1 391 ? -6.171 25.418 -9.257 1.00 34.91 391 VAL A C 1
ATOM 3239 O O . VAL A 1 391 ? -6.145 24.359 -9.931 1.00 35.12 391 VAL A O 1
ATOM 3243 N N . GLN A 1 392 ? -5.160 26.273 -9.216 1.00 35.23 392 GLN A N 1
ATOM 3244 C CA . GLN A 1 392 ? -3.906 25.971 -9.902 1.00 37.30 392 GLN A CA 1
ATOM 3245 C C . GLN A 1 392 ? -3.280 24.650 -9.415 1.00 37.16 392 GLN A C 1
ATOM 3246 O O . GLN A 1 392 ? -2.830 23.848 -10.219 1.00 35.78 392 GLN A O 1
ATOM 3252 N N . GLN A 1 393 ? -3.299 24.415 -8.098 1.00 39.46 393 GLN A N 1
ATOM 3253 C CA . GLN A 1 393 ? -2.784 23.172 -7.524 1.00 41.09 393 GLN A CA 1
ATOM 3254 C C . GLN A 1 393 ? -3.609 21.947 -7.990 1.00 39.78 393 GLN A C 1
ATOM 3255 O O . GLN A 1 393 ? -3.042 20.945 -8.442 1.00 40.06 393 GLN A O 1
ATOM 3261 N N . GLU A 1 394 ? -4.936 22.060 -7.935 1.00 37.83 394 GLU A N 1
ATOM 3262 C CA . GLU A 1 394 ? -5.818 20.990 -8.376 1.00 36.52 394 GLU A CA 1
ATOM 3263 C C . GLU A 1 394 ? -5.599 20.696 -9.870 1.00 34.30 394 GLU A C 1
ATOM 3264 O O . GLU A 1 394 ? -5.510 19.519 -10.235 1.00 32.62 394 GLU A O 1
ATOM 3270 N N . CYS A 1 395 ? -5.466 21.736 -10.714 1.00 33.45 395 CYS A N 1
ATOM 3271 C CA . CYS A 1 395 ? -5.226 21.552 -12.160 1.00 33.35 395 CYS A CA 1
ATOM 3272 C C . CYS A 1 395 ? -3.862 20.902 -12.466 1.00 35.19 395 CYS A C 1
ATOM 3273 O O . CYS A 1 395 ? -3.747 20.127 -13.437 1.00 35.10 395 CYS A O 1
ATOM 3276 N N . LYS A 1 396 ? -2.848 21.212 -11.660 1.00 34.83 396 LYS A N 1
ATOM 3277 C CA . LYS A 1 396 ? -1.535 20.599 -11.842 1.00 38.07 396 LYS A CA 1
ATOM 3278 C C . LYS A 1 396 ? -1.623 19.089 -11.506 1.00 38.08 396 LYS A C 1
ATOM 3279 O O . LYS A 1 396 ? -1.105 18.254 -12.254 1.00 40.61 396 LYS A O 1
ATOM 3285 N N . HIS A 1 397 ? -2.287 18.777 -10.396 1.00 36.14 397 HIS A N 1
ATOM 3286 C CA . HIS A 1 397 ? -2.559 17.404 -9.985 1.00 37.32 397 HIS A CA 1
ATOM 3287 C C . HIS A 1 397 ? -3.303 16.642 -11.083 1.00 35.03 397 HIS A C 1
ATOM 3288 O O . HIS A 1 397 ? -2.945 15.513 -11.371 1.00 34.90 397 HIS A O 1
ATOM 3295 N N . PHE A 1 398 ? -4.319 17.261 -11.689 1.00 33.13 398 PHE A N 1
ATOM 3296 C CA . PHE A 1 398 ? -4.962 16.716 -12.894 1.00 34.23 398 PHE A CA 1
ATOM 3297 C C . PHE A 1 398 ? -4.007 16.462 -14.079 1.00 36.22 398 PHE A C 1
ATOM 3298 O O . PHE A 1 398 ? -4.057 15.358 -14.709 1.00 35.48 398 PHE A O 1
ATOM 3306 N N . GLN A 1 399 ? -3.130 17.425 -14.379 1.00 37.72 399 GLN A N 1
ATOM 3307 C CA A GLN A 1 399 ? -2.123 17.237 -15.429 0.60 42.78 399 GLN A CA 1
ATOM 3308 C CA B GLN A 1 399 ? -2.124 17.218 -15.434 0.40 41.04 399 GLN A CA 1
ATOM 3309 C C . GLN A 1 399 ? -1.210 16.019 -15.108 1.00 42.16 399 GLN A C 1
ATOM 3310 O O . GLN A 1 399 ? -0.960 15.187 -15.967 1.00 45.24 399 GLN A O 1
ATOM 3321 N N . ASN A 1 400 ? -0.745 15.919 -13.868 1.00 39.10 400 ASN A N 1
ATOM 3322 C CA . ASN A 1 400 ? 0.144 14.827 -13.422 1.00 40.62 400 ASN A CA 1
ATOM 3323 C C . ASN A 1 400 ? -0.468 13.429 -13.465 1.00 40.45 400 ASN A C 1
ATOM 3324 O O . ASN A 1 400 ? 0.195 12.494 -13.924 1.00 41.30 400 ASN A O 1
ATOM 3329 N N . LEU A 1 401 ? -1.713 13.297 -12.988 1.00 38.73 401 LEU A N 1
ATOM 3330 C CA . LEU A 1 401 ? -2.345 11.984 -12.725 1.00 39.17 401 LEU A CA 1
ATOM 3331 C C . LEU A 1 401 ? -3.364 11.531 -13.715 1.00 38.93 401 LEU A C 1
ATOM 3332 O O . LEU A 1 401 ? -3.782 10.359 -13.663 1.00 40.51 401 LEU A O 1
ATOM 3337 N N . GLY A 1 402 ? -3.845 12.446 -14.555 1.00 35.97 402 GLY A N 1
ATOM 3338 C CA . GLY A 1 402 ? -4.973 12.153 -15.441 1.00 34.40 402 GLY A CA 1
ATOM 3339 C C . GLY A 1 402 ? -6.292 12.096 -14.720 1.00 33.21 402 GLY A C 1
ATOM 3340 O O . GLY A 1 402 ? -6.355 12.240 -13.496 1.00 33.82 402 GLY A O 1
ATOM 3341 N N . LYS A 1 403 ? -7.354 11.900 -15.468 1.00 32.97 403 LYS A N 1
ATOM 3342 C CA . LYS A 1 403 ? -8.710 11.968 -14.949 1.00 35.25 403 LYS A CA 1
ATOM 3343 C C . LYS A 1 403 ? -9.023 10.915 -13.847 1.00 35.66 403 LYS A C 1
ATOM 3344 O O . LYS A 1 403 ? -9.513 11.244 -12.740 1.00 33.11 403 LYS A O 1
ATOM 3350 N N . ASP A 1 404 ? -8.729 9.665 -14.183 1.00 35.58 404 ASP A N 1
ATOM 3351 C CA . ASP A 1 404 ? -8.962 8.532 -13.312 1.00 37.00 404 ASP A CA 1
ATOM 3352 C C . ASP A 1 404 ? -8.154 8.628 -12.014 1.00 34.55 404 ASP A C 1
ATOM 3353 O O . ASP A 1 404 ? -8.709 8.456 -10.915 1.00 31.72 404 ASP A O 1
ATOM 3358 N N . GLY A 1 405 ? -6.870 8.943 -12.143 1.00 34.26 405 GLY A N 1
ATOM 3359 C CA . GLY A 1 405 ? -5.962 9.090 -10.985 1.00 34.19 405 GLY A CA 1
ATOM 3360 C C . GLY A 1 405 ? -6.388 10.174 -10.007 1.00 34.08 405 GLY A C 1
ATOM 3361 O O . GLY A 1 405 ? -6.367 9.978 -8.788 1.00 34.10 405 GLY A O 1
ATOM 3362 N N . LEU A 1 406 ? -6.809 11.316 -10.539 1.00 32.36 406 LEU A N 1
ATOM 3363 C CA . LEU A 1 406 ? -7.329 12.375 -9.710 1.00 32.49 406 LEU A CA 1
ATOM 3364 C C . LEU A 1 406 ? -8.652 11.962 -9.081 1.00 31.29 406 LEU A C 1
ATOM 3365 O O . LEU A 1 406 ? -8.888 12.301 -7.947 1.00 31.56 406 LEU A O 1
ATOM 3370 N N . LYS A 1 407 ? -9.513 11.291 -9.850 1.00 31.63 407 LYS A N 1
ATOM 3371 C CA . LYS A 1 407 ? -10.809 10.819 -9.358 1.00 32.16 407 LYS A CA 1
ATOM 3372 C C . LYS A 1 407 ? -10.636 9.938 -8.105 1.00 30.66 407 LYS A C 1
ATOM 3373 O O . LYS A 1 407 ? -11.349 10.141 -7.120 1.00 29.08 407 LYS A O 1
ATOM 3379 N N . TYR A 1 408 ? -9.649 9.037 -8.126 1.00 30.06 408 TYR A N 1
ATOM 3380 C CA . TYR A 1 408 ? -9.414 8.119 -7.012 1.00 29.73 408 TYR A CA 1
ATOM 3381 C C . TYR A 1 408 ? -9.039 8.864 -5.744 1.00 29.59 408 TYR A C 1
ATOM 3382 O O . TYR A 1 408 ? -9.495 8.505 -4.634 1.00 28.44 408 TYR A O 1
ATOM 3391 N N . HIS A 1 409 ? -8.280 9.957 -5.881 1.00 30.34 409 HIS A N 1
ATOM 3392 C CA . HIS A 1 409 ? -7.942 10.809 -4.748 1.00 31.80 409 HIS A CA 1
ATOM 3393 C C . HIS A 1 409 ? -9.205 11.481 -4.141 1.00 29.82 409 HIS A C 1
ATOM 3394 O O . HIS A 1 409 ? -9.360 11.513 -2.884 1.00 29.36 409 HIS A O 1
ATOM 3401 N N . TYR A 1 410 ? -10.099 11.936 -4.995 1.00 28.90 410 TYR A N 1
ATOM 3402 C CA . TYR A 1 410 ? -11.377 12.533 -4.580 1.00 30.81 410 TYR A CA 1
ATOM 3403 C C . TYR A 1 410 ? -12.347 11.546 -3.913 1.00 29.31 410 TYR A C 1
ATOM 3404 O O . TYR A 1 410 ? -13.028 11.891 -2.930 1.00 29.49 410 TYR A O 1
ATOM 3413 N N . LEU A 1 411 ? -12.398 10.350 -4.463 1.00 27.89 411 LEU A N 1
ATOM 3414 C CA . LEU A 1 411 ? -13.207 9.280 -3.907 1.00 27.04 411 LEU A CA 1
ATOM 3415 C C . LEU A 1 411 ? -12.736 8.915 -2.516 1.00 26.07 411 LEU A C 1
ATOM 3416 O O . LEU A 1 411 ? -13.548 8.730 -1.619 1.00 25.78 411 LEU A O 1
ATOM 3421 N N . ILE A 1 412 ? -11.434 8.798 -2.313 1.00 25.61 412 ILE A N 1
ATOM 3422 C CA . ILE A 1 412 ? -10.891 8.546 -0.966 1.00 25.91 412 ILE A CA 1
ATOM 3423 C C . ILE A 1 412 ? -11.292 9.683 0.029 1.00 26.44 412 ILE A C 1
ATOM 3424 O O . ILE A 1 412 ? -11.859 9.430 1.115 1.00 26.53 412 ILE A O 1
ATOM 3429 N N . ARG A 1 413 ? -11.042 10.916 -0.371 1.00 27.26 413 ARG A N 1
ATOM 3430 C CA . ARG A 1 413 ? -11.301 12.094 0.478 1.00 28.65 413 ARG A CA 1
ATOM 3431 C C . ARG A 1 413 ? -12.775 12.240 0.793 1.00 26.21 413 ARG A C 1
ATOM 3432 O O . ARG A 1 413 ? -13.117 12.419 1.953 1.00 25.41 413 ARG A O 1
ATOM 3440 N N . LEU A 1 414 ? -13.622 12.155 -0.226 1.00 25.29 414 LEU A N 1
ATOM 3441 C CA . LEU A 1 414 ? -15.038 12.295 -0.045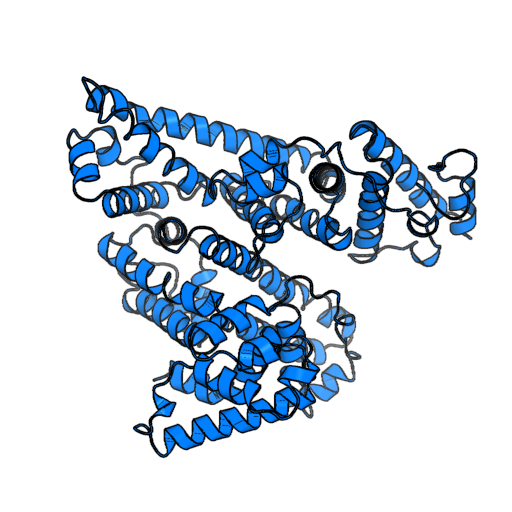 1.00 25.27 414 LEU A CA 1
ATOM 3442 C C . LEU A 1 414 ? -15.599 11.207 0.889 1.00 24.37 414 LEU A C 1
ATOM 3443 O O . LEU A 1 414 ? -16.473 11.474 1.718 1.00 23.94 414 LEU A O 1
ATOM 3448 N N . THR A 1 415 ? -15.163 9.965 0.675 1.00 24.03 415 THR A N 1
ATOM 3449 C CA . THR A 1 415 ? -15.637 8.830 1.496 1.00 23.83 415 THR A CA 1
ATOM 3450 C C . THR A 1 415 ? -15.184 8.983 2.965 1.00 24.25 415 THR A C 1
ATOM 3451 O O . THR A 1 415 ? -15.954 8.721 3.873 1.00 24.17 415 THR A O 1
ATOM 3455 N N . LYS A 1 416 ? -13.963 9.442 3.193 1.00 24.88 416 LYS A N 1
ATOM 3456 C CA . LYS A 1 416 ? -13.506 9.762 4.553 1.00 25.86 416 LYS A CA 1
ATOM 3457 C C . LYS A 1 416 ? -14.378 10.789 5.296 1.00 25.19 416 LYS A C 1
ATOM 3458 O O . LYS A 1 416 ? -14.655 10.658 6.532 1.00 24.81 416 LYS A O 1
ATOM 3464 N N . ILE A 1 417 ? -14.742 11.844 4.588 1.00 25.04 417 ILE A N 1
ATOM 3465 C CA . ILE A 1 417 ? -15.425 12.947 5.172 1.00 25.22 417 ILE A CA 1
ATOM 3466 C C . ILE A 1 417 ? -16.935 12.710 5.300 1.00 24.28 417 ILE A C 1
ATOM 3467 O O . ILE A 1 417 ? -17.553 13.282 6.180 1.00 24.32 417 ILE A O 1
ATOM 3472 N N . ALA A 1 418 ? -17.510 11.929 4.390 1.00 23.59 418 ALA A N 1
ATOM 3473 C CA . ALA A 1 418 ? -18.974 11.673 4.305 1.00 23.22 418 ALA A CA 1
ATOM 3474 C C . ALA A 1 418 ? -19.280 10.186 4.098 1.00 22.84 418 ALA A C 1
ATOM 3475 O O . ALA A 1 418 ? -19.945 9.825 3.135 1.00 22.70 418 ALA A O 1
ATOM 3477 N N . PRO A 1 419 ? -18.737 9.331 4.977 1.00 22.79 419 PRO A N 1
ATOM 3478 C CA . PRO A 1 419 ? -18.857 7.881 4.782 1.00 22.83 419 PRO A CA 1
ATOM 3479 C C . PRO A 1 419 ? -20.292 7.370 4.936 1.00 23.03 419 PRO A C 1
ATOM 3480 O O . PRO A 1 419 ? -20.547 6.253 4.481 1.00 23.10 419 PRO A O 1
ATOM 3484 N N . GLN A 1 420 ? -21.207 8.183 5.495 1.00 23.10 420 GLN A N 1
ATOM 3485 C CA . GLN A 1 420 ? -22.573 7.804 5.678 1.00 23.31 420 GLN A CA 1
ATOM 3486 C C . GLN A 1 420 ? -23.364 7.817 4.359 1.00 23.33 420 GLN A C 1
ATOM 3487 O O . GLN A 1 420 ? -24.442 7.199 4.275 1.00 23.51 420 GLN A O 1
ATOM 3493 N N . LEU A 1 421 ? -22.857 8.483 3.330 1.00 23.17 421 LEU A N 1
ATOM 3494 C CA . LEU A 1 421 ? -23.498 8.432 1.992 1.00 23.28 421 LEU A CA 1
ATOM 3495 C C . LEU A 1 421 ? -23.397 7.061 1.356 1.00 23.27 421 LEU A C 1
ATOM 3496 O O . LEU A 1 421 ? -22.494 6.307 1.624 1.00 23.35 421 LEU A O 1
ATOM 3501 N N . SER A 1 422 ? -24.394 6.688 0.564 1.00 23.41 422 SER A N 1
ATOM 3502 C CA . SER A 1 422 ? -24.314 5.471 -0.218 1.00 23.34 422 SER A CA 1
ATOM 3503 C C . SER A 1 422 ? -23.085 5.530 -1.170 1.00 23.21 422 SER A C 1
ATOM 3504 O O . SER A 1 422 ? -22.649 6.589 -1.659 1.00 22.77 422 SER A O 1
ATOM 3507 N N . THR A 1 423 ? -22.539 4.345 -1.403 1.00 23.18 423 THR A N 1
ATOM 3508 C CA . THR A 1 423 ? -21.510 4.195 -2.372 1.00 23.47 423 THR A CA 1
ATOM 3509 C C . THR A 1 423 ? -21.884 4.750 -3.737 1.00 23.77 423 THR A C 1
ATOM 3510 O O . THR A 1 423 ? -21.036 5.409 -4.370 1.00 23.55 423 THR A O 1
ATOM 3514 N N . GLU A 1 424 ? -23.121 4.527 -4.181 1.00 24.60 424 GLU A N 1
ATOM 3515 C CA . GLU A 1 424 ? -23.536 5.045 -5.502 1.00 25.81 424 GLU A CA 1
ATOM 3516 C C . GLU A 1 424 ? -23.454 6.563 -5.536 1.00 24.97 424 GLU A C 1
ATOM 3517 O O . GLU A 1 424 ? -22.994 7.145 -6.520 1.00 24.62 424 GLU A O 1
ATOM 3523 N N . GLU A 1 425 ? -23.852 7.204 -4.443 1.00 24.71 425 GLU A N 1
ATOM 3524 C CA . GLU A 1 425 ? -23.802 8.663 -4.368 1.00 24.66 425 GLU A CA 1
ATOM 3525 C C . GLU A 1 425 ? -22.354 9.183 -4.374 1.00 23.81 425 GLU A C 1
ATOM 3526 O O . GLU A 1 425 ? -22.063 10.165 -5.053 1.00 23.52 425 GLU A O 1
ATOM 3532 N N . LEU A 1 426 ? -21.478 8.543 -3.606 1.00 23.22 426 LEU A N 1
ATOM 3533 C CA . LEU A 1 426 ? -20.104 8.969 -3.466 1.00 23.03 426 LEU A CA 1
ATOM 3534 C C . LEU A 1 426 ? -19.408 8.850 -4.817 1.00 23.34 426 LEU A C 1
ATOM 3535 O O . LEU A 1 426 ? -18.653 9.706 -5.179 1.00 23.17 426 LEU A O 1
ATOM 3540 N N . VAL A 1 427 ? -19.681 7.766 -5.518 1.00 23.97 427 VAL A N 1
ATOM 3541 C CA . VAL A 1 427 ? -19.187 7.559 -6.858 1.00 24.73 427 VAL A CA 1
ATOM 3542 C C . VAL A 1 427 ? -19.644 8.665 -7.814 1.00 25.39 427 VAL A C 1
ATOM 3543 O O . VAL A 1 427 ? -18.814 9.234 -8.499 1.00 25.82 427 VAL A O 1
ATOM 3547 N N . SER A 1 428 ? -20.937 8.989 -7.836 1.00 26.47 428 SER A N 1
ATOM 3548 C CA . SER A 1 428 ? -21.473 10.132 -8.610 1.00 27.16 428 SER A CA 1
ATOM 3549 C C . SER A 1 428 ? -20.794 11.452 -8.289 1.00 26.60 428 SER A C 1
ATOM 3550 O O . SER A 1 428 ? -20.442 12.189 -9.188 1.00 26.83 428 SER A O 1
ATOM 3553 N N . LEU A 1 429 ? -20.634 11.752 -7.013 1.00 26.15 429 LEU A N 1
ATOM 3554 C CA . LEU A 1 429 ? -19.990 12.993 -6.577 1.00 25.86 429 LEU A CA 1
ATOM 3555 C C . LEU A 1 429 ? -18.525 13.099 -7.002 1.00 25.90 429 LEU A C 1
ATOM 3556 O O . LEU A 1 429 ? -18.041 14.172 -7.387 1.00 25.39 429 LEU A O 1
ATOM 3561 N N . GLY A 1 430 ? -17.801 11.982 -6.907 1.00 26.06 430 GLY A N 1
ATOM 3562 C CA . GLY A 1 430 ? -16.457 11.914 -7.393 1.00 27.10 430 GLY A CA 1
ATOM 3563 C C . GLY A 1 430 ? -16.343 12.168 -8.896 1.00 28.08 430 GLY A C 1
ATOM 3564 O O . GLY A 1 430 ? -15.460 12.933 -9.331 1.00 28.16 430 GLY A O 1
ATOM 3565 N N A GLU A 1 431 ? -17.210 11.541 -9.690 0.52 28.88 431 GLU A N 1
ATOM 3566 N N B GLU A 1 431 ? -17.241 11.554 -9.653 0.48 28.72 431 GLU A N 1
ATOM 3567 C CA A GLU A 1 431 ? -17.208 11.765 -11.146 0.52 30.58 431 GLU A CA 1
ATOM 3568 C CA B GLU A 1 431 ? -17.268 11.683 -11.096 0.48 30.27 431 GLU A CA 1
ATOM 3569 C C A GLU A 1 431 ? -17.543 13.206 -11.459 0.52 30.23 431 GLU A C 1
ATOM 3570 C C B GLU A 1 431 ? -17.622 13.122 -11.508 0.48 30.11 431 GLU A C 1
ATOM 3571 O O A GLU A 1 431 ? -16.839 13.841 -12.239 0.52 30.95 431 GLU A O 1
ATOM 3572 O O B GLU A 1 431 ? -16.987 13.675 -12.395 0.48 30.90 431 GLU A O 1
ATOM 3583 N N . LYS A 1 432 ? -18.586 13.731 -10.829 1.00 30.34 432 LYS A N 1
ATOM 3584 C CA . LYS A 1 432 ? -18.923 15.131 -10.988 1.00 31.80 432 LYS A CA 1
ATOM 3585 C C . LYS A 1 432 ? -17.779 16.063 -10.574 1.00 30.92 432 LYS A C 1
ATOM 3586 O O . LYS A 1 432 ? -17.491 17.039 -11.270 1.00 30.11 432 LYS A O 1
ATOM 3592 N N . MET A 1 433 ? -17.088 15.770 -9.481 1.00 29.90 433 MET A N 1
ATOM 3593 C CA . MET A 1 433 ? -15.959 16.626 -9.103 1.00 30.32 433 MET A CA 1
ATOM 3594 C C . MET A 1 433 ? -14.861 16.635 -10.192 1.00 30.20 433 MET A C 1
ATOM 3595 O O . MET A 1 433 ? -14.384 17.696 -10.566 1.00 29.37 433 MET A O 1
ATOM 3600 N N . VAL A 1 434 ? -14.513 15.465 -10.734 1.00 29.65 434 VAL A N 1
ATOM 3601 C CA . VAL A 1 434 ? -13.396 15.383 -11.648 1.00 30.57 434 VAL A CA 1
ATOM 3602 C C . VAL A 1 434 ? -13.705 16.073 -12.978 1.00 30.89 434 VAL A C 1
ATOM 3603 O O . VAL A 1 434 ? -12.810 16.598 -13.606 1.00 30.35 434 VAL A O 1
ATOM 3607 N N . THR A 1 435 ? -14.974 16.084 -13.346 1.00 32.48 435 THR A N 1
ATOM 3608 C CA . THR A 1 435 ? -15.471 16.739 -14.570 1.00 34.98 435 THR A CA 1
ATOM 3609 C C . THR A 1 435 ? -15.229 18.235 -14.630 1.00 33.59 435 THR A C 1
ATOM 3610 O O . THR A 1 435 ? -15.001 18.777 -15.705 1.00 36.65 435 THR A O 1
ATOM 3614 N N . ALA A 1 436 ? -15.233 18.900 -13.485 1.00 31.55 436 ALA A N 1
ATOM 3615 C CA . ALA A 1 436 ? -14.791 20.270 -13.410 1.00 31.48 436 ALA A CA 1
ATOM 3616 C C . ALA A 1 436 ? -13.384 20.426 -13.992 1.00 32.35 436 ALA A C 1
ATOM 3617 O O . ALA A 1 436 ? -13.109 21.406 -14.710 1.00 33.09 436 ALA A O 1
ATOM 3619 N N . PHE A 1 437 ? -12.499 19.495 -13.684 1.00 30.96 437 PHE A N 1
ATOM 3620 C CA . PHE A 1 437 ? -11.097 19.582 -14.154 1.00 33.57 437 PHE A CA 1
ATOM 3621 C C . PHE A 1 437 ? -10.868 19.165 -15.578 1.00 33.52 437 PHE A C 1
ATOM 3622 O O . PHE A 1 437 ? -10.112 19.843 -16.300 1.00 34.71 437 PHE A O 1
ATOM 3630 N N . THR A 1 438 ? -11.562 18.117 -16.018 1.00 34.14 438 THR A N 1
ATOM 3631 C CA . THR A 1 438 ? -11.486 17.667 -17.418 1.00 34.68 438 THR A CA 1
ATOM 3632 C C . THR A 1 438 ? -12.110 18.656 -18.394 1.00 35.35 438 THR A C 1
ATOM 3633 O O . THR A 1 438 ? -11.665 18.790 -19.516 1.00 36.35 438 THR A O 1
ATOM 3637 N N . THR A 1 439 ? -13.161 19.323 -17.983 1.00 33.86 439 THR A N 1
ATOM 3638 C CA . THR A 1 439 ? -13.787 20.335 -18.781 1.00 35.79 439 THR A CA 1
ATOM 3639 C C . THR A 1 439 ? -12.969 21.648 -18.868 1.00 38.74 439 THR A C 1
ATOM 3640 O O . THR A 1 439 ? -12.976 22.270 -19.922 1.00 40.37 439 THR A O 1
ATOM 3644 N N . CYS A 1 440 ? -12.299 22.054 -17.781 1.00 35.42 440 CYS A N 1
ATOM 3645 C CA . CYS A 1 440 ? -11.823 23.430 -17.620 1.00 35.13 440 CYS A CA 1
ATOM 3646 C C . CYS A 1 440 ? -10.335 23.635 -17.565 1.00 34.60 440 CYS A C 1
ATOM 3647 O O . CYS A 1 440 ? -9.879 24.766 -17.773 1.00 33.73 440 CYS A O 1
ATOM 3650 N N . CYS A 1 441 ? -9.572 22.617 -17.158 1.00 34.52 441 CYS A N 1
ATOM 3651 C CA . CYS A 1 441 ? -8.157 22.850 -16.859 1.00 36.91 441 CYS A CA 1
ATOM 3652 C C . CYS A 1 441 ? -7.479 23.236 -18.183 1.00 39.10 441 CYS A C 1
ATOM 3653 O O . CYS A 1 441 ? -7.851 22.742 -19.232 1.00 39.62 441 CYS A O 1
ATOM 3656 N N . THR A 1 442 ? -6.599 24.235 -18.119 1.00 40.96 442 THR A N 1
ATOM 3657 C CA . THR A 1 442 ? -5.892 24.840 -19.291 1.00 44.46 442 THR A CA 1
ATOM 3658 C C . THR A 1 442 ? -6.660 25.854 -20.146 1.00 44.31 442 THR A C 1
ATOM 3659 O O . THR A 1 442 ? -6.048 26.522 -21.013 1.00 44.69 442 THR A O 1
ATOM 3663 N N . LEU A 1 443 ? -7.965 26.005 -19.937 1.00 41.65 443 LEU A N 1
ATOM 3664 C CA . LEU A 1 443 ? -8.709 27.052 -20.649 1.00 45.50 443 LEU A CA 1
ATOM 3665 C C . LEU A 1 443 ? -8.214 28.429 -20.199 1.00 46.42 443 LEU A C 1
ATOM 3666 O O . LEU A 1 443 ? -7.564 28.539 -19.167 1.00 45.23 443 LEU A O 1
ATOM 3671 N N . SER A 1 444 ? -8.490 29.471 -20.982 1.00 48.64 444 SER A N 1
ATOM 3672 C CA . SER A 1 444 ? -8.133 30.836 -20.573 1.00 50.67 444 SER A CA 1
ATOM 3673 C C . SER A 1 444 ? -8.890 31.276 -19.288 1.00 47.15 444 SER A C 1
ATOM 3674 O O . SER A 1 444 ? -8.327 31.945 -18.445 1.00 44.15 444 SER A O 1
ATOM 3677 N N . GLU A 1 445 ? -10.150 30.880 -19.138 1.00 48.97 445 GLU A N 1
ATOM 3678 C CA . GLU A 1 445 ? -10.896 31.179 -17.895 1.00 47.03 445 GLU A CA 1
ATOM 3679 C C . GLU A 1 445 ? -11.013 29.903 -17.045 1.00 39.98 445 GLU A C 1
ATOM 3680 O O . GLU A 1 445 ? -12.077 29.557 -16.506 1.00 35.64 445 GLU A O 1
ATOM 3686 N N . GLU A 1 446 ? -9.863 29.256 -16.884 1.00 39.11 446 GLU A N 1
ATOM 3687 C CA . GLU A 1 446 ? -9.732 28.080 -16.072 1.00 36.15 446 GLU A CA 1
ATOM 3688 C C . GLU A 1 446 ? -10.300 28.330 -14.675 1.00 33.14 446 GLU A C 1
ATOM 3689 O O . GLU A 1 446 ? -11.076 27.501 -14.164 1.00 30.61 446 GLU A O 1
ATOM 3695 N N . PHE A 1 447 ? -9.909 29.455 -14.057 1.00 32.48 447 PHE A N 1
ATOM 3696 C CA . PHE A 1 447 ? -10.331 29.689 -12.656 1.00 32.18 447 PHE A CA 1
ATOM 3697 C C . PHE A 1 447 ? -11.857 29.739 -12.553 1.00 30.37 447 PHE A C 1
ATOM 3698 O O . PHE A 1 447 ? -12.450 29.017 -11.722 1.00 28.77 447 PHE A O 1
ATOM 3706 N N . ALA A 1 448 ? -12.488 30.565 -13.397 1.00 29.78 448 ALA A N 1
ATOM 3707 C CA . ALA A 1 448 ? -13.935 30.708 -13.339 1.00 29.39 448 ALA A CA 1
ATOM 3708 C C . ALA A 1 448 ? -14.657 29.369 -13.626 1.00 29.40 448 ALA A C 1
ATOM 3709 O O . ALA A 1 448 ? -15.586 28.949 -12.895 1.00 28.26 448 ALA A O 1
ATOM 3711 N N . CYS A 1 449 ? -14.201 28.697 -14.662 1.00 30.24 449 CYS A N 1
ATOM 3712 C CA . CYS A 1 449 ? -14.808 27.436 -15.089 1.00 30.79 449 CYS A CA 1
ATOM 3713 C C . CYS A 1 449 ? -14.750 26.357 -13.983 1.00 28.70 449 CYS A C 1
ATOM 3714 O O . CYS A 1 449 ? -15.770 25.772 -13.612 1.00 27.54 449 CYS A O 1
ATOM 3717 N N . VAL A 1 450 ? -13.546 26.121 -13.444 1.00 28.37 450 VAL A N 1
ATOM 3718 C CA . VAL A 1 450 ? -13.340 25.120 -12.426 1.00 28.04 450 VAL A CA 1
ATOM 3719 C C . VAL A 1 450 ? -14.151 25.444 -11.147 1.00 27.39 450 VAL A C 1
ATOM 3720 O O . VAL A 1 450 ? -14.816 24.563 -10.580 1.00 26.62 450 VAL A O 1
ATOM 3724 N N . ASP A 1 451 ? -14.087 26.680 -10.680 1.00 26.93 451 ASP A N 1
ATOM 3725 C CA . ASP A 1 451 ? -14.721 26.989 -9.399 1.00 27.20 451 ASP A CA 1
ATOM 3726 C C . ASP A 1 451 ? -16.248 26.937 -9.563 1.00 26.85 451 ASP A C 1
ATOM 3727 O O . ASP A 1 451 ? -16.929 26.465 -8.667 1.00 27.02 451 ASP A O 1
ATOM 3732 N N . ASN A 1 452 ? -16.764 27.363 -10.718 1.00 26.08 452 ASN A N 1
ATOM 3733 C CA . ASN A 1 452 ? -18.192 27.290 -11.024 1.00 26.13 452 ASN A CA 1
ATOM 3734 C C . ASN A 1 452 ? -18.684 25.826 -11.025 1.00 26.26 452 ASN A C 1
ATOM 3735 O O . ASN A 1 452 ? -19.716 25.499 -10.417 1.00 26.04 452 ASN A O 1
ATOM 3740 N N . LEU A 1 453 ? -17.978 24.966 -11.746 1.00 26.32 453 LEU A N 1
ATOM 3741 C CA . LEU A 1 453 ? -18.387 23.571 -11.851 1.00 27.10 453 LEU A CA 1
ATOM 3742 C C . LEU A 1 453 ? -18.147 22.777 -10.589 1.00 26.49 453 LEU A C 1
ATOM 3743 O O . LEU A 1 453 ? -18.976 21.953 -10.244 1.00 26.54 453 LEU A O 1
ATOM 3748 N N . ALA A 1 454 ? -17.033 23.016 -9.902 1.00 26.07 454 ALA A N 1
ATOM 3749 C CA . ALA A 1 454 ? -16.790 22.377 -8.601 1.00 26.02 454 ALA A CA 1
ATOM 3750 C C . ALA A 1 454 ? -17.828 22.696 -7.540 1.00 26.49 454 ALA A C 1
ATOM 3751 O O . ALA A 1 454 ? -18.217 21.813 -6.749 1.00 25.68 454 ALA A O 1
ATOM 3753 N N . ASP A 1 455 ? -18.312 23.936 -7.536 1.00 26.90 455 ASP A N 1
ATOM 3754 C CA . ASP A 1 455 ? -19.303 24.350 -6.566 1.00 27.75 455 ASP A CA 1
ATOM 3755 C C . ASP A 1 455 ? -20.639 23.597 -6.688 1.00 27.54 455 ASP A C 1
ATOM 3756 O O . ASP A 1 455 ? -21.322 23.308 -5.686 1.00 26.48 455 ASP A O 1
ATOM 3761 N N . LEU A 1 456 ? -20.967 23.212 -7.906 1.00 28.53 456 LEU A N 1
ATOM 3762 C CA . LEU A 1 456 ? -22.157 22.426 -8.130 1.00 30.25 456 LEU A CA 1
ATOM 3763 C C . LEU A 1 456 ? -22.165 21.068 -7.457 1.00 29.69 456 LEU A C 1
ATOM 3764 O O . LEU A 1 456 ? -23.219 20.518 -7.221 1.00 31.23 456 LEU A O 1
ATOM 3769 N N . VAL A 1 457 ? -21.025 20.492 -7.232 1.00 30.14 457 VAL A N 1
ATOM 3770 C CA . VAL A 1 457 ? -20.968 19.200 -6.540 1.00 33.69 457 VAL A CA 1
ATOM 3771 C C . VAL A 1 457 ? -21.613 19.322 -5.148 1.00 37.19 457 VAL A C 1
ATOM 3772 O O . VAL A 1 457 ? -22.488 18.529 -4.792 1.00 33.86 457 VAL A O 1
ATOM 3776 N N . PHE A 1 458 ? -21.206 20.336 -4.378 1.00 38.78 458 PHE A N 1
ATOM 3777 C CA . PHE A 1 458 ? -21.679 20.451 -2.978 1.00 41.22 458 PHE A CA 1
ATOM 3778 C C . PHE A 1 458 ? -23.137 20.873 -2.948 1.00 45.22 458 PHE A C 1
ATOM 3779 O O . PHE A 1 458 ? -23.872 20.546 -1.993 1.00 47.53 458 PHE A O 1
ATOM 3787 N N . GLY A 1 459 ? -23.601 21.466 -4.038 1.00 41.46 459 GLY A N 1
ATOM 3788 C CA . GLY A 1 459 ? -25.045 21.659 -4.232 1.00 44.82 459 GLY A CA 1
ATOM 3789 C C . GLY A 1 459 ? -25.855 20.392 -4.367 1.00 49.06 459 GLY A C 1
ATOM 3790 O O . GLY A 1 459 ? -26.952 20.294 -3.833 1.00 60.80 459 GLY A O 1
ATOM 3791 N N . GLU A 1 460 ? -25.307 19.418 -5.087 1.00 48.99 460 GLU A N 1
ATOM 3792 C CA . GLU A 1 460 ? -25.894 18.066 -5.192 1.00 45.95 460 GLU A CA 1
ATOM 3793 C C . GLU A 1 460 ? -25.911 17.359 -3.818 1.00 40.08 460 GLU A C 1
ATOM 3794 O O . GLU A 1 460 ? -26.899 16.738 -3.424 1.00 40.44 460 GLU A O 1
ATOM 3800 N N . LEU A 1 461 ? -24.778 17.436 -3.127 1.00 33.69 461 LEU A N 1
ATOM 3801 C CA . LEU A 1 461 ? -24.586 16.833 -1.827 1.00 32.68 461 LEU A CA 1
ATOM 3802 C C . LEU A 1 461 ? -25.533 17.344 -0.736 1.00 30.42 461 LEU A C 1
ATOM 3803 O O . LEU A 1 461 ? -26.015 16.599 0.081 1.00 28.66 461 LEU A O 1
ATOM 3808 N N . CYS A 1 462 ? -25.744 18.650 -0.716 1.00 28.40 462 CYS A N 1
ATOM 3809 C CA . CYS A 1 462 ? -26.447 19.281 0.369 1.00 28.43 462 CYS A CA 1
ATOM 3810 C C . CYS A 1 462 ? -27.964 19.175 0.293 1.00 29.35 462 CYS A C 1
ATOM 3811 O O . CYS A 1 462 ? -28.634 19.434 1.289 1.00 29.19 462 CYS A O 1
ATOM 3814 N N . GLY A 1 463 ? -28.487 18.810 -0.873 1.00 29.75 463 GLY A N 1
ATOM 3815 C CA . GLY A 1 463 ? -29.909 18.515 -1.003 1.00 31.11 463 GLY A CA 1
ATOM 3816 C C . GLY A 1 463 ? -30.662 19.651 -1.677 1.00 30.52 463 GLY A C 1
ATOM 3817 O O . GLY A 1 463 ? -30.293 20.861 -1.537 1.00 28.84 463 GLY A O 1
ATOM 3818 N N . VAL A 1 464 ? -31.755 19.275 -2.349 1.00 29.54 464 VAL A N 1
ATOM 3819 C CA . VAL A 1 464 ? -32.631 20.222 -3.012 1.00 29.98 464 VAL A CA 1
ATOM 3820 C C . VAL A 1 464 ? -33.854 20.559 -2.179 1.00 30.05 464 VAL A C 1
ATOM 3821 O O . VAL A 1 464 ? -34.032 21.716 -1.779 1.00 30.10 464 VAL A O 1
ATOM 3825 N N . ASN A 1 465 ? -34.675 19.546 -1.882 1.00 28.70 465 ASN A N 1
ATOM 3826 C CA . ASN A 1 465 ? -35.896 19.725 -1.153 1.00 28.88 465 ASN A CA 1
ATOM 3827 C C . ASN A 1 465 ? -35.813 19.133 0.256 1.00 30.34 465 ASN A C 1
ATOM 3828 O O . ASN A 1 465 ? -36.823 18.818 0.853 1.00 31.02 465 ASN A O 1
ATOM 3833 N N . GLU A 1 466 ? -34.611 18.899 0.745 1.00 31.60 466 GLU A N 1
ATOM 3834 C CA . GLU A 1 466 ? -34.416 18.420 2.120 1.00 35.03 466 GLU A CA 1
ATOM 3835 C C . GLU A 1 466 ? -33.193 19.117 2.716 1.00 33.05 466 GLU A C 1
ATOM 3836 O O . GLU A 1 466 ? -32.268 19.478 1.989 1.00 30.57 466 GLU A O 1
ATOM 3842 N N . ASN A 1 467 ? -33.183 19.240 4.037 1.00 33.27 467 ASN A N 1
ATOM 3843 C CA . ASN A 1 467 ? -31.973 19.560 4.767 1.00 34.12 467 ASN A CA 1
ATOM 3844 C C . ASN A 1 467 ? -31.461 18.209 5.187 1.00 32.10 467 ASN A C 1
ATOM 3845 O O . ASN A 1 467 ? -32.050 17.566 6.001 1.00 32.25 467 ASN A O 1
ATOM 3850 N N . ARG A 1 468 ? -30.382 17.756 4.582 1.00 30.75 468 ARG A N 1
ATOM 3851 C CA . ARG A 1 468 ? -29.957 16.383 4.832 1.00 30.99 468 ARG A CA 1
ATOM 3852 C C . ARG A 1 468 ? -29.187 16.338 6.146 1.00 31.05 468 ARG A C 1
ATOM 3853 O O . ARG A 1 468 ? -28.679 17.363 6.599 1.00 30.80 468 ARG A O 1
ATOM 3861 N N . THR A 1 469 ? -29.168 15.181 6.783 1.00 31.01 469 THR A N 1
ATOM 3862 C CA . THR A 1 469 ? -28.439 15.019 8.012 1.00 31.76 469 THR A CA 1
ATOM 3863 C C . THR A 1 469 ? -27.428 13.894 7.713 1.00 29.67 469 THR A C 1
ATOM 3864 O O . THR A 1 469 ? -27.749 12.708 7.858 1.00 30.32 469 THR A O 1
ATOM 3868 N N . ILE A 1 470 ? -26.226 14.289 7.308 1.00 27.58 470 ILE A N 1
ATOM 3869 C CA . ILE A 1 470 ? -25.180 13.360 6.967 1.00 26.27 470 ILE A CA 1
ATOM 3870 C C . ILE A 1 470 ? -24.271 13.070 8.153 1.00 26.02 470 ILE A C 1
ATOM 3871 O O . ILE A 1 470 ? -24.250 11.950 8.672 1.00 26.15 470 ILE A O 1
ATOM 3876 N N . ASN A 1 471 ? -23.536 14.081 8.586 1.00 25.63 471 ASN A N 1
ATOM 3877 C CA . ASN A 1 471 ? -22.837 14.058 9.846 1.00 25.72 471 ASN A CA 1
ATOM 3878 C C . ASN A 1 471 ? -22.650 15.511 10.244 1.00 26.25 471 ASN A C 1
ATOM 3879 O O . ASN A 1 471 ? -22.821 16.417 9.389 1.00 25.50 471 ASN A O 1
ATOM 3884 N N . PRO A 1 472 ? -22.293 15.773 11.536 1.00 27.41 472 PRO A N 1
ATOM 3885 C CA . PRO A 1 472 ? -22.367 17.148 11.969 1.00 27.83 472 PRO A CA 1
ATOM 3886 C C . PRO A 1 472 ? -21.440 18.101 11.213 1.00 27.70 472 PRO A C 1
ATOM 3887 O O . PRO A 1 472 ? -21.859 19.212 10.903 1.00 27.83 472 PRO A O 1
ATOM 3891 N N . ALA A 1 473 ? -20.239 17.657 10.846 1.00 27.24 473 ALA A N 1
ATOM 3892 C CA . ALA A 1 473 ? -19.279 18.528 10.149 1.00 27.28 473 ALA A CA 1
ATOM 3893 C C . ALA A 1 473 ? -19.744 18.860 8.709 1.00 26.26 473 ALA A C 1
ATOM 3894 O O . ALA A 1 473 ? -19.740 20.006 8.284 1.00 25.96 473 ALA A O 1
ATOM 3896 N N . VAL A 1 474 ? -20.223 17.855 7.996 1.00 25.97 474 VAL A N 1
ATOM 3897 C CA . VAL A 1 474 ? -20.807 18.050 6.651 1.00 25.46 474 VAL A CA 1
ATOM 3898 C C . VAL A 1 474 ? -22.057 18.949 6.712 1.00 25.94 474 VAL A C 1
ATOM 3899 O O . VAL A 1 474 ? -22.213 19.880 5.858 1.00 25.64 474 VAL A O 1
ATOM 3903 N N . ASP A 1 475 ? -22.937 18.690 7.691 1.00 26.75 475 ASP A N 1
ATOM 3904 C CA . ASP A 1 475 ? -24.196 19.439 7.836 1.00 27.89 475 ASP A CA 1
ATOM 3905 C C . ASP A 1 475 ? -23.897 20.915 8.115 1.00 28.39 475 ASP A C 1
ATOM 3906 O O . ASP A 1 475 ? -24.550 21.801 7.534 1.00 27.47 475 ASP A O 1
ATOM 3911 N N . HIS A 1 476 ? -22.861 21.157 8.931 1.00 29.41 476 HIS A N 1
ATOM 3912 C CA . HIS A 1 476 ? -22.395 22.519 9.206 1.00 30.38 476 HIS A CA 1
ATOM 3913 C C . HIS A 1 476 ? -21.980 23.192 7.865 1.00 30.60 476 HIS A C 1
ATOM 3914 O O . HIS A 1 476 ? -22.378 24.341 7.585 1.00 30.93 476 HIS A O 1
ATOM 3921 N N . CYS A 1 477 ? -21.177 22.515 7.047 1.00 29.31 477 CYS A N 1
ATOM 3922 C CA . CYS A 1 477 ? -20.790 23.089 5.788 1.00 29.61 477 CYS A CA 1
ATOM 3923 C C . CYS A 1 477 ? -21.964 23.318 4.829 1.00 29.17 477 CYS A C 1
ATOM 3924 O O . CYS A 1 477 ? -21.943 24.306 4.057 1.00 28.59 477 CYS A O 1
ATOM 3927 N N . CYS A 1 478 ? -22.943 22.417 4.833 1.00 27.86 478 CYS A N 1
ATOM 3928 C CA . CYS A 1 478 ? -24.098 22.591 3.982 1.00 29.36 478 CYS A CA 1
ATOM 3929 C C . CYS A 1 478 ? -24.969 23.770 4.361 1.00 31.72 478 CYS A C 1
ATOM 3930 O O . CYS A 1 478 ? -25.571 24.347 3.506 1.00 31.93 478 CYS A O 1
ATOM 3933 N N . LYS A 1 479 ? -25.071 24.093 5.641 1.00 34.99 479 LYS A N 1
ATOM 3934 C CA . LYS A 1 479 ? -26.108 25.018 6.062 1.00 41.62 479 LYS A CA 1
ATOM 3935 C C . LYS A 1 479 ? -25.596 26.427 6.405 1.00 40.50 479 LYS A C 1
ATOM 3936 O O . LYS A 1 479 ? -26.389 27.322 6.527 1.00 43.37 479 LYS A O 1
ATOM 3942 N N A THR A 1 480 ? -24.280 26.591 6.518 0.57 40.68 480 THR A N 1
ATOM 3943 N N B THR A 1 480 ? -24.287 26.620 6.532 0.43 38.38 480 THR A N 1
ATOM 3944 C CA A THR A 1 480 ? -23.681 27.843 6.933 0.57 45.15 480 THR A CA 1
ATOM 3945 C CA B THR A 1 480 ? -23.777 27.829 7.166 0.43 39.17 480 THR A CA 1
ATOM 3946 C C A THR A 1 480 ? -22.747 28.297 5.815 0.57 48.94 480 THR A C 1
ATOM 3947 C C B THR A 1 480 ? -23.690 29.003 6.210 0.43 37.00 480 THR A C 1
ATOM 3948 O O A THR A 1 480 ? -21.609 27.792 5.656 0.57 57.98 480 THR A O 1
ATOM 3949 O O B THR A 1 480 ? -24.117 30.101 6.574 0.43 34.78 480 THR A O 1
ATOM 3956 N N A ASN A 1 481 ? -23.317 29.183 5.001 0.57 48.20 481 ASN A N 1
ATOM 3957 N N B ASN A 1 481 ? -23.182 28.810 4.987 0.43 35.48 481 ASN A N 1
ATOM 3958 C CA A ASN A 1 481 ? -22.631 30.164 4.158 0.57 48.61 481 ASN A CA 1
ATOM 3959 C CA B ASN A 1 481 ? -22.873 30.014 4.216 0.43 37.15 481 ASN A CA 1
ATOM 3960 C C A ASN A 1 481 ? -22.494 29.587 2.753 0.57 41.91 481 ASN A C 1
ATOM 3961 C C B ASN A 1 481 ? -22.406 29.843 2.757 0.43 35.95 481 ASN A C 1
ATOM 3962 O O A ASN A 1 481 ? -21.675 28.711 2.502 0.57 38.99 481 ASN A O 1
ATOM 3963 O O B ASN A 1 481 ? -21.207 29.714 2.472 0.43 33.68 481 ASN A O 1
ATOM 3972 N N . PHE A 1 482 ? -23.371 30.044 1.873 1.00 35.00 482 PHE A N 1
ATOM 3973 C CA . PHE A 1 482 ? -23.377 29.586 0.523 1.00 34.20 482 PHE A CA 1
ATOM 3974 C C . PHE A 1 482 ? -22.069 29.819 -0.219 1.00 30.82 482 PHE A C 1
ATOM 3975 O O . PHE A 1 482 ? -21.499 28.911 -0.803 1.00 29.18 482 PHE A O 1
ATOM 3983 N N . ALA A 1 483 ? -21.592 31.058 -0.191 1.00 28.58 483 ALA A N 1
ATOM 3984 C CA . ALA A 1 483 ? -20.388 31.421 -0.917 1.00 27.96 483 ALA A CA 1
ATOM 3985 C C . ALA A 1 483 ? -19.113 30.712 -0.430 1.00 26.91 483 ALA A C 1
ATOM 3986 O O . ALA A 1 483 ? -18.242 30.435 -1.199 1.00 26.17 483 ALA A O 1
ATOM 3988 N N . PHE A 1 484 ? -19.036 30.426 0.857 1.00 27.04 484 PHE A N 1
ATOM 3989 C CA . PHE A 1 484 ? -17.880 29.780 1.497 1.00 27.41 484 PHE A CA 1
ATOM 3990 C C . PHE A 1 484 ? -18.075 28.266 1.728 1.00 27.82 484 PHE A C 1
ATOM 3991 O O . PHE A 1 484 ? -17.268 27.637 2.412 1.00 27.23 484 PHE A O 1
ATOM 3999 N N . ARG A 1 485 ? -19.089 27.698 1.106 1.00 28.31 485 ARG A N 1
ATOM 4000 C CA . ARG A 1 485 ? -19.333 26.256 1.217 1.00 30.17 485 ARG A CA 1
ATOM 4001 C C . ARG A 1 485 ? -18.166 25.359 0.699 1.00 29.85 485 ARG A C 1
ATOM 4002 O O . ARG A 1 485 ? -17.786 24.404 1.358 1.00 28.07 485 ARG A O 1
ATOM 4010 N N . ARG A 1 486 ? -17.617 25.657 -0.479 1.00 31.26 486 ARG A N 1
ATOM 4011 C CA . ARG A 1 486 ? -16.506 24.869 -1.012 1.00 33.95 486 ARG A CA 1
ATOM 4012 C C . ARG A 1 486 ? -15.250 24.972 -0.096 1.00 34.11 486 ARG A C 1
ATOM 4013 O O . ARG A 1 486 ? -14.728 23.950 0.331 1.00 33.62 486 ARG A O 1
ATOM 4021 N N . PRO A 1 487 ? -14.793 26.185 0.237 1.00 34.56 487 PRO A N 1
ATOM 4022 C CA . PRO A 1 487 ? -13.730 26.287 1.275 1.00 34.14 487 PRO A CA 1
ATOM 4023 C C . PRO A 1 487 ? -13.997 25.541 2.607 1.00 32.99 487 PRO A C 1
ATOM 4024 O O . PRO A 1 487 ? -13.072 24.967 3.162 1.00 32.24 487 PRO A O 1
ATOM 4028 N N . CYS A 1 488 ? -15.236 25.549 3.079 1.00 30.93 488 CYS A N 1
ATOM 4029 C CA . CYS A 1 488 ? -15.640 24.820 4.276 1.00 31.24 488 CYS A CA 1
ATOM 4030 C C . CYS A 1 488 ? -15.422 23.286 4.127 1.00 30.53 488 CYS A C 1
ATOM 4031 O O . CYS A 1 488 ? -14.778 22.658 4.991 1.00 31.12 488 CYS A O 1
ATOM 4034 N N . PHE A 1 489 ? -15.960 22.726 3.049 1.00 29.10 489 PHE A N 1
ATOM 4035 C CA . PHE A 1 489 ? -15.764 21.322 2.696 1.00 30.16 489 PHE A CA 1
ATOM 4036 C C . PHE A 1 489 ? -14.285 20.909 2.605 1.00 32.72 489 PHE A C 1
ATOM 4037 O O . PHE A 1 489 ? -13.916 19.843 3.114 1.00 30.16 489 PHE A O 1
ATOM 4045 N N . GLU A 1 490 ? -13.457 21.788 2.013 1.00 35.44 490 GLU A N 1
ATOM 4046 C CA . GLU A 1 490 ? -11.997 21.587 1.914 1.00 39.25 490 GLU A CA 1
ATOM 4047 C C . GLU A 1 490 ? -11.294 21.544 3.260 1.00 35.68 490 GLU A C 1
ATOM 4048 O O . GLU A 1 490 ? -10.227 20.990 3.340 1.00 40.36 490 GLU A O 1
ATOM 4054 N N . SER A 1 491 ? -11.866 22.136 4.289 1.00 33.41 491 SER A N 1
ATOM 4055 C CA . SER A 1 491 ? -11.298 22.111 5.602 1.00 34.19 491 SER A CA 1
ATOM 4056 C C . SER A 1 491 ? -11.637 20.871 6.462 1.00 33.42 491 SER A C 1
ATOM 4057 O O . SER A 1 491 ? -11.084 20.738 7.535 1.00 33.48 491 SER A O 1
ATOM 4060 N N . LEU A 1 492 ? -12.560 20.015 6.016 1.00 30.91 492 LEU A N 1
ATOM 4061 C CA . LEU A 1 492 ? -13.074 18.924 6.837 1.00 30.91 492 LEU A CA 1
ATOM 4062 C C . LEU A 1 492 ? -12.062 17.805 6.985 1.00 31.16 492 LEU A C 1
ATOM 4063 O O . LEU A 1 492 ? -11.342 17.513 6.086 1.00 30.30 492 LEU A O 1
ATOM 4068 N N . LYS A 1 493 ? -12.087 17.151 8.136 1.00 32.88 493 LYS A N 1
ATOM 4069 C CA . LYS A 1 493 ? -11.274 15.985 8.388 1.00 33.44 493 LYS A CA 1
ATOM 4070 C C . LYS A 1 493 ? -12.199 14.768 8.343 1.00 31.00 493 LYS A C 1
ATOM 4071 O O . LYS A 1 493 ? -13.406 14.918 8.320 1.00 29.89 493 LYS A O 1
ATOM 4077 N N . ALA A 1 494 ? -11.612 13.579 8.313 1.00 29.56 494 ALA A N 1
ATOM 4078 C CA . ALA A 1 494 ? -12.376 12.337 8.288 1.00 28.97 494 ALA A CA 1
ATOM 4079 C C . ALA A 1 494 ? -13.376 12.281 9.462 1.00 28.96 494 ALA A C 1
ATOM 4080 O O . ALA A 1 494 ? -13.115 12.819 10.549 1.00 28.05 494 ALA A O 1
ATOM 4082 N N . ASP A 1 495 ? -14.543 11.673 9.249 1.00 28.82 495 ASP A N 1
ATOM 4083 C CA . ASP A 1 495 ? -15.435 11.451 10.368 1.00 30.01 495 ASP A CA 1
ATOM 4084 C C . ASP A 1 495 ? -14.990 10.237 11.196 1.00 30.92 495 ASP A C 1
ATOM 4085 O O . ASP A 1 495 ? -15.354 9.094 10.891 1.00 30.44 495 ASP A O 1
ATOM 4090 N N . LYS A 1 496 ? -14.285 10.467 12.283 1.00 32.61 496 LYS A N 1
ATOM 4091 C CA . LYS A 1 496 ? -13.726 9.309 13.017 1.00 36.14 496 LYS A CA 1
ATOM 4092 C C . LYS A 1 496 ? -14.711 8.537 13.901 1.00 32.46 496 LYS A C 1
ATOM 4093 O O . LYS A 1 496 ? -14.349 7.519 14.447 1.00 32.59 496 LYS A O 1
ATOM 4099 N N . THR A 1 497 ? -15.949 8.983 13.976 1.00 29.71 497 THR A N 1
ATOM 4100 C CA . THR A 1 497 ? -16.991 8.238 14.697 1.00 29.06 497 THR A CA 1
ATOM 4101 C C . THR A 1 497 ? -17.617 7.113 13.845 1.00 27.94 497 THR A C 1
ATOM 4102 O O . THR A 1 497 ? -18.364 6.284 14.358 1.00 28.10 497 THR A O 1
ATOM 4106 N N . TYR A 1 498 ? -17.349 7.117 12.538 1.00 27.08 498 TYR A N 1
ATOM 4107 C CA . TYR A 1 498 ? -17.989 6.201 11.647 1.00 26.39 498 TYR A CA 1
ATOM 4108 C C . TYR A 1 498 ? -17.551 4.754 11.899 1.00 26.33 498 TYR A C 1
ATOM 4109 O O . TYR A 1 498 ? -16.388 4.478 12.035 1.00 26.05 498 TYR A O 1
ATOM 4118 N N . VAL A 1 499 ? -18.521 3.854 11.898 1.00 26.61 499 VAL A N 1
ATOM 4119 C CA . VAL A 1 499 ? -18.297 2.401 11.880 1.00 27.04 499 VAL A CA 1
ATOM 4120 C C . VAL A 1 499 ? -19.153 1.789 10.773 1.00 26.86 499 VAL A C 1
ATOM 4121 O O . VAL A 1 499 ? -20.359 1.971 10.764 1.00 26.77 499 VAL A O 1
ATOM 4125 N N . PRO A 1 500 ? -18.521 1.102 9.798 1.00 26.79 500 PRO A N 1
ATOM 4126 C CA . PRO A 1 500 ? -19.255 0.591 8.624 1.00 26.83 500 PRO A CA 1
ATOM 4127 C C . PRO A 1 500 ? -20.142 -0.603 9.002 1.00 26.86 500 PRO A C 1
ATOM 4128 O O . PRO A 1 500 ? -19.875 -1.255 10.005 1.00 27.08 500 PRO A O 1
ATOM 4132 N N . PRO A 1 501 ? -21.169 -0.900 8.200 1.00 27.03 501 PRO A N 1
ATOM 4133 C CA . PRO A 1 501 ? -21.795 -2.207 8.307 1.00 26.88 501 PRO A CA 1
ATOM 4134 C C . PRO A 1 501 ? -20.834 -3.303 7.821 1.00 26.50 501 PRO A C 1
ATOM 4135 O O . PRO A 1 501 ? -19.762 -3.000 7.342 1.00 25.86 501 PRO A O 1
ATOM 4139 N N . PRO A 1 502 ? -21.203 -4.592 7.981 1.00 26.58 502 PRO A N 1
ATOM 4140 C CA . PRO A 1 502 ? -20.393 -5.617 7.331 1.00 26.60 502 PRO A CA 1
ATOM 4141 C C . PRO A 1 502 ? -20.505 -5.440 5.834 1.00 26.30 502 PRO A C 1
ATOM 4142 O O . PRO A 1 502 ? -21.519 -4.879 5.362 1.00 26.16 502 PRO A O 1
ATOM 4146 N N . PHE A 1 503 ? -19.481 -5.850 5.116 1.00 26.18 503 PHE A N 1
ATOM 4147 C CA . PHE A 1 503 ? -19.488 -5.894 3.685 1.00 26.66 503 PHE A CA 1
ATOM 4148 C C . PHE A 1 503 ? -19.224 -7.331 3.235 1.00 27.45 503 PHE A C 1
ATOM 4149 O O . PHE A 1 503 ? -18.327 -7.985 3.757 1.00 27.48 503 PHE A O 1
ATOM 4157 N N . SER A 1 504 ? -19.945 -7.831 2.258 1.00 28.52 504 SER A N 1
ATOM 4158 C CA . SER A 1 504 ? -19.548 -9.169 1.784 1.00 30.11 504 SER A CA 1
ATOM 4159 C C . SER A 1 504 ? -18.240 -9.178 0.975 1.00 30.37 504 SER A C 1
ATOM 4160 O O . SER A 1 504 ? -17.871 -8.229 0.295 1.00 28.65 504 SER A O 1
ATOM 4163 N N . GLN A 1 505 ? -17.594 -10.345 0.989 1.00 32.66 505 GLN A N 1
ATOM 4164 C CA . GLN A 1 505 ? -16.361 -10.544 0.261 1.00 34.92 505 GLN A CA 1
ATOM 4165 C C . GLN A 1 505 ? -16.570 -10.373 -1.230 1.00 33.17 505 GLN A C 1
ATOM 4166 O O . GLN A 1 505 ? -15.681 -9.922 -1.907 1.00 32.62 505 GLN A O 1
ATOM 4172 N N . ASP A 1 506 ? -17.758 -10.626 -1.736 1.00 34.08 506 ASP A N 1
ATOM 4173 C CA . ASP A 1 506 ? -18.046 -10.411 -3.147 1.00 37.43 506 ASP A CA 1
ATOM 4174 C C . ASP A 1 506 ? -17.949 -8.982 -3.639 1.00 37.71 506 ASP A C 1
ATOM 4175 O O . ASP A 1 506 ? -17.764 -8.779 -4.845 1.00 36.30 506 ASP A O 1
ATOM 4180 N N . LEU A 1 507 ? -18.094 -7.984 -2.747 1.00 35.50 507 LEU A N 1
ATOM 4181 C CA . LEU A 1 507 ? -17.901 -6.564 -3.142 1.00 34.12 507 LEU A CA 1
ATOM 4182 C C . LEU A 1 507 ? -16.463 -6.309 -3.543 1.00 33.50 507 LEU A C 1
ATOM 4183 O O . LEU A 1 507 ? -16.152 -5.309 -4.218 1.00 33.26 507 LEU A O 1
ATOM 4188 N N . PHE A 1 508 ? -15.555 -7.165 -3.078 1.00 33.29 508 PHE A N 1
ATOM 4189 C CA . PHE A 1 508 ? -14.142 -6.944 -3.324 1.00 34.92 508 PHE A CA 1
ATOM 4190 C C . PHE A 1 508 ? -13.532 -8.021 -4.221 1.00 38.27 508 PHE A C 1
ATOM 4191 O O . PHE A 1 508 ? -12.306 -8.183 -4.284 1.00 37.75 508 PHE A O 1
ATOM 4199 N N . THR A 1 509 ? -14.397 -8.738 -4.922 1.00 43.48 509 THR A N 1
ATOM 4200 C CA . THR A 1 509 ? -13.978 -9.834 -5.789 1.00 49.76 509 THR A CA 1
ATOM 4201 C C . THR A 1 509 ? -14.125 -9.374 -7.212 1.00 50.82 509 THR A C 1
ATOM 4202 O O . THR A 1 509 ? -15.163 -8.879 -7.607 1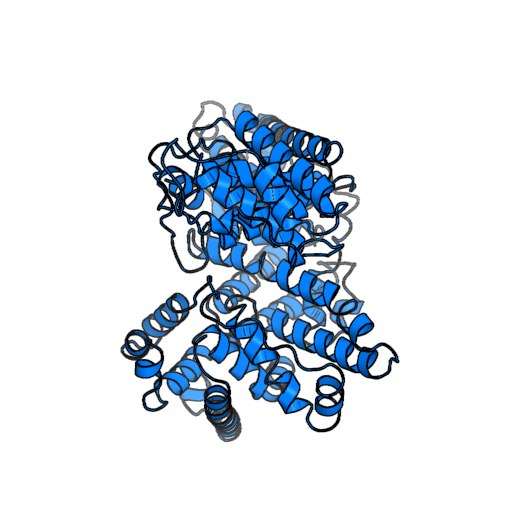.00 57.00 509 THR A O 1
ATOM 4206 N N . PHE A 1 510 ? -13.069 -9.555 -7.979 1.00 53.77 510 PHE A N 1
ATOM 4207 C CA . PHE A 1 510 ? -13.082 -9.277 -9.387 1.00 57.35 510 PHE A CA 1
ATOM 4208 C C . PHE A 1 510 ? -13.559 -10.548 -10.092 1.00 62.29 510 PHE A C 1
ATOM 4209 O O . PHE A 1 510 ? -13.062 -11.652 -9.820 1.00 63.96 510 PHE A O 1
ATOM 4217 N N . HIS A 1 511 ? -14.518 -10.379 -10.993 1.00 65.92 511 HIS A N 1
ATOM 4218 C CA . HIS A 1 511 ? -15.070 -11.469 -11.793 1.00 69.82 511 HIS A CA 1
ATOM 4219 C C . HIS A 1 511 ? -14.578 -11.362 -13.231 1.00 66.84 511 HIS A C 1
ATOM 4220 O O . HIS A 1 511 ? -14.328 -10.256 -13.731 1.00 58.72 511 HIS A O 1
ATOM 4227 N N . ALA A 1 512 ? -14.505 -12.523 -13.890 1.00 75.79 512 ALA A N 1
ATOM 4228 C CA . ALA A 1 512 ? -13.880 -12.682 -15.214 1.00 85.58 512 ALA A CA 1
ATOM 4229 C C . ALA A 1 512 ? -14.532 -11.848 -16.322 1.00 96.38 512 ALA A C 1
ATOM 4230 O O . ALA A 1 512 ? -13.830 -11.322 -17.193 1.00 98.52 512 ALA A O 1
ATOM 4232 N N . ASP A 1 513 ? -15.862 -11.724 -16.274 1.00 99.12 513 ASP A N 1
ATOM 4233 C CA . ASP A 1 513 ? -16.620 -10.880 -17.226 1.00 108.68 513 ASP A CA 1
ATOM 4234 C C . ASP A 1 513 ? -16.169 -9.411 -17.295 1.00 112.49 513 ASP A C 1
ATOM 4235 O O . ASP A 1 513 ? -16.324 -8.771 -18.340 1.00 114.71 513 ASP A O 1
ATOM 4240 N N . MET A 1 514 ? -15.607 -8.892 -16.199 1.00 119.68 514 MET A N 1
ATOM 4241 C CA . MET A 1 514 ? -15.136 -7.499 -16.128 1.00 111.28 514 MET A CA 1
ATOM 4242 C C . MET A 1 514 ? -13.843 -7.228 -16.924 1.00 101.25 514 MET A C 1
ATOM 4243 O O . MET A 1 514 ? -13.486 -6.066 -17.106 1.00 85.36 514 MET A O 1
ATOM 4248 N N . CYS A 1 515 ? -13.135 -8.272 -17.379 1.00 106.64 515 CYS A N 1
ATOM 4249 C CA . CYS A 1 515 ? -11.930 -8.089 -18.226 1.00 105.27 515 CYS A CA 1
ATOM 4250 C C . CYS A 1 515 ? -12.310 -7.668 -19.635 1.00 107.21 515 CYS A C 1
ATOM 4251 O O . CYS A 1 515 ? -12.886 -8.461 -20.378 1.00 118.19 515 CYS A O 1
ATOM 4254 N N . GLN A 1 516 ? -11.981 -6.424 -19.990 1.00 109.86 516 GLN A N 1
ATOM 4255 C CA . GLN A 1 516 ? -12.353 -5.820 -21.285 1.00 109.82 516 GLN A CA 1
ATOM 4256 C C . GLN A 1 516 ? -11.943 -4.340 -21.342 1.00 116.54 516 GLN A C 1
ATOM 4257 O O . GLN A 1 516 ? -11.452 -3.787 -20.353 1.00 111.78 516 GLN A O 1
ATOM 4263 N N . SER A 1 517 ? -12.133 -3.722 -22.508 1.00 126.10 517 SER A N 1
ATOM 4264 C CA . SER A 1 517 ? -12.096 -2.262 -22.653 1.00 134.64 517 SER A CA 1
ATOM 4265 C C . SER A 1 517 ? -13.534 -1.759 -22.614 1.00 137.17 517 SER A C 1
ATOM 4266 O O . SER A 1 517 ? -14.338 -2.146 -23.464 1.00 147.33 517 SER A O 1
ATOM 4269 N N . GLN A 1 518 ? -13.858 -0.916 -21.633 1.00 129.54 518 GLN A N 1
ATOM 4270 C CA . GLN A 1 518 ? -15.204 -0.338 -21.510 1.00 130.10 518 GLN A CA 1
ATOM 4271 C C . GLN A 1 518 ? -15.167 1.132 -21.129 1.00 124.43 518 GLN A C 1
ATOM 4272 O O . GLN A 1 518 ? -14.154 1.633 -20.641 1.00 120.70 518 GLN A O 1
ATOM 4278 N N . ASN A 1 519 ? -16.291 1.810 -21.354 1.00 129.51 519 ASN A N 1
ATOM 4279 C CA . ASN A 1 519 ? -16.410 3.242 -21.079 1.00 140.44 519 ASN A CA 1
ATOM 4280 C C . ASN A 1 519 ? -16.667 3.498 -19.599 1.00 136.73 519 ASN A C 1
ATOM 4281 O O . ASN A 1 519 ? -15.749 3.887 -18.873 1.00 142.10 519 ASN A O 1
ATOM 4286 N N . GLU A 1 520 ? -17.903 3.255 -19.155 1.00 128.11 520 GLU A N 1
ATOM 4287 C CA . GLU A 1 520 ? -18.389 3.789 -17.873 1.00 127.09 520 GLU A CA 1
ATOM 4288 C C . GLU A 1 520 ? -18.870 2.770 -16.838 1.00 115.28 520 GLU A C 1
ATOM 4289 O O . GLU A 1 520 ? -18.661 2.981 -15.647 1.00 111.34 520 GLU A O 1
ATOM 4295 N N . GLU A 1 521 ? -19.527 1.696 -17.268 1.00 100.73 521 GLU A N 1
ATOM 4296 C CA . GLU A 1 521 ? -19.936 0.627 -16.339 1.00 90.43 521 GLU A CA 1
ATOM 4297 C C . GLU A 1 521 ? -18.725 -0.078 -15.666 1.00 74.51 521 GLU A C 1
ATOM 4298 O O . GLU A 1 521 ? -18.772 -0.394 -14.475 1.00 72.47 521 GLU A O 1
ATOM 4304 N N . LEU A 1 522 ? -17.645 -0.294 -16.414 1.00 64.50 522 LEU A N 1
ATOM 4305 C CA . LEU A 1 522 ? -16.405 -0.825 -15.832 1.00 70.09 522 LEU A CA 1
ATOM 4306 C C . LEU A 1 522 ? -15.670 0.229 -15.008 1.00 61.34 522 LEU A C 1
ATOM 4307 O O . LEU A 1 522 ? -15.009 -0.096 -14.013 1.00 60.41 522 LEU A O 1
ATOM 4312 N N . GLN A 1 523 ? -15.744 1.481 -15.447 1.00 55.07 523 GLN A N 1
ATOM 4313 C CA . GLN A 1 523 ? -15.238 2.573 -14.646 1.00 52.53 523 GLN A CA 1
ATOM 4314 C C . GLN A 1 523 ? -16.013 2.635 -13.305 1.00 48.71 523 GLN A C 1
ATOM 4315 O O . GLN A 1 523 ? -15.405 2.787 -12.253 1.00 43.27 523 GLN A O 1
ATOM 4321 N N . ARG A 1 524 ? -17.342 2.529 -13.374 1.00 47.35 524 ARG A N 1
ATOM 4322 C CA . ARG A 1 524 ? -18.198 2.654 -12.203 1.00 48.51 524 ARG A CA 1
ATOM 4323 C C . ARG A 1 524 ? -17.948 1.524 -11.183 1.00 42.97 524 ARG A C 1
ATOM 4324 O O . ARG A 1 524 ? -17.925 1.774 -9.983 1.00 39.38 524 ARG A O 1
ATOM 4332 N N . LYS A 1 525 ? -17.708 0.320 -11.669 1.00 40.89 525 LYS A N 1
ATOM 4333 C CA . LYS A 1 525 ? -17.336 -0.833 -10.833 1.00 39.33 525 LYS A CA 1
ATOM 4334 C C . LYS A 1 525 ? -16.043 -0.657 -10.065 1.00 36.50 525 LYS A C 1
ATOM 4335 O O . LYS A 1 525 ? -15.950 -1.010 -8.875 1.00 35.19 525 LYS A O 1
ATOM 4341 N N . THR A 1 526 ? -15.019 -0.180 -10.754 1.00 34.79 526 THR A N 1
ATOM 4342 C CA . THR A 1 526 ? -13.759 0.191 -10.105 1.00 33.19 526 THR A CA 1
ATOM 4343 C C . THR A 1 526 ? -13.963 1.272 -9.014 1.00 30.32 526 THR A C 1
ATOM 4344 O O . THR A 1 526 ? -13.400 1.173 -7.914 1.00 28.40 526 THR A O 1
ATOM 4348 N N . ASP A 1 527 ? -14.789 2.267 -9.351 1.00 30.55 527 ASP A N 1
ATOM 4349 C CA . ASP A 1 527 ? -15.070 3.385 -8.467 1.00 29.81 527 ASP A CA 1
ATOM 4350 C C . ASP A 1 527 ? -15.794 2.902 -7.202 1.00 27.59 527 ASP A C 1
ATOM 4351 O O . ASP A 1 527 ? -15.466 3.331 -6.092 1.00 26.43 527 ASP A O 1
ATOM 4356 N N . ARG A 1 528 ? -16.743 1.994 -7.375 1.00 27.18 528 ARG A N 1
ATOM 4357 C CA . ARG A 1 528 ? -17.461 1.430 -6.242 1.00 27.71 528 ARG A CA 1
ATOM 4358 C C . ARG A 1 528 ? -16.596 0.608 -5.351 1.00 26.52 528 ARG A C 1
ATOM 4359 O O . ARG A 1 528 ? -16.733 0.682 -4.136 1.00 25.65 528 ARG A O 1
ATOM 4367 N N . PHE A 1 529 ? -15.700 -0.153 -5.959 1.00 26.28 529 PHE A N 1
ATOM 4368 C CA . PHE A 1 529 ? -14.695 -0.921 -5.189 1.00 26.40 529 PHE A CA 1
ATOM 4369 C C . PHE A 1 529 ? -13.884 -0.031 -4.248 1.00 25.15 529 PHE A C 1
ATOM 4370 O O . PHE A 1 529 ? -13.736 -0.330 -3.035 1.00 24.58 529 PHE A O 1
ATOM 4378 N N . LEU A 1 530 ? -13.361 1.064 -4.802 1.00 24.59 530 LEU A N 1
ATOM 4379 C CA . LEU A 1 530 ? -12.538 1.982 -4.015 1.00 24.19 530 LEU A CA 1
ATOM 4380 C C . LEU A 1 530 ? -13.301 2.601 -2.844 1.00 23.66 530 LEU A C 1
ATOM 4381 O O . LEU A 1 530 ? -12.776 2.650 -1.723 1.00 23.75 530 LEU A O 1
ATOM 4386 N N . VAL A 1 531 ? -14.538 3.034 -3.112 1.00 23.23 531 VAL A N 1
ATOM 4387 C CA . VAL A 1 531 ? -15.359 3.615 -2.101 1.00 22.84 531 VAL A CA 1
ATOM 4388 C C . VAL A 1 531 ? -15.649 2.600 -0.995 1.00 22.95 531 VAL A C 1
ATOM 4389 O O . VAL A 1 531 ? -15.465 2.922 0.191 1.00 22.94 531 VAL A O 1
ATOM 4393 N N . ASN A 1 532 ? -16.102 1.419 -1.366 1.00 23.10 532 ASN A N 1
ATOM 4394 C CA . ASN A 1 532 ? -16.346 0.343 -0.373 1.00 23.34 532 ASN A CA 1
ATOM 4395 C C . ASN A 1 532 ? -15.089 -0.014 0.440 1.00 23.53 532 ASN A C 1
ATOM 4396 O O . ASN A 1 532 ? -15.142 -0.200 1.661 1.00 23.38 532 ASN A O 1
ATOM 4401 N N . LEU A 1 533 ? -13.942 -0.035 -0.225 1.00 23.93 533 LEU A N 1
ATOM 4402 C CA . LEU A 1 533 ? -12.671 -0.268 0.452 1.00 24.16 533 LEU A CA 1
ATOM 4403 C C . LEU A 1 533 ? -12.351 0.783 1.523 1.00 24.13 533 LEU A C 1
ATOM 4404 O O . LEU A 1 533 ? -11.883 0.422 2.660 1.00 24.07 533 LEU A O 1
ATOM 4409 N N . VAL A 1 534 ? -12.613 2.052 1.178 1.00 24.01 534 VAL A N 1
ATOM 4410 C CA . VAL A 1 534 ? -12.359 3.170 2.062 1.00 24.10 534 VAL A CA 1
ATOM 4411 C C . VAL A 1 534 ? -13.310 3.090 3.261 1.00 24.08 534 VAL A C 1
ATOM 4412 O O . VAL A 1 534 ? -12.885 3.367 4.373 1.00 24.22 534 VAL A O 1
ATOM 4416 N N . LYS A 1 535 ? -14.575 2.722 3.037 1.00 23.86 535 LYS A N 1
ATOM 4417 C CA . LYS A 1 535 ? -15.530 2.523 4.161 1.00 23.89 535 LYS A CA 1
ATOM 4418 C C . LYS A 1 535 ? -15.015 1.408 5.043 1.00 24.64 535 LYS A C 1
ATOM 4419 O O . LYS A 1 535 ? -14.929 1.549 6.283 1.00 24.90 535 LYS A O 1
ATOM 4425 N N . LEU A 1 536 ? -14.652 0.309 4.410 1.00 25.32 536 LEU A N 1
ATOM 4426 C CA . LEU A 1 536 ? -14.195 -0.869 5.168 1.00 26.47 536 LEU A CA 1
ATOM 4427 C C . LEU A 1 536 ? -12.939 -0.563 6.038 1.00 27.42 536 LEU A C 1
ATOM 4428 O O . LEU A 1 536 ? -12.895 -0.905 7.224 1.00 27.39 536 LEU A O 1
ATOM 4433 N N . LYS A 1 537 ? -11.987 0.139 5.451 1.00 27.80 537 LYS A N 1
ATOM 4434 C CA . LYS A 1 537 ? -10.695 0.450 6.040 1.00 29.26 537 LYS A CA 1
ATOM 4435 C C . LYS A 1 537 ? -10.541 1.957 6.333 1.00 29.35 537 LYS A C 1
ATOM 4436 O O . LYS A 1 537 ? -9.468 2.536 6.110 1.00 29.16 537 LYS A O 1
ATOM 4442 N N A HIS A 1 538 ? -11.624 2.580 6.793 0.57 29.67 538 HIS A N 1
ATOM 4443 N N B HIS A 1 538 ? -11.616 2.557 6.865 0.43 29.32 538 HIS A N 1
ATOM 4444 C CA A HIS A 1 538 ? -11.651 4.017 7.105 0.57 30.72 538 HIS A CA 1
ATOM 4445 C CA B HIS A 1 538 ? -11.760 4.011 7.115 0.43 29.84 538 HIS A CA 1
ATOM 4446 C C A HIS A 1 538 ? -10.545 4.496 8.061 0.57 31.94 538 HIS A C 1
ATOM 4447 C C B HIS A 1 538 ? -10.713 4.622 8.051 0.43 30.86 538 HIS A C 1
ATOM 4448 O O A HIS A 1 538 ? -10.132 5.661 7.974 0.57 31.95 538 HIS A O 1
ATOM 4449 O O B HIS A 1 538 ? -10.494 5.842 7.998 0.43 30.52 538 HIS A O 1
ATOM 4462 N N A GLU A 1 539 ? -10.095 3.604 8.950 0.57 32.96 539 GLU A N 1
ATOM 4463 N N B GLU A 1 539 ? -10.086 3.785 8.886 0.43 32.10 539 GLU A N 1
ATOM 4464 C CA A GLU A 1 539 ? -9.000 3.875 9.892 0.57 34.83 539 GLU A CA 1
ATOM 4465 C CA B GLU A 1 539 ? -9.037 4.232 9.808 0.43 33.89 539 GLU A CA 1
ATOM 4466 C C A GLU A 1 539 ? -7.643 4.158 9.222 0.57 34.35 539 GLU A C 1
ATOM 4467 C C B GLU A 1 539 ? -7.603 4.167 9.237 0.43 33.91 539 GLU A C 1
ATOM 4468 O O A GLU A 1 539 ? -6.857 4.950 9.726 0.57 34.77 539 GLU A O 1
ATOM 4469 O O B GLU A 1 539 ? -6.691 4.696 9.860 0.43 34.57 539 GLU A O 1
ATOM 4480 N N . LEU A 1 540 ? -7.395 3.530 8.084 1.00 33.43 540 LEU A N 1
ATOM 4481 C CA . LEU A 1 540 ? -6.147 3.703 7.325 1.00 33.31 540 LEU A CA 1
ATOM 4482 C C . LEU A 1 540 ? -5.958 5.124 6.794 1.00 32.00 540 LEU A C 1
ATOM 4483 O O . LEU A 1 540 ? -6.934 5.861 6.570 1.00 30.44 540 LEU A O 1
ATOM 4488 N N . THR A 1 541 ? -4.697 5.529 6.615 1.00 31.59 541 THR A N 1
ATOM 4489 C CA . THR A 1 541 ? -4.401 6.836 6.031 1.00 31.59 541 THR A CA 1
ATOM 4490 C C . THR A 1 541 ? -4.757 6.831 4.538 1.00 30.33 541 THR A C 1
ATOM 4491 O O . THR A 1 541 ? -4.784 5.789 3.920 1.00 29.24 541 THR A O 1
ATOM 4495 N N . ASP A 1 542 ? -5.001 8.007 3.982 1.00 30.54 542 ASP A N 1
ATOM 4496 C CA . ASP A 1 542 ? -5.207 8.159 2.548 1.00 32.24 542 ASP A CA 1
ATOM 4497 C C . ASP A 1 542 ? -4.102 7.468 1.699 1.00 33.44 542 ASP A C 1
ATOM 4498 O O . ASP A 1 542 ? -4.407 6.810 0.709 1.00 31.47 542 ASP A O 1
ATOM 4503 N N . GLU A 1 543 ? -2.842 7.657 2.100 1.00 34.99 543 GLU A N 1
ATOM 4504 C CA . GLU A 1 543 ? -1.700 7.035 1.409 1.00 36.20 543 GLU A CA 1
ATOM 4505 C C . GLU A 1 543 ? -1.752 5.499 1.457 1.00 33.90 543 GLU A C 1
ATOM 4506 O O . GLU A 1 543 ? -1.575 4.861 0.437 1.00 33.24 543 GLU A O 1
ATOM 4512 N N . GLU A 1 544 ? -1.995 4.912 2.638 1.00 32.30 544 GLU A N 1
ATOM 4513 C CA . GLU A 1 544 ? -2.196 3.475 2.751 1.00 32.51 544 GLU A CA 1
ATOM 4514 C C . GLU A 1 544 ? -3.341 2.945 1.883 1.00 30.86 544 GLU A C 1
ATOM 4515 O O . GLU A 1 544 ? -3.225 1.860 1.302 1.00 29.90 544 GLU A O 1
ATOM 4521 N N . LEU A 1 545 ? -4.460 3.688 1.835 1.00 29.54 545 LEU A N 1
ATOM 4522 C CA . LEU A 1 545 ? -5.589 3.299 0.994 1.00 29.10 545 LEU A CA 1
ATOM 4523 C C . LEU A 1 545 ? -5.233 3.375 -0.495 1.00 28.29 545 LEU A C 1
ATOM 4524 O O . LEU A 1 545 ? -5.578 2.493 -1.239 1.00 27.84 545 LEU A O 1
ATOM 4529 N N . GLN A 1 546 ? -4.561 4.430 -0.904 1.00 28.75 546 GLN A N 1
ATOM 4530 C CA . GLN A 1 546 ? -4.104 4.591 -2.284 1.00 30.20 546 GLN A CA 1
ATOM 4531 C C . GLN A 1 546 ? -3.137 3.427 -2.653 1.00 31.47 546 GLN A C 1
ATOM 4532 O O . GLN A 1 546 ? -3.239 2.819 -3.742 1.00 31.31 546 GLN A O 1
ATOM 4538 N N . SER A 1 547 ? -2.241 3.087 -1.732 1.00 30.47 547 SER A N 1
ATOM 4539 C CA . SER A 1 547 ? -1.314 1.990 -1.976 1.00 30.43 547 SER A CA 1
ATOM 4540 C C . SER A 1 547 ? -2.019 0.648 -2.154 1.00 31.11 547 SER A C 1
ATOM 4541 O O . SER A 1 547 ? -1.731 -0.086 -3.103 1.00 31.35 547 SER A O 1
ATOM 4544 N N . LEU A 1 548 ? -2.956 0.342 -1.269 1.00 30.95 548 LEU A N 1
ATOM 4545 C CA . LEU A 1 548 ? -3.706 -0.872 -1.364 1.00 32.11 548 LEU A CA 1
ATOM 4546 C C . LEU A 1 548 ? -4.527 -0.959 -2.640 1.00 31.86 548 LEU A C 1
ATOM 4547 O O . LEU A 1 548 ? -4.620 -2.007 -3.279 1.00 31.48 548 LEU A O 1
ATOM 4552 N N . PHE A 1 549 ? -5.181 0.142 -2.976 1.00 31.62 549 PHE A N 1
ATOM 4553 C CA . PHE A 1 549 ? -5.939 0.221 -4.210 1.00 30.77 549 PHE A CA 1
ATOM 4554 C C . PHE A 1 549 ? -5.057 -0.025 -5.439 1.00 31.28 549 PHE A C 1
ATOM 4555 O O . PHE A 1 549 ? -5.480 -0.741 -6.358 1.00 32.76 549 PHE A O 1
ATOM 4563 N N . THR A 1 550 ? -3.877 0.583 -5.484 1.00 30.90 550 THR A N 1
ATOM 4564 C CA . THR A 1 550 ? -2.995 0.362 -6.616 1.00 32.78 550 THR A CA 1
ATOM 4565 C C . THR A 1 550 ? -2.465 -1.076 -6.648 1.00 31.89 550 THR A C 1
ATOM 4566 O O . THR A 1 550 ? -2.183 -1.554 -7.716 1.00 31.17 550 THR A O 1
ATOM 4570 N N . ASN A 1 551 ? -2.332 -1.729 -5.493 1.00 31.42 551 ASN A N 1
ATOM 4571 C CA . ASN A 1 551 ? -2.001 -3.174 -5.456 1.00 32.13 551 ASN A CA 1
ATOM 4572 C C . ASN A 1 551 ? -3.101 -4.009 -6.197 1.00 33.47 551 ASN A C 1
ATOM 4573 O O . ASN A 1 551 ? -2.825 -4.760 -7.146 1.00 32.99 551 ASN A O 1
ATOM 4578 N N . PHE A 1 552 ? -4.356 -3.827 -5.776 1.00 34.26 552 PHE A N 1
ATOM 4579 C CA . PHE A 1 552 ? -5.505 -4.458 -6.413 1.00 34.35 552 PHE A CA 1
ATOM 4580 C C . PHE A 1 552 ? -5.551 -4.154 -7.907 1.00 36.31 552 PHE A C 1
ATOM 4581 O O . PHE A 1 552 ? -5.795 -5.057 -8.714 1.00 37.21 552 PHE A O 1
ATOM 4589 N N . ALA A 1 553 ? -5.273 -2.902 -8.278 1.00 39.48 553 ALA A N 1
ATOM 4590 C CA . ALA A 1 553 ? -5.294 -2.470 -9.690 1.00 40.84 553 ALA A CA 1
ATOM 4591 C C . ALA A 1 553 ? -4.243 -3.188 -10.533 1.00 43.02 553 ALA A C 1
ATOM 4592 O O . ALA A 1 553 ? -4.531 -3.633 -11.656 1.00 40.27 553 ALA A O 1
ATOM 4594 N N . ASN A 1 554 ? -3.025 -3.252 -10.004 1.00 40.43 554 ASN A N 1
ATOM 4595 C CA . ASN A 1 554 ? -1.968 -3.992 -10.655 1.00 39.48 554 ASN A CA 1
ATOM 4596 C C . ASN A 1 554 ? -2.357 -5.472 -10.831 1.00 38.32 554 ASN A C 1
ATOM 4597 O O . ASN A 1 554 ? -2.212 -6.007 -11.898 1.00 40.57 554 ASN A O 1
ATOM 4602 N N . VAL A 1 555 ? -2.912 -6.105 -9.807 1.00 37.77 555 VAL A N 1
ATOM 4603 C CA . VAL A 1 555 ? -3.335 -7.514 -9.883 1.00 39.91 555 VAL A CA 1
ATOM 4604 C C . VAL A 1 555 ? -4.418 -7.732 -10.970 1.00 46.94 555 VAL A C 1
ATOM 4605 O O . VAL A 1 555 ? -4.304 -8.649 -11.785 1.00 49.11 555 VAL A O 1
ATOM 4609 N N . VAL A 1 556 ? -5.432 -6.873 -10.984 1.00 45.07 556 VAL A N 1
ATOM 4610 C CA . VAL A 1 556 ? -6.462 -6.851 -12.046 1.00 50.84 556 VAL A CA 1
ATOM 4611 C C . VAL A 1 556 ? -5.888 -6.761 -13.455 1.00 48.67 556 VAL A C 1
ATOM 4612 O O . VAL A 1 556 ? -6.289 -7.500 -14.339 1.00 49.18 556 VAL A O 1
ATOM 4616 N N . ASP A 1 557 ? -4.965 -5.844 -13.655 1.00 48.74 557 ASP A N 1
ATOM 4617 C CA . ASP A 1 557 ? -4.342 -5.667 -14.953 1.00 51.16 557 ASP A CA 1
ATOM 4618 C C . ASP A 1 557 ? -3.616 -6.929 -15.444 1.00 55.53 557 ASP A C 1
ATOM 4619 O O . ASP A 1 557 ? -3.651 -7.248 -16.644 1.00 57.40 557 ASP A O 1
ATOM 4624 N N . LYS A 1 558 ? -2.933 -7.616 -14.527 1.00 52.88 558 LYS A N 1
ATOM 4625 C CA . LYS A 1 558 ? -2.166 -8.816 -14.869 1.00 53.86 558 LYS A CA 1
ATOM 4626 C C . LYS A 1 558 ? -3.119 -9.942 -15.171 1.00 56.61 558 LYS A C 1
ATOM 4627 O O . LYS A 1 558 ? -2.995 -10.600 -16.193 1.00 63.70 558 LYS A O 1
ATOM 4633 N N . CYS A 1 559 ? -4.069 -10.162 -14.271 1.00 56.36 559 CYS A N 1
ATOM 4634 C CA . CYS A 1 559 ? -4.938 -11.320 -14.353 1.00 59.74 559 CYS A CA 1
ATOM 4635 C C . CYS A 1 559 ? -5.878 -11.329 -15.560 1.00 68.42 559 CYS A C 1
ATOM 4636 O O . CYS A 1 559 ? -6.260 -12.397 -16.026 1.00 73.39 559 CYS A O 1
ATOM 4639 N N . CYS A 1 560 ? -6.238 -10.158 -16.073 1.00 72.33 560 CYS A N 1
ATOM 4640 C CA . CYS A 1 560 ? -6.945 -10.083 -17.349 1.00 81.10 560 CYS A CA 1
ATOM 4641 C C . CYS A 1 560 ? -6.099 -10.656 -18.490 1.00 88.51 560 CYS A C 1
ATOM 4642 O O . CYS A 1 560 ? -6.616 -11.351 -19.361 1.00 97.03 560 CYS A O 1
ATOM 4645 N N . LYS A 1 561 ? -4.798 -10.394 -18.441 1.00 84.92 561 LYS A N 1
ATOM 4646 C CA . LYS A 1 561 ? -3.831 -10.958 -19.368 1.00 84.88 561 LYS A CA 1
ATOM 4647 C C . LYS A 1 561 ? -3.345 -12.321 -18.843 1.00 95.18 561 LYS A C 1
ATOM 4648 O O . LYS A 1 561 ? -2.148 -12.491 -18.576 1.00 114.00 561 LYS A O 1
ATOM 4654 N N . ALA A 1 562 ? -4.261 -13.283 -18.683 1.00 88.32 562 ALA A N 1
ATOM 4655 C CA . ALA A 1 562 ? -3.916 -14.587 -18.072 1.00 90.36 562 ALA A CA 1
ATOM 4656 C C . ALA A 1 562 ? -4.686 -15.853 -18.507 1.00 102.18 562 ALA A C 1
ATOM 4657 O O . ALA A 1 562 ? -4.142 -16.954 -18.351 1.00 107.58 562 ALA A O 1
ATOM 4659 N N . GLU A 1 563 ? -5.913 -15.713 -19.032 1.00 128.54 563 GLU A N 1
ATOM 4660 C CA . GLU A 1 563 ? -6.857 -16.838 -19.281 1.00 124.79 563 GLU A CA 1
ATOM 4661 C C . GLU A 1 563 ? -7.257 -17.550 -17.965 1.00 121.53 563 GLU A C 1
ATOM 4662 O O . GLU A 1 563 ? -6.399 -17.988 -17.185 1.00 117.37 563 GLU A O 1
ATOM 4668 N N . SER A 1 564 ? -8.569 -17.671 -17.750 1.00 118.32 564 SER A N 1
ATOM 4669 C CA . SER A 1 564 ? -9.160 -17.841 -16.410 1.00 111.72 564 SER A CA 1
ATOM 4670 C C . SER A 1 564 ? -8.683 -16.723 -15.468 1.00 98.68 564 SER A C 1
ATOM 4671 O O . SER A 1 564 ? -7.887 -16.970 -14.554 1.00 92.10 564 SER A O 1
ATOM 4674 N N . PRO A 1 565 ? -9.154 -15.483 -15.699 1.00 93.36 565 PRO A N 1
ATOM 4675 C CA . PRO A 1 565 ? -8.688 -14.358 -14.882 1.00 88.76 565 PRO A CA 1
ATOM 4676 C C . PRO A 1 565 ? -9.069 -14.383 -13.394 1.00 83.33 565 PRO A C 1
ATOM 4677 O O . PRO A 1 565 ? -8.351 -13.802 -12.576 1.00 80.75 565 PRO A O 1
ATOM 4681 N N . GLU A 1 566 ? -10.177 -15.031 -13.045 1.00 82.30 566 GLU A N 1
ATOM 4682 C CA . GLU A 1 566 ? -10.700 -14.947 -11.671 1.00 83.65 566 GLU A CA 1
ATOM 4683 C C . GLU A 1 566 ? -9.955 -15.817 -10.654 1.00 81.44 566 GLU A C 1
ATOM 4684 O O . GLU A 1 566 ? -9.735 -15.390 -9.509 1.00 82.52 566 GLU A O 1
ATOM 4690 N N . VAL A 1 567 ? -9.536 -17.012 -11.064 1.00 79.63 567 VAL A N 1
ATOM 4691 C CA . VAL A 1 567 ? -8.618 -17.803 -10.240 1.00 81.20 567 VAL A CA 1
ATOM 4692 C C . VAL A 1 567 ? -7.306 -17.054 -10.009 1.00 74.23 567 VAL A C 1
ATOM 4693 O O . VAL A 1 567 ? -6.734 -17.160 -8.928 1.00 79.26 567 VAL A O 1
ATOM 4697 N N . CYS A 1 568 ? -6.851 -16.296 -11.015 1.00 65.95 568 CYS A N 1
ATOM 4698 C CA . CYS A 1 568 ? -5.614 -15.519 -10.916 1.00 62.75 568 CYS A CA 1
ATOM 4699 C C . CYS A 1 568 ? -5.789 -14.464 -9.844 1.00 66.78 568 CYS A C 1
ATOM 4700 O O . CYS A 1 568 ? -4.920 -14.309 -8.981 1.00 60.90 568 CYS A O 1
ATOM 4703 N N . PHE A 1 569 ? -6.927 -13.750 -9.901 1.00 67.14 569 PHE A N 1
ATOM 4704 C CA . PHE A 1 569 ? -7.222 -12.683 -8.950 1.00 65.71 569 PHE A CA 1
ATOM 4705 C C . PHE A 1 569 ? -7.230 -13.144 -7.498 1.00 66.55 569 PHE A C 1
ATOM 4706 O O . PHE A 1 569 ? -6.607 -12.512 -6.646 1.00 71.34 569 PHE A O 1
ATOM 4714 N N . ASN A 1 570 ? -7.940 -14.235 -7.220 1.00 69.56 570 ASN A N 1
ATOM 4715 C CA . ASN A 1 570 ? -8.038 -14.758 -5.855 1.00 74.33 570 ASN A CA 1
ATOM 4716 C C . ASN A 1 570 ? -6.714 -15.287 -5.298 1.00 80.08 570 ASN A C 1
ATOM 4717 O O . ASN A 1 570 ? -6.479 -15.170 -4.096 1.00 90.41 570 ASN A O 1
ATOM 4722 N N . GLU A 1 571 ? -5.840 -15.840 -6.135 1.00 75.13 571 GLU A N 1
ATOM 4723 C CA . GLU A 1 571 ? -4.492 -16.201 -5.638 1.00 80.38 571 GLU A CA 1
ATOM 4724 C C . GLU A 1 571 ? -3.505 -15.025 -5.524 1.00 73.07 571 GLU A C 1
ATOM 4725 O O . GLU A 1 571 ? -2.664 -15.025 -4.628 1.00 76.12 571 GLU A O 1
ATOM 4731 N N . GLU A 1 572 ? -3.648 -13.998 -6.364 1.00 63.69 572 GLU A N 1
ATOM 4732 C CA . GLU A 1 572 ? -2.681 -12.883 -6.389 1.00 62.82 572 GLU A CA 1
ATOM 4733 C C . GLU A 1 572 ? -3.127 -11.579 -5.720 1.00 60.88 572 GLU A C 1
ATOM 4734 O O . GLU A 1 572 ? -2.279 -10.728 -5.466 1.00 56.11 572 GLU A O 1
ATOM 4740 N N . SER A 1 573 ? -4.431 -11.391 -5.471 1.00 56.75 573 SER A N 1
ATOM 4741 C CA . SER A 1 573 ? -4.888 -10.119 -4.898 1.00 58.81 573 SER A CA 1
ATOM 4742 C C . SER A 1 573 ? -4.441 -9.975 -3.444 1.00 58.27 573 SER A C 1
ATOM 4743 O O . SER A 1 573 ? -4.183 -10.959 -2.770 1.00 60.17 573 SER A O 1
ATOM 4746 N N . PRO A 1 574 ? -4.337 -8.745 -2.953 1.00 59.20 574 PRO A N 1
ATOM 4747 C CA . PRO A 1 574 ? -4.040 -8.630 -1.528 1.00 62.16 574 PRO A CA 1
ATOM 4748 C C . PRO A 1 574 ? -5.224 -9.077 -0.675 1.00 65.80 574 PRO A C 1
ATOM 4749 O O . PRO A 1 574 ? -6.374 -9.035 -1.132 1.00 63.74 574 PRO A O 1
ATOM 4753 N N . LYS A 1 575 ? -4.938 -9.561 0.529 1.00 67.99 575 LYS A N 1
ATOM 4754 C CA . LYS A 1 575 ? -5.992 -9.923 1.467 1.00 75.77 575 LYS A CA 1
ATOM 4755 C C . LYS A 1 575 ? -6.343 -8.667 2.263 1.00 80.93 575 LYS A C 1
ATOM 4756 O O . LYS A 1 575 ? -5.456 -7.883 2.620 1.00 82.83 575 LYS A O 1
ATOM 4762 N N . ILE A 1 576 ? -7.633 -8.461 2.505 1.00 74.60 576 ILE A N 1
ATOM 4763 C CA . ILE A 1 576 ? -8.088 -7.328 3.321 1.00 80.68 576 ILE A CA 1
ATOM 4764 C C . ILE A 1 576 ? -8.867 -7.755 4.566 1.00 86.78 576 ILE A C 1
ATOM 4765 O O . ILE A 1 576 ? -9.398 -6.911 5.286 1.00 90.35 576 ILE A O 1
ATOM 4770 N N . GLY A 1 577 ? -8.874 -9.056 4.853 1.00 87.52 577 GLY A N 1
ATOM 4771 C CA . GLY A 1 577 ? -9.626 -9.595 5.968 1.00 88.92 577 GLY A CA 1
ATOM 4772 C C . GLY A 1 577 ? -8.776 -9.732 7.213 1.00 95.66 577 GLY A C 1
ATOM 4773 O O . GLY A 1 577 ? -7.555 -9.940 7.136 1.00 95.42 577 GLY A O 1
ATOM 4774 N N . ASN A 1 578 ? -9.430 -9.607 8.366 1.00 102.91 578 ASN A N 1
ATOM 4775 C CA . ASN A 1 578 ? -8.852 -10.047 9.633 1.00 108.62 578 ASN A CA 1
ATOM 4776 C C . ASN A 1 578 ? -8.815 -11.572 9.592 1.00 113.29 578 ASN A C 1
ATOM 4777 O O . ASN A 1 578 ? -9.643 -12.200 8.919 1.00 104.99 578 ASN A O 1
ATOM 4782 N N . LYS A 1 579 ? -7.859 -12.145 10.322 1.00 128.57 579 LYS A N 1
ATOM 4783 C CA . LYS A 1 579 ? -7.471 -13.572 10.214 1.00 136.87 579 LYS A CA 1
ATOM 4784 C C . LYS A 1 579 ? -8.585 -14.627 9.984 1.00 131.17 579 LYS A C 1
ATOM 4785 O O . LYS A 1 579 ? -8.373 -15.580 9.229 1.00 139.50 579 LYS A O 1
ATOM 4791 N N . GLY A 1 580 ? -9.751 -14.455 10.613 1.00 115.63 580 GLY A N 1
ATOM 4792 C CA . GLY A 1 580 ? -10.828 -15.453 10.553 1.00 106.32 580 GLY A CA 1
ATOM 4793 C C . GLY A 1 580 ? -12.013 -15.123 9.662 1.00 94.44 580 GLY A C 1
ATOM 4794 O O . GLY A 1 580 ? -13.081 -15.721 9.821 1.00 90.08 580 GLY A O 1
ATOM 4795 N N . GLU A 1 581 ? -11.831 -14.204 8.710 1.00 85.73 581 GLU A N 1
ATOM 4796 C CA . GLU A 1 581 ? -12.941 -13.688 7.904 1.00 82.37 581 GLU A CA 1
ATOM 4797 C C . GLU A 1 581 ? -12.995 -14.319 6.506 1.00 79.77 581 GLU A C 1
ATOM 4798 O O . GLU A 1 581 ? -12.107 -14.078 5.699 1.00 83.34 581 GLU A O 1
ATOM 4804 N N . ASN A 1 582 ? -14.023 -15.128 6.230 1.00 76.74 582 ASN A N 1
ATOM 4805 C CA . ASN A 1 582 ? -14.224 -15.724 4.899 1.00 74.10 582 ASN A CA 1
ATOM 4806 C C . ASN A 1 582 ? -15.374 -15.136 4.039 1.00 69.26 582 ASN A C 1
ATOM 4807 O O . ASN A 1 582 ? -15.165 -14.844 2.864 1.00 75.13 582 ASN A O 1
ATOM 4812 N N A LEU A 1 583 ? -16.585 -14.971 4.583 0.42 66.97 583 LEU A N 1
ATOM 4813 N N B LEU A 1 583 ? -16.520 -14.918 4.668 0.58 64.90 583 LEU A N 1
ATOM 4814 C CA A LEU A 1 583 ? -17.716 -14.419 3.775 0.42 60.95 583 LEU A CA 1
ATOM 4815 C CA B LEU A 1 583 ? -17.764 -14.504 4.001 0.58 58.59 583 LEU A CA 1
ATOM 4816 C C A LEU A 1 583 ? -17.979 -12.931 3.926 0.42 54.18 583 LEU A C 1
ATOM 4817 C C B LEU A 1 583 ? -18.044 -13.012 3.991 0.58 52.63 583 LEU A C 1
ATOM 4818 O O A LEU A 1 583 ? -18.485 -12.294 2.939 0.42 52.32 583 LEU A O 1
ATOM 4819 O O B LEU A 1 583 ? -18.642 -12.476 2.992 0.58 51.52 583 LEU A O 1
ATOM 4828 N N . TYR A 1 584 ? -17.659 -12.360 5.108 1.00 53.54 584 TYR A N 1
ATOM 4829 C CA . TYR A 1 584 ? -17.835 -10.887 5.320 1.00 50.89 584 TYR A CA 1
ATOM 4830 C C . TYR A 1 584 ? -16.596 -10.262 5.900 1.00 54.16 584 TYR A C 1
ATOM 4831 O O . TYR A 1 584 ? -15.820 -10.934 6.582 1.00 62.33 584 TYR A O 1
ATOM 4840 N N . PHE A 1 585 ? -16.413 -8.971 5.605 1.00 50.20 585 PHE A N 1
ATOM 4841 C CA . PHE A 1 585 ? -15.359 -8.164 6.192 1.00 54.59 585 PHE A CA 1
ATOM 4842 C C . PHE A 1 585 ? -16.007 -7.126 7.092 1.00 52.89 585 PHE A C 1
ATOM 4843 O O . PHE A 1 585 ? -16.973 -6.467 6.679 1.00 47.44 585 PHE A O 1
ATOM 4851 N N . GLN A 1 586 ? -15.458 -6.960 8.288 1.00 56.87 586 GLN A N 1
ATOM 4852 C CA . GLN A 1 586 ? -15.921 -5.945 9.227 1.00 60.79 586 GLN A CA 1
ATOM 4853 C C . GLN A 1 586 ? -14.763 -5.077 9.692 1.00 66.04 586 GLN A C 1
ATOM 4854 O O . GLN A 1 586 ? -13.758 -5.575 10.168 1.00 66.70 586 GLN A O 1
#

Solvent-accessible surface area: 28265 Å² total; per-residue (Å²): 140,84,14,63,102,34,7,23,117,30,17,42,32,2,2,2,0,0,0,0,4,0,0,0,54,0,59,31,127,12,1,83,107,0,5,105,47,10,47,89,46,36,60,133,22,124,93,60,170,119,70,100,56,30,109,115,62,17,3,29,8,10,0,92,68,0,23,75,23,179,45,7,7,127,130,17,119,0,45,90,0,25,98,83,99,85,63,127,24,65,87,13,0,8,119,13,9,62,47,110,37,65,98,21,80,124,90,71,118,82,76,26,98,94,54,14,108,31,42,148,99,86,112,102,35,30,21,14,73,41,1,11,24,7,0,19,34,14,6,13,3,19,2,5,2,0,13,7,1,3,65,74,44,28,92,17,8,92,44,0,30,127,78,184,100,47,62,83,4,19,120,54,134,23,87,79,14,57,114,50,10,99,57,23,12,16,66,9,29,13,0,1,4,1,16,77,44,52,31,58,153,74,0,44,26,6,3,0,0,46,17,0,9,26,1,1,86,1,102,27,157,35,0,54,50,0,5,113,23,15,14,60,15,26,66,8,7,6,28,6,2,8,18,48,3,4,92,18,11,3,123,7,6,79,25,5,28,88,79,29,122,60,0,6,79,76,4,138,127,7,37,142,82,171,33,14,38,16,0,9,22,3,82,90,23,104,76,13,99,98,35,209,125,26,71,121,98,56,15,120,10,7,92,23,128,76,0,20,105,72,37,92,90,67,68,92,63,15,12,5,81,6,0,4,7,35,0,33,22,20,26,75,11,0,22,8,0,2,16,6,0,15,56,32,0,97,66,14,0,169,98,0,23,131,53,188,91,30,39,21,39,3,145,123,0,60,92,109,5,92,106,21,23,79,120,19,53,114,95,1,77,117,26,8,125,97,37,106,90,78,32,76,61,20,9,0,33,81,36,0,4,93,8,1,14,14,0,5,78,8,64,20,78,40,0,0,28,2,0,44,77,7,0,56,0,0,57,69,0,10,104,95,124,64,34,16,4,29,0,3,44,57,0,4,24,3,8,3,25,0,1,5,4,11,78,120,64,126,20,10,117,49,0,20,101,0,11,130,69,65,16,7,59,5,15,52,28,7,93,79,26,162,22,24,148,121,22,124,17,75,75,18,31,66,84,69,10,29,16,53,38,111,38,34,98,114,84,129,135,97,45,34,69,41,35,1,83,17,0,0,13,0,1,16,6,34,49,118,49,78,46,140,88,0,46,63,30,10,66,70,8,46,77,14,46,77,116,0,44,170,53,164,68,21,81,82,23,7,102,121,104,28,27,169,12,15,92,207,66,45,122,108,123,12,134

Organism: Homo sapiens (NCBI:txid9606)